Protein AF-A0A2D6MCA2-F1 (afdb_monomer_lite)

Foldseek 3Di:
DDDDPQPDDDDDDPDPVVVVVVVVVSVVVLLQPPDAWRWFKWAFADAWDFQDPVNVVVVPDDDDPCPDGAKTKTKIFTDHPSHVCVVPPDDLLVLCVDPDVVSVVVSVLRIEIEMEPRDPPVFRDGHGFIFIWTFDPDPPPDSSNRHYTYTDGGPDDDDPPPDPCVRCVVVCVVVVPPDPLPPFDQQPLPAPQAPNSAAWKWFFQCPVPPPVRPVRHRPIATQQPCVVRPQWDADPQARQIAGPVLVVLVVVVQVLLCVVPPPFTFHWYAAHHLRRLSSQQVQLAEDPDDPHDQSQAGPVRHGDGGRHHRNADLSSNSFKTFTPCVNRVFDDDDLQPTPSLLCCLPCVVVSQWAPQDPPRSRMIGRQCPVVGIGTDHDHRDHDRDQPPVNDRSPDDDDD

Sequence (399 aa):
MASDESGPLPGPFTLPLQAVDWALKIPSSYNALRTDTVMKKAKVMTQPEPLSPLDGWVAGGTATSNQPSGEYICQVMLIDVLLGHVKFYGDVCELALSSNSEQYSKFMSLYTRMTIPKVGDSLMPHINDIVEVSLDPGDNGTPLDYQNGTFVKIFSRPAPVVDIEATCVSLRSMFGNGNDAPLGGEDPGNCPWSNGGQQYTATWNSSEYPGTGDTWNGTILKNGQIEDTGLLETDSKSGAQLLIPAMVDFKKLAAAYETKFPGKTLKGSGYRTYASQIALRNKRHLNGAFVCGQGEHDASGKFVGMAATPGTSNHGWAAAFDVDRSASGWTNGNEGDSPEFQWINKFSKNFNFVFGVRNEHWHLDWMPFSRQVDGKIASTSQSSWVSSAGTEYTNITLA

Radius of gyration: 25.34 Å; chains: 1; bounding box: 78×56×65 Å

pLDDT: mean 74.53, std 19.19, range [30.83, 98.12]

Structure (mmCIF, N/CA/C/O backbone):
data_AF-A0A2D6MCA2-F1
#
_entry.id   AF-A0A2D6MCA2-F1
#
loop_
_atom_site.group_PDB
_atom_site.id
_atom_site.type_symbol
_atom_site.label_atom_id
_atom_site.label_alt_id
_atom_site.label_comp_id
_atom_site.label_asym_id
_atom_site.label_entity_id
_atom_site.label_seq_id
_atom_site.pdbx_PDB_ins_code
_atom_site.Cartn_x
_atom_site.Cartn_y
_atom_site.Cartn_z
_atom_site.occupancy
_atom_site.B_iso_or_equiv
_atom_site.auth_seq_id
_atom_site.auth_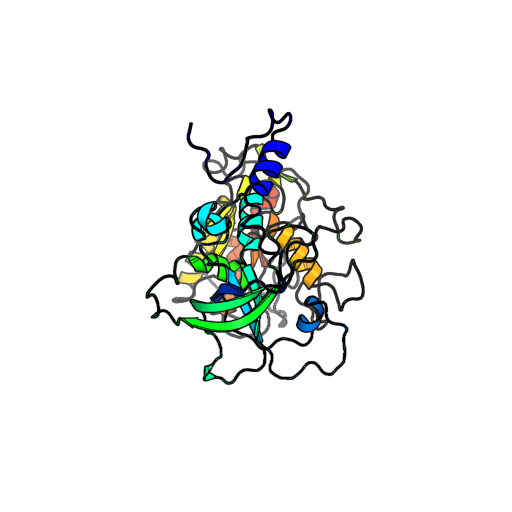comp_id
_atom_site.auth_asym_id
_atom_site.auth_atom_id
_atom_site.pdbx_PDB_model_num
ATOM 1 N N . MET A 1 1 ? 47.906 -36.614 4.335 1.00 39.56 1 MET A N 1
ATOM 2 C CA . MET A 1 1 ? 46.931 -35.511 4.234 1.00 39.56 1 MET A CA 1
ATOM 3 C C . MET A 1 1 ? 46.332 -35.609 2.849 1.00 39.56 1 MET A C 1
ATOM 5 O O . MET A 1 1 ? 47.088 -35.545 1.889 1.00 39.56 1 MET A O 1
ATOM 9 N N . ALA A 1 2 ? 45.046 -35.941 2.760 1.00 30.83 2 ALA A N 1
ATOM 10 C CA . ALA A 1 2 ? 44.359 -36.102 1.485 1.00 30.83 2 ALA A CA 1
ATOM 11 C C . ALA A 1 2 ? 44.155 -34.714 0.868 1.00 30.83 2 ALA A C 1
ATOM 13 O O . ALA A 1 2 ? 43.598 -33.837 1.521 1.00 30.83 2 ALA A O 1
ATOM 14 N N . SER A 1 3 ? 44.667 -34.509 -0.341 1.00 31.62 3 SER A N 1
ATOM 15 C CA . SER A 1 3 ? 44.332 -33.354 -1.167 1.00 31.62 3 SER A CA 1
ATOM 16 C C . SER A 1 3 ? 42.911 -33.551 -1.686 1.00 31.62 3 SER A C 1
ATOM 18 O O . SER A 1 3 ? 42.672 -34.500 -2.436 1.00 31.62 3 SER A O 1
ATOM 20 N N . ASP A 1 4 ? 41.982 -32.698 -1.265 1.00 43.00 4 ASP A N 1
ATOM 21 C CA . ASP A 1 4 ? 40.711 -32.545 -1.965 1.00 43.00 4 ASP A CA 1
ATOM 22 C C . ASP A 1 4 ? 40.915 -31.738 -3.261 1.00 43.00 4 ASP A C 1
ATOM 24 O O . ASP A 1 4 ? 41.997 -31.210 -3.539 1.00 43.00 4 ASP A O 1
ATOM 28 N N . GLU A 1 5 ? 39.881 -31.705 -4.097 1.00 34.66 5 GLU A N 1
ATOM 29 C CA . GLU A 1 5 ? 39.881 -31.155 -5.460 1.00 34.66 5 GLU A CA 1
ATOM 30 C C . GLU A 1 5 ? 40.121 -29.627 -5.530 1.00 34.66 5 GLU A C 1
ATOM 32 O O . GLU A 1 5 ? 40.071 -29.039 -6.609 1.00 34.66 5 GLU A O 1
ATOM 37 N N . SER A 1 6 ? 40.408 -28.972 -4.400 1.00 46.22 6 SER A N 1
ATOM 38 C CA . SER A 1 6 ? 40.426 -27.510 -4.248 1.00 46.22 6 SER A CA 1
ATOM 39 C C . SER A 1 6 ? 41.800 -26.856 -4.448 1.00 46.22 6 SER A C 1
ATOM 41 O O . SER A 1 6 ? 41.898 -25.629 -4.445 1.00 46.22 6 SER A O 1
ATOM 43 N N . GLY A 1 7 ? 42.875 -27.636 -4.611 1.00 45.34 7 GLY A N 1
ATOM 44 C CA . GLY A 1 7 ? 44.242 -27.099 -4.645 1.00 45.34 7 GLY A CA 1
ATOM 45 C C . GLY A 1 7 ? 44.700 -26.498 -3.299 1.00 45.34 7 GLY A C 1
ATOM 46 O O . GLY A 1 7 ? 43.968 -26.530 -2.310 1.00 45.34 7 GLY A O 1
ATOM 47 N N . PRO A 1 8 ? 45.947 -25.996 -3.199 1.00 49.69 8 PRO A N 1
ATOM 48 C CA . PRO A 1 8 ? 46.470 -25.457 -1.945 1.00 49.69 8 PRO A CA 1
ATOM 49 C C . PRO A 1 8 ? 45.760 -24.153 -1.548 1.00 49.69 8 PRO A C 1
ATOM 51 O O . PRO A 1 8 ? 45.606 -23.243 -2.363 1.00 49.69 8 PRO A O 1
ATOM 54 N N . LEU A 1 9 ? 45.379 -24.050 -0.271 1.00 46.44 9 LEU A N 1
ATOM 55 C CA . LEU A 1 9 ? 44.835 -22.828 0.328 1.00 46.44 9 LEU A CA 1
ATOM 56 C C . LEU A 1 9 ? 45.826 -21.657 0.145 1.00 46.44 9 LEU A C 1
ATOM 58 O O . LEU A 1 9 ? 47.014 -21.824 0.441 1.00 46.44 9 LEU A O 1
ATOM 62 N N . PRO A 1 10 ? 45.386 -20.469 -0.307 1.00 54.59 10 PRO A N 1
ATOM 63 C CA . PRO A 1 10 ? 46.218 -19.279 -0.285 1.00 54.59 10 PRO A CA 1
ATOM 64 C C . PRO A 1 10 ? 46.444 -18.819 1.160 1.00 54.59 10 PRO A C 1
ATOM 66 O O . PRO A 1 10 ? 45.733 -19.210 2.088 1.00 54.59 10 PRO A O 1
ATOM 69 N N . GLY A 1 11 ? 47.463 -17.979 1.339 1.00 63.28 11 GLY A N 1
ATOM 70 C CA . GLY A 1 11 ? 47.798 -17.383 2.631 1.00 63.28 11 GLY A CA 1
ATOM 71 C C . GLY A 1 11 ? 46.651 -16.564 3.256 1.00 63.28 11 GLY A C 1
ATOM 72 O O . GLY A 1 11 ? 45.641 -16.300 2.604 1.00 63.28 11 GLY A O 1
ATOM 73 N N . PRO A 1 12 ? 46.802 -16.154 4.528 1.00 65.69 12 PRO A N 1
ATOM 74 C CA . PRO A 1 12 ? 45.735 -15.535 5.318 1.00 65.69 12 PRO A CA 1
ATOM 75 C C . PRO A 1 12 ? 45.160 -14.268 4.659 1.00 65.69 12 PRO A C 1
ATOM 77 O O . PRO A 1 12 ? 45.909 -13.373 4.266 1.00 65.69 12 PRO A O 1
ATOM 80 N N . PHE A 1 13 ? 43.827 -14.180 4.578 1.00 64.06 13 PHE A N 1
ATOM 81 C CA . PHE A 1 13 ? 43.109 -12.994 4.093 1.00 64.06 13 PHE A CA 1
ATOM 82 C C . PHE A 1 13 ? 43.255 -11.834 5.079 1.00 64.06 13 PHE A C 1
ATOM 84 O O . PHE A 1 13 ? 43.078 -12.016 6.283 1.00 64.06 13 PHE A O 1
ATOM 91 N N . THR A 1 14 ? 43.543 -10.631 4.579 1.00 50.62 14 THR A N 1
ATOM 92 C CA . THR A 1 14 ? 43.692 -9.429 5.416 1.00 50.62 14 THR A CA 1
ATOM 93 C C . THR A 1 14 ? 42.391 -8.646 5.577 1.00 50.62 14 THR A C 1
ATOM 95 O O . THR A 1 14 ? 42.297 -7.809 6.472 1.00 50.62 14 THR A O 1
ATOM 98 N N . LEU A 1 15 ? 41.368 -8.930 4.762 1.00 57.00 15 LEU A N 1
ATOM 99 C CA . LEU A 1 15 ? 40.045 -8.307 4.840 1.00 57.00 15 LEU A CA 1
ATOM 100 C C . LEU A 1 15 ? 38.925 -9.358 4.701 1.00 57.00 15 LEU A C 1
ATOM 102 O O . LEU A 1 15 ? 39.022 -10.220 3.825 1.00 57.00 15 LEU A O 1
ATOM 106 N N . PRO A 1 16 ? 37.820 -9.262 5.472 1.00 54.88 16 PRO A N 1
ATOM 107 C CA . PRO A 1 16 ? 36.664 -10.158 5.344 1.00 54.88 16 PRO A CA 1
ATOM 108 C C . PRO A 1 16 ? 36.096 -10.223 3.919 1.00 54.88 16 PRO A C 1
ATOM 110 O O . PRO A 1 16 ? 35.732 -11.298 3.449 1.00 54.88 16 PRO A O 1
ATOM 113 N N . LEU A 1 17 ? 36.107 -9.097 3.193 1.00 50.09 17 LEU A N 1
ATOM 114 C CA . LEU A 1 17 ? 35.675 -9.047 1.794 1.00 50.09 17 LEU A CA 1
ATOM 115 C C . LEU A 1 17 ? 36.543 -9.920 0.876 1.00 50.09 17 LEU A C 1
ATOM 117 O O . LEU A 1 17 ? 36.014 -10.532 -0.037 1.00 50.09 17 LEU A O 1
ATOM 121 N N . GLN A 1 18 ? 37.853 -10.026 1.122 1.00 55.38 18 GLN A N 1
ATOM 122 C CA . GLN A 1 18 ? 38.749 -10.857 0.307 1.00 55.38 18 GLN A CA 1
ATOM 123 C C . GLN A 1 18 ? 38.523 -12.350 0.544 1.00 55.38 18 GLN A C 1
ATOM 125 O O . GLN A 1 18 ? 38.684 -13.136 -0.383 1.00 55.38 18 GLN A O 1
ATOM 130 N N . ALA A 1 19 ? 38.132 -12.736 1.761 1.00 55.81 19 ALA A N 1
ATOM 131 C CA . ALA A 1 19 ? 37.764 -14.112 2.072 1.00 55.81 19 ALA A CA 1
ATOM 132 C C . ALA A 1 19 ? 36.448 -14.507 1.385 1.00 55.81 19 ALA A C 1
ATOM 134 O O . ALA A 1 19 ? 36.354 -15.612 0.862 1.00 55.81 19 ALA A O 1
ATOM 135 N N . VAL A 1 20 ? 35.466 -13.598 1.327 1.00 55.19 20 VAL A N 1
ATOM 136 C CA . VAL A 1 20 ? 34.206 -13.799 0.587 1.00 55.19 20 VAL A CA 1
ATOM 137 C C . VAL A 1 20 ? 34.465 -13.843 -0.918 1.00 55.19 20 VAL A C 1
ATOM 139 O O . VAL A 1 20 ? 34.044 -14.780 -1.584 1.00 55.19 20 VAL A O 1
ATOM 142 N N . ASP A 1 21 ? 35.222 -12.886 -1.448 1.00 52.12 21 ASP A N 1
ATOM 143 C CA . ASP A 1 21 ? 35.537 -12.797 -2.875 1.00 52.12 21 ASP A CA 1
ATOM 144 C C . ASP A 1 21 ? 36.385 -13.993 -3.349 1.00 52.12 21 ASP A C 1
ATOM 146 O O . ASP A 1 21 ? 36.190 -14.520 -4.443 1.00 52.12 21 ASP A O 1
ATOM 150 N N . TRP A 1 22 ? 37.288 -14.495 -2.498 1.00 57.88 22 TRP A N 1
ATOM 151 C CA . TRP A 1 22 ? 38.019 -15.736 -2.746 1.00 57.88 22 TRP A CA 1
ATOM 152 C C . TRP A 1 22 ? 37.132 -16.980 -2.611 1.00 57.88 22 TRP A C 1
ATOM 154 O O . TRP A 1 22 ? 37.162 -17.829 -3.497 1.00 57.88 22 TRP A O 1
ATOM 164 N N . ALA A 1 23 ? 36.290 -17.079 -1.578 1.00 55.81 23 ALA A N 1
ATOM 165 C CA . ALA A 1 23 ? 35.341 -18.185 -1.418 1.00 55.81 23 ALA A CA 1
ATOM 166 C C . ALA A 1 23 ? 34.325 -18.265 -2.570 1.00 55.81 23 ALA A C 1
ATOM 168 O O . ALA A 1 23 ? 33.868 -19.355 -2.898 1.00 55.81 23 ALA A O 1
ATOM 169 N N . LEU A 1 24 ? 34.021 -17.139 -3.221 1.00 54.38 24 LEU A N 1
ATOM 170 C CA . LEU A 1 24 ? 33.223 -17.072 -4.447 1.00 54.38 24 LEU A CA 1
ATOM 171 C C . LEU A 1 24 ? 34.043 -17.374 -5.719 1.00 54.38 24 LEU A C 1
ATOM 173 O O . LEU A 1 24 ? 33.470 -17.790 -6.723 1.00 54.38 24 LEU A O 1
ATOM 177 N N . LYS A 1 25 ? 35.379 -17.237 -5.682 1.00 49.31 25 LYS A N 1
ATOM 178 C CA . LYS A 1 25 ? 36.305 -17.571 -6.787 1.00 49.31 25 LYS A CA 1
ATOM 179 C C . LYS A 1 25 ? 36.782 -19.032 -6.808 1.00 49.31 25 LYS A C 1
ATOM 181 O O . LYS A 1 25 ? 37.053 -19.543 -7.892 1.00 49.31 25 LYS A O 1
ATOM 186 N N . ILE A 1 26 ? 36.891 -19.727 -5.669 1.00 49.00 26 ILE A N 1
ATOM 187 C CA . ILE A 1 26 ? 37.247 -21.165 -5.625 1.00 49.00 26 ILE A CA 1
ATOM 188 C C . ILE A 1 26 ? 36.220 -22.074 -6.311 1.00 49.00 26 ILE A C 1
ATOM 190 O O . ILE A 1 26 ? 36.655 -23.012 -6.980 1.00 49.00 26 ILE A O 1
ATOM 194 N N . PRO A 1 27 ? 34.892 -21.837 -6.263 1.00 47.56 27 PRO A N 1
ATOM 195 C CA . PRO A 1 27 ? 33.949 -22.584 -7.083 1.00 47.56 27 PRO A CA 1
ATOM 196 C C . PRO A 1 27 ? 33.996 -22.072 -8.533 1.00 47.56 27 PRO A C 1
ATOM 198 O O . PRO A 1 27 ? 32.981 -21.754 -9.137 1.00 47.56 27 PRO A O 1
ATOM 201 N N . SER A 1 28 ? 35.184 -22.009 -9.139 1.00 39.84 28 SER A N 1
ATOM 202 C CA . SER A 1 28 ? 35.362 -21.695 -10.563 1.00 39.84 28 SER A CA 1
ATOM 203 C C . SER A 1 28 ? 34.927 -22.838 -11.493 1.00 39.84 28 SER A C 1
ATOM 205 O O . SER A 1 28 ? 34.916 -22.662 -12.709 1.00 39.84 28 SER A O 1
ATOM 207 N N . SER A 1 29 ? 34.474 -23.969 -10.939 1.00 40.47 29 SER A N 1
ATOM 208 C CA . SER A 1 29 ? 33.649 -24.975 -11.626 1.00 40.47 29 SER A CA 1
ATOM 209 C C . SER A 1 29 ? 32.149 -24.630 -11.652 1.00 40.47 29 SER A C 1
ATOM 211 O O . SER A 1 29 ? 31.412 -25.218 -12.436 1.00 40.47 29 SER A O 1
ATOM 213 N N . TYR A 1 30 ? 31.702 -23.649 -10.858 1.00 43.41 30 TYR A N 1
ATOM 214 C CA . TYR A 1 30 ? 30.351 -23.064 -10.893 1.00 43.41 30 TYR A CA 1
ATOM 215 C C . TYR A 1 30 ? 30.318 -21.713 -11.609 1.00 43.41 30 TYR A C 1
ATOM 217 O O . TYR A 1 30 ? 29.306 -21.014 -11.579 1.00 43.41 30 TYR A O 1
ATOM 225 N N . ASN A 1 31 ? 31.412 -21.340 -12.278 1.00 44.88 31 ASN A N 1
ATOM 226 C CA . ASN A 1 31 ? 31.408 -20.218 -13.196 1.00 44.88 31 ASN A CA 1
ATOM 227 C C . ASN A 1 31 ? 30.592 -20.636 -14.426 1.00 44.88 31 ASN A C 1
ATOM 229 O O . ASN A 1 31 ? 31.123 -21.179 -15.394 1.00 44.88 31 ASN A O 1
ATOM 233 N N . ALA A 1 32 ? 29.276 -20.448 -14.335 1.00 50.12 32 ALA A N 1
ATOM 234 C CA . ALA A 1 32 ? 28.312 -20.854 -15.347 1.00 50.12 32 ALA A CA 1
ATOM 235 C C . ALA A 1 32 ? 28.602 -20.213 -16.721 1.00 50.12 32 ALA A C 1
ATOM 237 O O . ALA A 1 32 ? 28.106 -20.686 -17.730 1.00 50.12 32 ALA A O 1
ATOM 238 N N . LEU A 1 33 ? 29.450 -19.183 -16.783 1.00 47.19 33 LEU A N 1
ATOM 239 C CA . LEU A 1 33 ? 29.643 -18.316 -17.944 1.00 47.19 33 LEU A CA 1
ATOM 240 C C . LEU A 1 33 ? 30.902 -18.609 -18.779 1.00 47.19 33 LEU A C 1
ATOM 242 O O . LEU A 1 33 ? 31.406 -17.714 -19.452 1.00 47.19 33 LEU A O 1
ATOM 246 N N . ARG A 1 34 ? 31.449 -19.834 -18.776 1.00 43.91 34 ARG A N 1
ATOM 247 C CA . ARG A 1 34 ? 32.556 -20.164 -19.705 1.00 43.91 34 ARG A CA 1
ATOM 248 C C . ARG A 1 34 ? 32.120 -20.577 -21.110 1.00 43.91 34 ARG A C 1
ATOM 250 O O . ARG A 1 34 ? 32.984 -20.674 -21.977 1.00 43.91 34 ARG A O 1
ATOM 257 N N . THR A 1 35 ? 30.831 -20.780 -21.354 1.00 45.00 35 THR A N 1
ATOM 258 C CA . THR A 1 35 ? 30.302 -21.098 -22.686 1.00 45.00 35 THR A CA 1
ATOM 259 C C . THR A 1 35 ? 28.920 -20.492 -22.869 1.00 45.00 35 THR A C 1
ATOM 261 O O . THR A 1 35 ? 28.139 -20.447 -21.920 1.00 45.00 35 THR A O 1
ATOM 264 N N . ASP A 1 36 ? 28.645 -20.050 -24.090 1.00 51.16 36 ASP A N 1
ATOM 265 C CA . ASP A 1 36 ? 27.401 -19.420 -24.518 1.00 51.16 36 ASP A CA 1
ATOM 266 C C . ASP A 1 36 ? 26.178 -20.243 -24.080 1.00 51.16 36 ASP A C 1
ATOM 268 O O . ASP A 1 36 ? 26.117 -21.454 -24.302 1.00 51.16 36 ASP A O 1
ATOM 272 N N . THR A 1 37 ? 25.194 -19.566 -23.477 1.00 56.56 37 THR A N 1
ATOM 273 C CA . THR A 1 37 ? 23.889 -20.091 -23.029 1.00 56.56 37 THR A CA 1
ATOM 274 C C . THR A 1 37 ? 23.932 -21.230 -22.004 1.00 56.56 37 THR A C 1
ATOM 276 O O . THR A 1 37 ? 24.166 -22.401 -22.308 1.00 56.56 37 THR A O 1
ATOM 279 N N . VAL A 1 38 ? 23.610 -20.901 -20.750 1.00 66.38 38 VAL A N 1
ATOM 280 C CA . VAL A 1 38 ? 23.474 -21.902 -19.687 1.00 66.38 38 VAL A CA 1
ATOM 281 C C . VAL A 1 38 ? 22.034 -22.382 -19.632 1.00 66.38 38 VAL A C 1
ATOM 283 O O . VAL A 1 38 ? 21.141 -21.637 -19.234 1.00 66.38 38 VAL A O 1
ATOM 286 N N . MET A 1 39 ? 21.818 -23.644 -19.997 1.00 74.06 39 MET A N 1
ATOM 287 C CA . MET A 1 39 ? 20.522 -24.300 -19.841 1.00 74.06 39 MET A CA 1
ATOM 288 C C . MET A 1 39 ? 20.280 -24.594 -18.364 1.00 74.06 39 MET A C 1
ATOM 290 O O . MET A 1 39 ? 21.028 -25.363 -17.755 1.00 74.06 39 MET A O 1
ATOM 294 N N . LYS A 1 40 ? 19.240 -23.995 -17.788 1.00 83.12 40 LYS A N 1
ATOM 295 C CA . LYS A 1 40 ? 18.846 -24.182 -16.389 1.00 83.12 40 LYS A CA 1
ATOM 296 C C . LYS A 1 40 ? 17.402 -24.634 -16.277 1.00 83.12 40 LYS A C 1
ATOM 298 O O . LYS A 1 40 ? 16.566 -24.329 -17.123 1.00 83.12 40 LYS A O 1
ATOM 303 N N . LYS A 1 41 ? 17.103 -25.360 -15.200 1.00 90.69 41 LYS A N 1
ATOM 304 C CA . LYS A 1 41 ? 15.721 -25.675 -14.829 1.00 90.69 41 LYS A CA 1
ATOM 305 C C . LYS A 1 41 ? 15.115 -24.500 -14.080 1.00 90.69 41 LYS A C 1
ATOM 307 O O . LYS A 1 41 ? 15.696 -24.033 -13.099 1.00 90.69 41 LYS A O 1
ATOM 312 N N . ALA A 1 42 ? 13.933 -24.081 -14.503 1.00 91.12 42 ALA A N 1
ATOM 313 C CA . ALA A 1 42 ? 13.166 -23.041 -13.843 1.00 91.12 42 ALA A CA 1
ATOM 314 C C . ALA A 1 42 ? 11.717 -23.482 -13.629 1.00 91.12 42 ALA A C 1
ATOM 316 O O . ALA A 1 42 ? 11.179 -24.276 -14.399 1.00 91.12 42 ALA A O 1
ATOM 317 N N . LYS A 1 43 ? 11.086 -22.975 -12.573 1.00 90.75 43 LYS A N 1
ATOM 318 C CA . LYS A 1 43 ? 9.661 -23.150 -12.294 1.00 90.75 43 LYS A CA 1
ATOM 319 C C . LYS A 1 43 ? 8.899 -21.927 -12.792 1.00 90.75 43 LYS A C 1
ATOM 321 O O . LYS A 1 43 ? 9.289 -20.806 -12.483 1.00 90.75 43 LYS A O 1
ATOM 326 N N . VAL A 1 44 ? 7.811 -22.132 -13.524 1.00 89.88 44 VAL A N 1
ATOM 327 C CA . VAL A 1 44 ? 6.954 -21.044 -14.017 1.00 89.88 44 VAL A CA 1
ATOM 328 C C . VAL A 1 44 ? 6.139 -20.464 -12.864 1.00 89.88 44 VAL A C 1
ATOM 330 O O . VAL A 1 44 ? 5.407 -21.196 -12.193 1.00 89.88 44 VAL A O 1
ATOM 333 N N . MET A 1 45 ? 6.273 -19.158 -12.632 1.00 85.75 45 MET A N 1
ATOM 334 C CA . MET A 1 45 ? 5.681 -18.465 -11.481 1.00 85.75 45 MET A CA 1
ATOM 335 C C . MET A 1 45 ? 4.457 -17.632 -11.857 1.00 85.75 45 MET A C 1
ATOM 337 O O . MET A 1 45 ? 3.542 -17.495 -11.047 1.00 85.75 45 MET A O 1
ATOM 341 N N . THR A 1 46 ? 4.415 -17.100 -13.079 1.00 84.31 46 THR A N 1
ATOM 342 C CA . THR A 1 46 ? 3.276 -16.328 -13.590 1.00 84.31 46 THR A CA 1
ATOM 343 C C . THR A 1 46 ? 2.699 -16.966 -14.845 1.00 84.31 46 THR A C 1
ATOM 345 O O . THR A 1 46 ? 3.363 -17.742 -15.532 1.00 84.31 46 THR A O 1
ATOM 348 N N . GLN A 1 47 ? 1.440 -16.647 -15.138 1.00 91.25 47 GLN A N 1
ATOM 349 C CA . GLN A 1 47 ? 0.814 -17.035 -16.396 1.00 91.25 47 GLN A CA 1
ATOM 350 C C . GLN A 1 47 ? 1.582 -16.383 -17.559 1.00 91.25 47 GLN A C 1
ATOM 352 O O . GLN A 1 47 ? 1.901 -15.199 -17.453 1.00 91.25 47 GLN A O 1
ATOM 357 N N . PRO A 1 48 ? 1.886 -17.107 -18.652 1.00 91.81 48 PRO A N 1
ATOM 358 C CA . PRO A 1 48 ? 2.390 -16.475 -19.862 1.00 91.81 48 PRO A CA 1
ATOM 359 C C . PRO A 1 48 ? 1.397 -15.474 -20.432 1.00 91.81 48 PRO A C 1
ATOM 361 O O . PRO A 1 48 ? 0.242 -15.811 -20.706 1.00 91.81 48 PRO A O 1
ATOM 364 N N . GLU A 1 49 ? 1.874 -14.256 -20.640 1.00 89.69 49 GLU A N 1
ATOM 365 C CA . GLU A 1 49 ? 1.117 -13.155 -21.219 1.00 89.69 49 GLU A CA 1
ATOM 366 C C . GLU A 1 49 ? 1.732 -12.762 -22.564 1.00 89.69 49 GLU A C 1
ATOM 368 O O . GLU A 1 49 ? 2.945 -12.898 -22.735 1.00 89.69 49 GLU A O 1
ATOM 373 N N 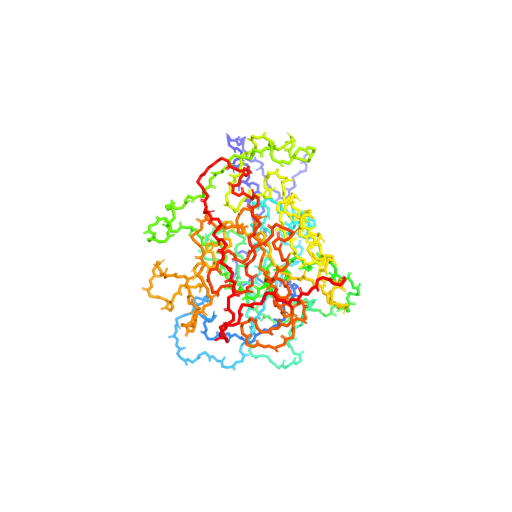. PRO A 1 50 ? 0.932 -12.319 -23.550 1.00 89.38 50 PRO A N 1
ATOM 374 C CA . PRO A 1 50 ? 1.474 -11.819 -24.807 1.00 89.38 50 PRO A CA 1
ATOM 375 C C . PRO A 1 50 ? 2.480 -10.696 -24.548 1.00 89.38 50 PRO A C 1
ATOM 377 O O . PRO A 1 50 ? 2.188 -9.767 -23.796 1.00 89.38 50 PRO A O 1
ATOM 380 N N . LEU A 1 51 ? 3.648 -10.764 -25.187 1.00 81.25 51 LEU A N 1
ATOM 381 C CA . LEU A 1 51 ? 4.672 -9.734 -25.055 1.00 81.25 51 LEU A CA 1
ATOM 382 C C . LEU A 1 51 ? 4.115 -8.401 -25.566 1.00 81.25 51 LEU A C 1
ATOM 384 O O . LEU A 1 51 ? 3.718 -8.288 -26.731 1.00 81.25 51 LEU A O 1
ATOM 388 N N . SER A 1 52 ? 4.047 -7.392 -24.693 1.00 78.88 52 SER A N 1
ATOM 389 C CA . SER A 1 52 ? 3.555 -6.084 -25.109 1.00 78.88 52 SER A CA 1
ATOM 390 C C . SER A 1 52 ? 4.567 -5.406 -26.046 1.00 78.88 52 SER A C 1
ATOM 392 O O . SER A 1 52 ? 5.775 -5.625 -25.927 1.00 78.88 52 SER A O 1
ATOM 394 N N . PRO A 1 53 ? 4.129 -4.518 -26.955 1.00 69.88 53 PRO A N 1
ATOM 395 C CA . PRO A 1 53 ? 5.053 -3.746 -27.786 1.00 69.88 53 PRO A CA 1
ATOM 396 C C . PRO A 1 53 ? 6.067 -2.909 -26.985 1.00 69.88 53 PRO A C 1
ATOM 398 O O . PRO A 1 53 ? 7.135 -2.595 -27.504 1.00 69.88 53 PRO A O 1
ATOM 401 N N . LEU A 1 54 ? 5.743 -2.542 -25.736 1.00 61.06 54 LEU A N 1
ATOM 402 C CA . LEU A 1 54 ? 6.650 -1.820 -24.836 1.00 61.06 54 LEU A CA 1
ATOM 403 C C . LEU A 1 54 ? 7.731 -2.735 -24.243 1.00 61.06 54 LEU A C 1
ATOM 405 O O . LEU A 1 54 ? 8.856 -2.303 -24.005 1.00 61.06 54 LEU A O 1
ATOM 409 N N . ASP A 1 55 ? 7.396 -4.001 -24.016 1.00 60.97 55 ASP A N 1
ATOM 410 C CA . ASP A 1 55 ? 8.256 -4.971 -23.347 1.00 60.97 55 ASP A CA 1
ATOM 411 C C . ASP A 1 55 ? 9.447 -5.423 -24.191 1.00 60.97 55 ASP A C 1
ATOM 413 O O . ASP A 1 55 ? 10.521 -5.686 -23.648 1.00 60.97 55 ASP A O 1
ATOM 417 N N . GLY A 1 56 ? 9.295 -5.430 -25.518 1.00 55.94 56 GLY A N 1
ATOM 418 C CA . GLY A 1 56 ? 10.398 -5.692 -26.448 1.00 55.94 56 GLY A CA 1
ATOM 419 C C . GLY A 1 56 ? 11.546 -4.675 -26.346 1.00 55.94 56 GLY A C 1
ATOM 420 O O . GLY A 1 56 ? 12.648 -4.954 -26.813 1.00 55.94 56 GLY A O 1
ATOM 421 N N . TRP A 1 57 ? 11.316 -3.517 -25.713 1.00 52.22 57 TRP A N 1
ATOM 422 C CA . TRP A 1 57 ? 12.315 -2.459 -25.527 1.00 52.22 57 TRP A CA 1
ATOM 423 C C . TRP A 1 57 ? 13.272 -2.733 -24.357 1.00 52.22 57 TRP A C 1
ATOM 425 O O . TRP A 1 57 ? 14.446 -2.378 -24.421 1.00 52.22 57 TRP A O 1
ATOM 435 N N . VAL A 1 58 ? 12.793 -3.401 -23.300 1.00 52.72 58 VAL A N 1
ATOM 436 C CA . VAL A 1 58 ? 13.591 -3.718 -22.097 1.00 52.72 58 VAL A CA 1
ATOM 437 C C . VAL A 1 58 ? 14.546 -4.894 -22.348 1.00 52.72 58 VAL A C 1
ATOM 439 O O . VAL A 1 58 ? 15.568 -5.011 -21.683 1.00 52.72 58 VAL A O 1
ATOM 442 N N . ALA A 1 59 ? 14.279 -5.722 -23.361 1.00 50.12 59 ALA A N 1
ATOM 443 C CA . ALA A 1 59 ? 15.105 -6.872 -23.739 1.00 50.12 59 ALA A CA 1
ATOM 444 C C . ALA A 1 59 ? 16.338 -6.522 -24.613 1.00 50.12 59 ALA A C 1
ATOM 446 O O . ALA A 1 59 ? 16.867 -7.384 -25.309 1.00 50.12 59 ALA A O 1
ATOM 447 N N . GLY A 1 60 ? 16.789 -5.260 -24.630 1.00 46.34 60 GLY A N 1
ATOM 448 C CA . GLY A 1 60 ? 18.028 -4.852 -25.314 1.00 46.34 60 GLY A CA 1
ATOM 449 C C . GLY A 1 60 ? 17.980 -4.836 -26.852 1.00 46.34 60 GLY A C 1
ATOM 450 O O . GLY A 1 60 ? 19.018 -4.690 -27.498 1.00 46.34 60 GLY A O 1
ATOM 451 N N . GLY A 1 61 ? 16.798 -4.969 -27.464 1.00 42.97 61 GLY A N 1
ATOM 452 C CA . GLY A 1 61 ? 16.624 -4.959 -28.919 1.00 42.97 61 GLY A CA 1
ATOM 453 C C . GLY A 1 61 ? 16.491 -3.550 -29.508 1.00 42.97 61 GLY A C 1
ATOM 454 O O . GLY A 1 61 ? 15.720 -2.722 -29.024 1.00 42.97 61 GLY A O 1
ATOM 455 N N . THR A 1 62 ? 17.193 -3.268 -30.610 1.00 40.62 62 THR A N 1
ATOM 456 C CA . THR A 1 62 ? 16.957 -2.058 -31.410 1.00 40.62 62 THR A CA 1
ATOM 457 C C . THR A 1 62 ? 15.582 -2.136 -32.074 1.00 40.62 62 THR A C 1
ATOM 459 O O . THR A 1 62 ? 15.261 -3.095 -32.777 1.00 40.62 62 THR A O 1
ATOM 462 N N . ALA A 1 63 ? 14.748 -1.119 -31.842 1.00 38.91 63 ALA A N 1
ATOM 463 C CA . ALA A 1 63 ? 13.382 -1.063 -32.346 1.00 38.91 63 ALA A CA 1
ATOM 464 C C . ALA A 1 63 ? 13.352 -1.120 -33.883 1.00 38.91 63 ALA A C 1
ATOM 466 O O . ALA A 1 63 ? 13.574 -0.123 -34.569 1.00 38.91 63 ALA A O 1
ATOM 467 N N . THR A 1 64 ? 13.024 -2.288 -34.428 1.00 45.97 64 THR A N 1
ATOM 468 C CA . THR A 1 64 ? 12.456 -2.394 -35.769 1.00 45.97 64 THR A CA 1
ATOM 469 C C . THR A 1 64 ? 10.972 -2.693 -35.605 1.00 45.97 64 THR A C 1
ATOM 471 O O . THR A 1 64 ? 10.577 -3.493 -34.761 1.00 45.97 64 THR A O 1
ATOM 474 N N . SER A 1 65 ? 10.129 -2.017 -36.382 1.00 46.59 65 SER A N 1
ATOM 475 C CA . SER A 1 65 ? 8.658 -2.055 -36.320 1.00 46.59 65 SER A CA 1
ATOM 476 C C . SER A 1 65 ? 8.024 -3.417 -36.658 1.00 46.59 65 SER A C 1
ATOM 478 O O . SER A 1 65 ? 6.837 -3.482 -36.960 1.00 46.59 65 SER A O 1
ATOM 480 N N . ASN A 1 66 ? 8.810 -4.493 -36.639 1.00 49.66 66 ASN A N 1
ATOM 481 C CA . ASN A 1 66 ? 8.443 -5.845 -37.036 1.00 49.66 66 ASN A CA 1
ATOM 482 C C . ASN A 1 66 ? 8.705 -6.827 -35.884 1.00 49.66 66 ASN A C 1
ATOM 484 O O . ASN A 1 66 ? 9.291 -7.888 -36.096 1.00 49.66 66 ASN A O 1
ATOM 488 N N . GLN A 1 67 ? 8.301 -6.474 -34.661 1.00 53.56 67 GLN A N 1
ATOM 489 C CA . GLN A 1 67 ? 8.219 -7.452 -33.576 1.00 53.56 67 GLN A CA 1
ATOM 490 C C . GLN A 1 67 ? 7.272 -8.584 -34.028 1.00 53.56 67 GLN A C 1
ATOM 492 O O . GLN A 1 67 ? 6.135 -8.304 -34.427 1.00 53.56 67 GLN A O 1
ATOM 497 N N . PRO A 1 68 ? 7.733 -9.846 -34.069 1.00 52.22 68 PRO A N 1
ATOM 498 C CA . PRO A 1 68 ? 6.925 -10.948 -34.563 1.00 52.22 68 PRO A CA 1
ATOM 499 C C . PRO A 1 68 ? 5.718 -11.163 -33.645 1.00 52.22 68 PRO A C 1
ATOM 501 O O . PRO A 1 68 ? 5.842 -11.447 -32.459 1.00 52.22 68 PRO A O 1
ATOM 504 N N . SER A 1 69 ? 4.515 -11.052 -34.210 1.00 57.59 69 SER A N 1
ATOM 505 C CA . SER A 1 69 ? 3.268 -11.351 -33.505 1.00 57.59 69 SER A CA 1
ATOM 506 C C . SER A 1 69 ? 3.276 -12.801 -32.987 1.00 57.59 69 SER A C 1
ATOM 508 O O . SER A 1 69 ? 3.236 -13.744 -33.796 1.00 57.59 69 SER A O 1
ATOM 510 N N . GLY A 1 70 ? 3.277 -12.983 -31.664 1.00 64.31 70 GLY A N 1
ATOM 511 C CA . GLY A 1 70 ? 3.084 -14.286 -31.015 1.00 64.31 70 GLY A CA 1
ATOM 512 C C . GLY A 1 70 ? 4.130 -14.702 -29.979 1.00 64.31 70 GLY A C 1
ATOM 513 O O . GLY A 1 70 ? 4.150 -15.879 -29.632 1.00 64.31 70 GLY A O 1
ATOM 514 N N . GLU A 1 71 ? 4.986 -13.795 -29.512 1.00 85.88 71 GLU A N 1
ATOM 515 C CA . GLU A 1 71 ? 5.851 -14.049 -28.353 1.00 85.88 71 GLU A CA 1
ATOM 516 C C . GLU A 1 71 ? 5.095 -13.814 -27.040 1.00 85.88 71 GLU A C 1
ATOM 518 O O . GLU A 1 71 ? 4.188 -12.980 -26.967 1.00 85.88 71 GLU A O 1
ATOM 523 N N . TYR A 1 72 ? 5.465 -14.570 -26.009 1.00 91.38 72 TYR A N 1
ATOM 524 C CA . TYR A 1 72 ? 4.906 -14.463 -24.665 1.00 91.38 72 TYR A CA 1
ATOM 525 C C . TYR A 1 72 ? 6.015 -14.211 -23.651 1.00 91.38 72 TYR A C 1
ATOM 527 O O . TYR A 1 72 ? 7.189 -14.474 -23.899 1.00 91.38 72 TYR A O 1
ATOM 535 N N . ILE A 1 73 ? 5.624 -13.731 -22.484 1.00 91.25 73 ILE A N 1
ATOM 536 C CA . ILE A 1 73 ? 6.491 -13.458 -21.350 1.00 91.25 73 ILE A CA 1
ATOM 537 C C . ILE A 1 73 ? 5.883 -14.073 -20.097 1.00 91.25 73 ILE A C 1
ATOM 539 O O . ILE A 1 73 ? 4.681 -13.974 -19.861 1.00 91.25 73 ILE A O 1
ATOM 543 N N . CYS A 1 74 ? 6.730 -14.656 -19.253 1.00 90.44 74 CYS A N 1
ATOM 544 C CA . CYS A 1 74 ? 6.387 -14.929 -17.862 1.00 90.44 74 CYS A CA 1
ATOM 545 C C . CYS A 1 74 ? 7.606 -14.782 -16.947 1.00 90.44 74 CYS A C 1
ATOM 547 O O . CYS A 1 74 ? 8.751 -14.772 -17.399 1.00 90.44 74 CYS A O 1
ATOM 549 N N . GLN A 1 75 ? 7.357 -14.725 -15.643 1.00 88.12 75 GLN A N 1
ATOM 550 C CA . GLN A 1 75 ? 8.389 -14.844 -14.622 1.00 88.12 75 GLN A CA 1
ATOM 551 C C . GLN A 1 75 ? 8.621 -16.317 -14.295 1.00 88.12 75 GLN A C 1
ATOM 553 O O . GLN A 1 75 ? 7.672 -17.086 -14.090 1.00 88.12 75 GLN A O 1
ATOM 558 N N . VAL A 1 76 ? 9.889 -16.708 -14.219 1.00 89.06 76 VAL A N 1
ATOM 559 C CA . VAL A 1 76 ? 10.308 -18.042 -13.787 1.00 89.06 76 VAL A CA 1
ATOM 560 C C . VAL A 1 76 ? 11.298 -17.936 -12.637 1.00 89.06 76 VAL A C 1
ATOM 562 O O . VAL A 1 76 ? 12.029 -16.960 -12.524 1.00 89.06 76 VAL A O 1
ATOM 565 N N . MET A 1 77 ? 11.331 -18.955 -11.787 1.00 87.75 77 MET A N 1
ATOM 566 C CA . MET A 1 77 ? 12.271 -19.058 -10.677 1.00 87.75 77 MET A CA 1
ATOM 567 C C . MET A 1 77 ? 13.279 -20.165 -10.963 1.00 87.75 77 MET A C 1
ATOM 569 O O . MET A 1 77 ? 12.881 -21.303 -11.218 1.00 87.75 77 MET A O 1
ATOM 573 N N . LEU A 1 78 ? 14.574 -19.867 -10.903 1.00 87.31 78 LEU A N 1
ATOM 574 C CA . LEU A 1 78 ? 15.624 -20.861 -11.127 1.00 87.31 78 LEU A CA 1
ATOM 575 C C . LEU A 1 78 ? 15.652 -21.893 -9.987 1.00 87.31 78 LEU A C 1
ATOM 577 O O . LEU A 1 78 ? 15.831 -21.544 -8.821 1.00 87.31 78 LEU A O 1
ATOM 581 N N . ILE A 1 79 ? 15.510 -23.177 -10.329 1.00 83.81 79 ILE A N 1
ATOM 582 C CA . ILE A 1 79 ? 15.460 -24.300 -9.369 1.00 83.81 79 ILE A CA 1
ATOM 583 C C . ILE A 1 79 ? 16.559 -25.344 -9.596 1.00 83.81 79 ILE A C 1
ATOM 585 O O . ILE A 1 79 ? 16.516 -26.438 -9.033 1.00 83.81 79 ILE A O 1
ATOM 589 N N . ASP A 1 80 ? 17.520 -25.058 -10.472 1.00 80.75 80 ASP A N 1
ATOM 590 C CA . ASP A 1 80 ? 18.617 -25.980 -10.741 1.00 80.75 80 ASP A CA 1
ATOM 591 C C . ASP A 1 80 ? 19.477 -26.170 -9.481 1.00 80.75 80 ASP A C 1
ATOM 593 O O . ASP A 1 80 ? 20.065 -25.221 -8.966 1.00 80.75 80 ASP A O 1
ATOM 597 N N . VAL A 1 81 ? 19.566 -27.415 -9.004 1.00 69.38 81 VAL A N 1
ATOM 598 C CA . VAL A 1 81 ? 20.328 -27.815 -7.808 1.00 69.38 81 VAL A CA 1
ATOM 599 C C . VAL A 1 81 ? 21.822 -27.511 -7.911 1.00 69.38 81 VAL A C 1
ATOM 601 O O . VAL A 1 81 ? 22.518 -27.490 -6.898 1.00 69.38 81 VAL A O 1
ATOM 604 N N . LEU A 1 82 ? 22.324 -27.298 -9.130 1.00 69.62 82 LEU A N 1
ATOM 605 C CA . LEU A 1 82 ? 23.707 -26.911 -9.379 1.00 69.62 82 LEU A CA 1
ATOM 606 C C . LEU A 1 82 ? 23.935 -25.406 -9.236 1.00 69.62 82 LEU A C 1
ATOM 608 O O . LEU A 1 82 ? 25.074 -24.961 -9.331 1.00 69.62 82 LEU A O 1
ATOM 612 N N . LEU A 1 83 ? 22.897 -24.598 -9.037 1.00 69.38 83 LEU A N 1
ATOM 613 C CA . LEU A 1 83 ? 23.092 -23.194 -8.722 1.00 69.38 83 LEU A CA 1
ATOM 614 C C . LEU A 1 83 ? 23.397 -23.051 -7.231 1.00 69.38 83 LEU A C 1
ATOM 616 O O . LEU A 1 83 ? 22.709 -23.612 -6.376 1.00 69.38 83 LEU A O 1
ATOM 620 N N . GLY A 1 84 ? 24.447 -22.286 -6.915 1.00 59.06 84 GLY A N 1
ATOM 621 C CA . GLY A 1 84 ? 24.907 -22.100 -5.537 1.00 59.06 84 GLY A CA 1
ATOM 622 C C . GLY A 1 84 ? 23.791 -21.621 -4.608 1.00 59.06 84 GLY A C 1
ATOM 623 O O . GLY A 1 84 ? 23.751 -22.001 -3.443 1.00 59.06 84 GLY A O 1
ATOM 624 N N . HIS A 1 85 ? 22.826 -20.875 -5.136 1.00 64.25 85 HIS A N 1
ATOM 625 C CA . HIS A 1 85 ? 21.691 -20.361 -4.386 1.00 64.25 85 HIS A CA 1
ATOM 626 C C . HIS A 1 85 ? 20.822 -21.455 -3.746 1.00 64.25 85 HIS A C 1
ATOM 628 O O . HIS A 1 85 ? 20.395 -21.285 -2.613 1.00 64.25 85 HIS A O 1
ATOM 634 N N . VAL A 1 86 ? 20.633 -22.608 -4.398 1.00 58.06 86 VAL A N 1
ATOM 635 C CA . VAL A 1 86 ? 19.862 -23.738 -3.834 1.00 58.06 86 VAL A CA 1
ATOM 636 C C . VAL A 1 86 ? 20.611 -24.400 -2.674 1.00 58.06 86 VAL A C 1
ATOM 638 O O . VAL A 1 86 ? 20.005 -24.968 -1.771 1.00 58.06 86 VAL A O 1
ATOM 641 N N . LYS A 1 87 ? 21.946 -24.324 -2.685 1.00 57.62 87 LYS A N 1
ATOM 642 C CA . LYS A 1 87 ? 22.807 -24.890 -1.642 1.00 57.62 87 LYS A CA 1
ATOM 643 C C . LYS A 1 87 ? 23.041 -23.927 -0.475 1.00 57.62 87 LYS A C 1
ATOM 645 O O . LYS A 1 87 ? 23.291 -24.383 0.638 1.00 57.62 87 LYS A O 1
ATOM 650 N N . PHE A 1 88 ? 23.025 -22.620 -0.735 1.00 57.22 88 PHE A N 1
ATOM 651 C CA . PHE A 1 88 ? 23.445 -21.591 0.221 1.00 57.22 88 PHE A CA 1
ATOM 652 C C . PHE A 1 88 ? 22.309 -20.729 0.766 1.00 57.22 88 PHE A C 1
ATOM 654 O O . PHE A 1 88 ? 22.525 -20.033 1.759 1.00 57.22 88 PHE A O 1
ATOM 661 N N . TYR A 1 89 ? 21.125 -20.757 0.160 1.00 61.47 89 TYR A N 1
ATOM 662 C CA . TYR A 1 89 ? 19.975 -20.029 0.674 1.00 61.47 89 TYR A CA 1
ATOM 663 C C . TYR A 1 89 ? 18.980 -20.969 1.355 1.00 61.47 89 TYR A C 1
ATOM 665 O O . TYR A 1 89 ? 18.853 -22.137 0.989 1.00 61.47 89 TYR A O 1
ATOM 673 N N . GLY A 1 90 ? 18.334 -20.449 2.402 1.00 60.88 90 GLY A N 1
ATOM 674 C CA . GLY A 1 90 ? 17.274 -21.139 3.134 1.00 60.88 90 GLY A CA 1
ATOM 675 C C . GLY A 1 90 ? 16.006 -21.299 2.297 1.00 60.88 90 GLY A C 1
ATOM 676 O O . GLY A 1 90 ? 16.017 -21.107 1.080 1.00 60.88 90 GLY A O 1
ATOM 677 N N . ASP A 1 91 ? 14.903 -21.651 2.953 1.00 60.09 91 ASP A N 1
ATOM 678 C CA . ASP A 1 91 ? 13.622 -21.790 2.268 1.00 60.09 91 ASP A CA 1
ATOM 679 C C . ASP A 1 91 ? 13.265 -20.488 1.527 1.00 60.09 91 ASP A C 1
ATOM 681 O O . ASP A 1 91 ? 13.331 -19.377 2.056 1.00 60.09 91 ASP A O 1
ATOM 685 N N . VAL A 1 92 ? 12.914 -20.630 0.254 1.00 58.34 92 VAL A N 1
ATOM 686 C CA . VAL A 1 92 ? 12.654 -19.517 -0.660 1.00 58.34 92 VAL A CA 1
ATOM 687 C C . VAL A 1 92 ? 11.429 -18.708 -0.209 1.00 58.34 92 VAL A C 1
ATOM 689 O O . VAL A 1 92 ? 11.399 -17.492 -0.385 1.00 58.34 92 VAL A O 1
ATOM 692 N N . CYS A 1 93 ? 10.454 -19.339 0.449 1.00 55.59 93 CYS A N 1
ATOM 693 C CA . CYS A 1 93 ? 9.321 -18.644 1.055 1.00 55.59 93 CYS A CA 1
ATOM 694 C C . CYS A 1 93 ? 9.744 -17.817 2.276 1.00 55.59 93 CYS A C 1
ATOM 696 O O . CYS A 1 93 ? 9.228 -16.719 2.465 1.00 55.59 93 CYS A O 1
ATOM 698 N N . GLU A 1 94 ? 10.700 -18.293 3.080 1.00 56.22 94 GLU A N 1
ATOM 699 C CA . GLU A 1 94 ? 11.241 -17.513 4.204 1.00 56.22 94 GLU A CA 1
ATOM 700 C C . GLU A 1 94 ? 12.000 -16.276 3.709 1.00 56.22 94 GLU A C 1
ATOM 702 O O . GLU A 1 94 ? 11.881 -15.197 4.287 1.00 56.22 94 GLU A O 1
ATOM 707 N N . LEU A 1 95 ? 12.727 -16.403 2.596 1.00 60.81 95 LEU A N 1
ATOM 708 C CA . LEU A 1 95 ? 13.460 -15.290 1.986 1.00 60.81 95 LEU A CA 1
ATOM 709 C C . LEU A 1 95 ? 12.534 -14.248 1.354 1.00 60.81 95 LEU A C 1
ATOM 711 O O . LEU A 1 95 ? 12.800 -13.055 1.481 1.00 60.81 95 LEU A O 1
ATOM 715 N N . ALA A 1 96 ? 11.430 -14.681 0.736 1.00 56.53 96 ALA A N 1
ATOM 716 C CA . ALA A 1 96 ? 10.400 -13.788 0.198 1.00 56.53 96 ALA A CA 1
ATOM 717 C C . ALA A 1 96 ? 9.738 -12.918 1.282 1.00 56.53 96 ALA A C 1
ATOM 719 O O . ALA A 1 96 ? 9.209 -11.849 0.986 1.00 56.53 96 ALA A O 1
ATOM 720 N N . LEU A 1 97 ? 9.749 -13.391 2.531 1.00 54.91 97 LEU A N 1
ATOM 721 C CA . LEU A 1 97 ? 9.180 -12.715 3.697 1.00 54.91 97 LEU A CA 1
ATOM 722 C C . LEU A 1 97 ? 10.237 -11.989 4.546 1.00 54.91 97 LEU A C 1
ATOM 724 O O . LEU A 1 97 ? 9.898 -11.412 5.581 1.00 54.91 97 LEU A O 1
ATOM 728 N N . SER A 1 98 ? 11.510 -12.009 4.140 1.00 58.31 98 SER A N 1
ATOM 729 C CA . SER A 1 98 ? 12.585 -11.375 4.901 1.00 58.31 98 SER A CA 1
ATOM 730 C C . SER A 1 98 ? 12.491 -9.851 4.819 1.00 58.31 98 SER A C 1
ATOM 732 O O . SER A 1 98 ? 12.413 -9.277 3.736 1.00 58.31 98 SER A O 1
ATOM 734 N N . SER A 1 99 ? 12.566 -9.178 5.970 1.00 53.72 99 SER A N 1
ATOM 735 C CA . SER A 1 99 ? 12.716 -7.719 6.053 1.00 53.72 99 SER A CA 1
ATOM 736 C C . SER A 1 99 ? 14.139 -7.243 5.720 1.00 53.72 99 SER A C 1
ATOM 738 O O . SER A 1 99 ? 14.397 -6.043 5.651 1.00 53.72 99 SER A O 1
ATOM 740 N N . ASN A 1 100 ? 15.086 -8.164 5.505 1.00 66.00 100 ASN A N 1
ATOM 741 C CA . ASN A 1 100 ? 16.460 -7.835 5.144 1.00 66.00 100 ASN A CA 1
ATOM 742 C C . ASN A 1 100 ? 16.580 -7.583 3.630 1.00 66.00 100 ASN A C 1
ATOM 744 O O . ASN A 1 100 ? 16.516 -8.516 2.827 1.00 66.00 100 ASN A O 1
ATOM 748 N N . SER A 1 101 ? 16.830 -6.329 3.246 1.00 54.47 101 SER A N 1
ATOM 749 C CA . SER A 1 101 ? 16.964 -5.907 1.844 1.00 54.47 101 SER A CA 1
ATOM 750 C C . SER A 1 101 ? 18.074 -6.635 1.071 1.00 54.47 101 SER A C 1
ATOM 752 O O . SER A 1 101 ? 17.937 -6.855 -0.129 1.00 54.47 101 SER A O 1
ATOM 754 N N . GLU A 1 102 ? 19.149 -7.073 1.732 1.00 59.91 102 GLU A N 1
ATOM 755 C CA . GLU A 1 102 ? 20.220 -7.851 1.101 1.00 59.91 102 GLU A CA 1
ATOM 756 C C . GLU A 1 102 ? 19.774 -9.290 0.795 1.00 59.91 102 GLU A C 1
ATOM 758 O O . GLU A 1 102 ? 20.110 -9.840 -0.255 1.00 59.91 102 GLU A O 1
ATOM 763 N N . GLN A 1 103 ? 18.994 -9.906 1.689 1.00 60.16 103 GLN A N 1
ATOM 764 C CA . GLN A 1 103 ? 18.394 -11.221 1.438 1.00 60.16 103 GLN A CA 1
ATOM 765 C C . GLN A 1 103 ? 17.321 -11.140 0.351 1.00 60.16 103 GLN A C 1
ATOM 767 O O . GLN A 1 103 ? 17.264 -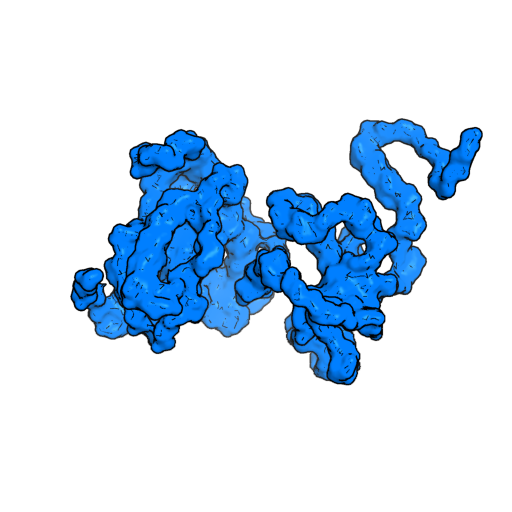12.016 -0.511 1.00 60.16 103 GLN A O 1
ATOM 772 N N . TYR A 1 104 ? 16.542 -10.058 0.341 1.00 60.75 104 TYR A N 1
ATOM 773 C CA . TYR A 1 104 ? 15.548 -9.782 -0.688 1.00 60.75 104 TYR A CA 1
ATOM 774 C C . TYR A 1 104 ? 16.180 -9.626 -2.079 1.00 60.75 104 TYR A C 1
ATOM 776 O O . TYR A 1 104 ? 15.756 -10.290 -3.019 1.00 60.75 104 TYR A O 1
ATOM 784 N N . SER A 1 105 ? 17.247 -8.834 -2.223 1.00 57.69 105 SER A N 1
ATOM 785 C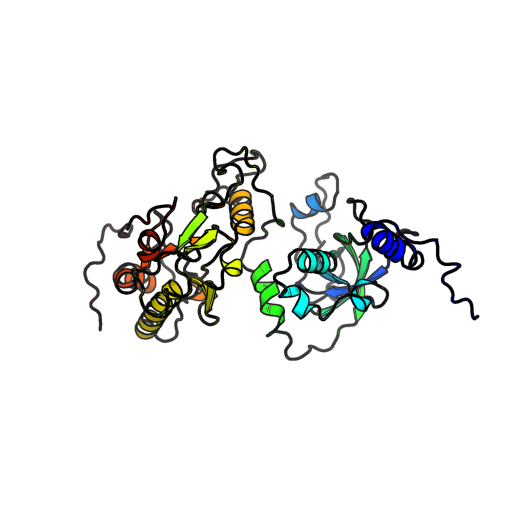 CA . SER A 1 105 ? 17.952 -8.686 -3.508 1.00 57.69 105 SER A CA 1
ATOM 786 C C . SER A 1 105 ? 18.535 -10.010 -4.018 1.00 57.69 105 SER A C 1
ATOM 788 O O . SER A 1 105 ? 18.453 -10.302 -5.209 1.00 57.69 105 SER A O 1
ATOM 790 N N . LYS A 1 106 ? 19.065 -10.851 -3.116 1.00 61.69 106 LYS A N 1
ATOM 791 C CA . LYS A 1 106 ? 19.565 -12.203 -3.444 1.00 61.69 106 LYS A CA 1
ATOM 792 C C . LYS A 1 106 ? 18.449 -13.182 -3.820 1.00 61.69 106 LYS A C 1
ATOM 794 O O . LYS A 1 106 ? 18.669 -14.097 -4.606 1.00 61.69 106 LYS A O 1
ATOM 799 N N . PHE A 1 107 ? 17.256 -13.010 -3.260 1.00 68.06 107 PHE A N 1
ATOM 800 C CA . PHE A 1 107 ? 16.068 -13.763 -3.649 1.00 68.06 107 PHE A CA 1
ATOM 801 C C . PHE A 1 107 ? 15.549 -13.312 -5.019 1.00 68.06 107 PHE A C 1
ATOM 803 O O . PHE A 1 107 ? 15.253 -14.149 -5.869 1.00 68.06 107 PHE A O 1
ATOM 810 N N . MET A 1 108 ? 15.507 -12.002 -5.271 1.00 65.75 108 MET A N 1
ATOM 811 C CA . MET A 1 108 ? 15.069 -11.440 -6.548 1.00 65.75 108 MET A CA 1
ATOM 812 C C . MET A 1 108 ? 15.976 -11.846 -7.712 1.00 65.75 108 MET A C 1
ATOM 814 O O . MET A 1 108 ? 15.465 -12.076 -8.801 1.00 65.75 108 MET A O 1
ATOM 818 N N . SER A 1 109 ? 17.282 -12.044 -7.491 1.00 66.75 109 SER A N 1
ATOM 819 C CA . SER A 1 109 ? 18.188 -12.562 -8.533 1.00 66.75 109 SER A CA 1
ATOM 820 C C . SER A 1 109 ? 17.878 -13.999 -8.980 1.00 66.75 109 SER A C 1
ATOM 822 O O . SER A 1 109 ? 18.469 -14.483 -9.940 1.00 66.75 109 SER A O 1
ATOM 824 N N . LEU A 1 110 ? 16.976 -14.707 -8.290 1.00 70.81 110 LEU A N 1
ATOM 825 C CA . LEU A 1 110 ? 16.509 -16.041 -8.691 1.00 70.81 110 LEU A CA 1
ATOM 826 C C . LEU A 1 110 ? 15.323 -15.993 -9.650 1.00 70.81 110 LEU A C 1
ATOM 828 O O . LEU A 1 110 ? 14.953 -17.033 -10.203 1.00 70.81 110 LEU A O 1
ATOM 832 N N . TYR A 1 111 ? 14.723 -14.813 -9.807 1.00 80.50 111 TYR A N 1
ATOM 833 C CA . TYR A 1 111 ? 13.634 -14.573 -10.732 1.00 80.50 111 TYR A CA 1
ATOM 834 C C . TYR A 1 111 ? 14.204 -14.091 -12.054 1.00 80.50 111 TYR A C 1
ATOM 836 O O . TYR A 1 111 ? 14.941 -13.111 -12.127 1.00 80.50 111 TYR A O 1
ATOM 844 N N . THR A 1 112 ? 13.829 -14.806 -13.101 1.00 84.19 112 THR A N 1
ATOM 845 C CA . THR A 1 112 ? 14.230 -14.530 -14.468 1.00 84.19 112 THR A CA 1
ATOM 846 C C . THR A 1 112 ? 12.980 -14.211 -15.267 1.00 84.19 112 THR A C 1
ATOM 848 O O . THR A 1 112 ? 11.992 -14.954 -15.249 1.00 84.19 112 THR A O 1
ATOM 851 N N . ARG A 1 113 ? 13.034 -13.120 -16.022 1.00 85.31 113 ARG A N 1
ATOM 852 C CA . ARG A 1 113 ? 12.076 -12.831 -17.078 1.00 85.31 113 ARG A CA 1
ATOM 853 C C . ARG A 1 113 ? 12.344 -13.789 -18.233 1.00 85.31 113 ARG A C 1
ATOM 855 O O . ARG A 1 113 ? 13.400 -13.735 -18.856 1.00 85.31 113 ARG A O 1
ATOM 862 N N . MET A 1 114 ? 11.394 -14.673 -18.517 1.00 91.81 114 MET A N 1
ATOM 863 C CA . MET A 1 114 ? 11.514 -15.635 -19.606 1.00 91.81 114 MET A CA 1
ATOM 864 C C . MET A 1 114 ? 10.684 -15.197 -20.810 1.00 91.81 114 MET A C 1
ATOM 866 O O . MET A 1 114 ? 9.462 -15.068 -20.705 1.00 91.81 114 MET A O 1
ATOM 870 N N . THR A 1 115 ? 11.338 -15.044 -21.959 1.00 90.06 115 THR A N 1
ATOM 871 C CA . THR A 1 115 ? 10.677 -14.865 -23.255 1.00 90.06 115 THR A CA 1
ATOM 872 C C . THR A 1 115 ? 10.371 -16.227 -23.862 1.00 90.06 115 THR A C 1
ATOM 874 O O . THR A 1 115 ? 11.227 -17.111 -23.933 1.00 90.06 115 THR A O 1
ATOM 877 N N . ILE A 1 116 ? 9.134 -16.408 -24.303 1.00 91.94 116 ILE A N 1
ATOM 878 C CA . ILE A 1 116 ? 8.642 -17.625 -24.933 1.00 91.94 116 ILE A CA 1
ATOM 879 C C . ILE A 1 116 ? 8.425 -17.307 -26.415 1.00 91.94 116 ILE A C 1
ATOM 881 O O . ILE A 1 116 ? 7.542 -16.503 -26.735 1.00 91.94 116 ILE A O 1
ATOM 885 N N . PRO A 1 117 ? 9.206 -17.911 -27.331 1.00 89.38 117 PRO A N 1
ATOM 886 C CA . PRO A 1 117 ? 8.987 -17.720 -28.755 1.00 89.38 117 PRO A CA 1
ATOM 887 C C . PRO A 1 117 ? 7.615 -18.272 -29.141 1.00 89.38 117 PRO A C 1
ATOM 889 O O . PRO A 1 117 ? 7.015 -19.063 -28.412 1.00 89.38 117 PRO A O 1
ATOM 892 N N . LYS A 1 118 ? 7.124 -17.899 -30.323 1.00 85.62 118 LYS A N 1
ATOM 893 C CA . LYS A 1 118 ? 5.860 -18.427 -30.836 1.00 85.62 118 LYS A CA 1
ATOM 894 C C . LYS A 1 118 ? 5.915 -19.953 -30.955 1.00 85.62 118 LYS A C 1
ATOM 896 O O . LYS A 1 118 ? 6.455 -20.501 -31.915 1.00 85.62 118 LYS A O 1
ATOM 901 N N . VAL A 1 119 ? 5.322 -20.630 -29.982 1.00 81.50 119 VAL A N 1
ATOM 902 C CA . VAL A 1 119 ? 5.151 -22.081 -29.931 1.00 81.50 119 VAL A CA 1
ATOM 903 C C . VAL A 1 119 ? 3.669 -22.420 -30.081 1.00 81.50 119 VAL A C 1
ATOM 905 O O . VAL A 1 119 ? 2.806 -21.586 -29.818 1.00 81.50 119 VAL A O 1
ATOM 908 N N . GLY A 1 120 ? 3.350 -23.631 -30.540 1.00 82.88 120 GLY A N 1
ATOM 909 C CA . GLY A 1 120 ? 1.957 -24.091 -30.552 1.00 82.88 120 GLY A CA 1
ATOM 910 C C . GLY A 1 120 ? 1.403 -24.249 -29.131 1.00 82.88 120 GLY A C 1
ATOM 911 O O . GLY A 1 120 ? 2.167 -24.545 -28.212 1.00 82.88 120 GLY A O 1
ATOM 912 N N . ASP A 1 121 ? 0.083 -24.124 -28.963 1.00 80.06 121 ASP A N 1
ATOM 913 C CA . ASP A 1 121 ? -0.605 -24.128 -27.656 1.00 80.06 121 ASP A CA 1
ATOM 914 C C . ASP A 1 121 ? -0.207 -25.302 -26.743 1.00 80.06 121 ASP A C 1
ATOM 916 O O . ASP A 1 121 ? -0.086 -25.149 -25.530 1.00 80.06 121 ASP A O 1
ATOM 920 N N . SER A 1 122 ? 0.070 -26.482 -27.309 1.00 81.75 122 SER A N 1
ATOM 921 C CA . SER A 1 122 ? 0.476 -27.670 -26.542 1.00 81.75 122 SER A CA 1
ATOM 922 C C . SER A 1 122 ? 1.812 -27.516 -25.803 1.00 81.75 122 SER A C 1
ATOM 924 O O . SER A 1 122 ? 2.065 -28.243 -24.838 1.00 81.75 122 SER A O 1
ATOM 926 N N . LEU A 1 123 ? 2.666 -26.600 -26.266 1.00 89.31 123 LEU A N 1
ATOM 927 C CA . LEU A 1 123 ? 3.991 -26.303 -25.720 1.00 89.31 123 LEU A CA 1
ATOM 928 C C . LEU A 1 123 ? 4.005 -25.044 -24.847 1.00 89.31 123 LEU A C 1
ATOM 930 O O . LEU A 1 123 ? 5.056 -24.728 -24.293 1.00 89.31 123 LEU A O 1
ATOM 934 N N . MET A 1 124 ? 2.869 -24.354 -24.702 1.00 94.44 124 MET A N 1
ATOM 935 C CA . MET A 1 124 ? 2.765 -23.210 -23.804 1.00 94.44 124 MET A CA 1
ATOM 936 C C . MET A 1 124 ? 2.955 -23.685 -22.352 1.00 94.44 124 MET A C 1
ATOM 938 O O . MET A 1 124 ? 2.263 -24.621 -21.923 1.00 94.44 124 MET A O 1
ATOM 942 N N . PRO A 1 125 ? 3.911 -23.113 -21.599 1.00 93.94 125 PRO A N 1
ATOM 943 C CA . PRO A 1 125 ? 4.060 -23.425 -20.185 1.00 93.94 125 PRO A CA 1
ATOM 944 C C . PRO A 1 125 ? 2.871 -22.909 -19.364 1.00 93.94 125 PRO A C 1
ATOM 946 O O . PRO A 1 125 ? 2.301 -21.862 -19.657 1.00 93.94 125 PRO A O 1
ATOM 949 N N . HIS A 1 126 ? 2.521 -23.621 -18.298 1.00 92.12 126 HIS A N 1
ATOM 950 C CA . HIS A 1 126 ? 1.567 -23.153 -17.288 1.00 92.12 126 HIS A CA 1
ATOM 951 C C . HIS A 1 126 ? 2.271 -22.857 -15.968 1.00 92.12 126 HIS A C 1
ATOM 953 O O . HIS A 1 126 ? 3.384 -23.323 -15.728 1.00 92.12 126 HIS A O 1
ATOM 959 N N . ILE A 1 127 ? 1.602 -22.117 -15.080 1.00 88.19 127 ILE A N 1
ATOM 960 C CA . ILE A 1 127 ? 2.069 -21.924 -13.703 1.00 88.19 127 ILE A CA 1
ATOM 961 C C . ILE A 1 127 ? 2.384 -23.291 -13.077 1.00 88.19 127 ILE A C 1
ATOM 963 O O . ILE A 1 127 ? 1.585 -24.221 -13.163 1.00 88.19 127 ILE A O 1
ATOM 967 N N . ASN A 1 128 ? 3.540 -23.380 -12.416 1.00 87.12 128 ASN A N 1
ATOM 968 C CA . ASN A 1 128 ? 4.149 -24.582 -11.836 1.00 87.12 128 ASN A CA 1
ATOM 969 C C . ASN A 1 128 ? 4.798 -25.580 -12.805 1.00 87.12 128 ASN A C 1
ATOM 971 O O . ASN A 1 128 ? 5.441 -26.513 -12.314 1.00 87.12 128 ASN A O 1
ATOM 975 N N . ASP A 1 129 ? 4.713 -25.398 -14.125 1.00 92.38 129 ASP A N 1
ATOM 976 C CA . ASP A 1 129 ? 5.521 -26.206 -15.041 1.00 92.38 129 ASP A CA 1
ATOM 977 C C . ASP A 1 129 ? 7.011 -25.992 -14.735 1.00 92.38 129 ASP A C 1
ATOM 979 O O . ASP A 1 129 ? 7.455 -24.890 -14.396 1.00 92.38 129 ASP A O 1
ATOM 983 N N . ILE A 1 130 ? 7.793 -27.065 -14.850 1.00 93.06 130 ILE A N 1
ATOM 984 C CA . ILE A 1 130 ? 9.249 -26.979 -14.835 1.00 93.06 130 ILE A CA 1
ATOM 985 C C . ILE A 1 130 ? 9.708 -26.904 -16.277 1.00 93.06 130 ILE A C 1
ATOM 987 O O . ILE A 1 130 ? 9.449 -27.813 -17.070 1.00 93.06 130 ILE A O 1
ATOM 991 N N . VAL A 1 131 ? 10.402 -25.829 -16.606 1.00 94.50 131 VAL A N 1
ATOM 992 C CA . VAL A 1 131 ? 10.897 -25.523 -17.942 1.00 94.50 131 VAL A CA 1
ATOM 993 C C . VAL A 1 131 ? 12.417 -25.523 -17.956 1.00 94.50 131 VAL A C 1
ATOM 995 O O . VAL A 1 131 ? 13.078 -25.341 -16.934 1.00 94.50 131 VAL A O 1
ATOM 998 N N . GLU A 1 132 ? 12.970 -25.763 -19.133 1.00 93.94 132 GLU A N 1
ATOM 999 C CA . GLU A 1 132 ? 14.366 -25.502 -19.436 1.00 93.94 132 GLU A CA 1
ATOM 1000 C C . GLU A 1 132 ? 14.462 -24.102 -20.046 1.00 93.94 132 GLU A C 1
ATOM 1002 O O . GLU A 1 132 ? 13.731 -23.776 -20.987 1.00 93.94 132 GLU A O 1
ATOM 1007 N N . VAL A 1 133 ? 15.333 -23.280 -19.469 1.00 91.12 133 VAL A N 1
ATOM 1008 C CA . VAL A 1 133 ? 15.541 -21.878 -19.834 1.00 91.12 133 VAL A CA 1
ATOM 1009 C C . VAL A 1 133 ? 16.992 -21.697 -20.225 1.00 91.12 133 VAL A C 1
ATOM 1011 O O . VAL A 1 133 ? 17.888 -22.170 -19.527 1.00 91.12 133 VAL A O 1
ATOM 1014 N N . SER A 1 134 ? 17.207 -21.011 -21.337 1.00 89.62 134 SER A N 1
ATOM 1015 C CA . SER A 1 134 ? 18.518 -20.571 -21.785 1.00 89.62 134 SER A CA 1
ATOM 1016 C C . SER A 1 134 ? 18.755 -19.167 -21.242 1.00 89.62 134 SER A C 1
ATOM 1018 O O . SER A 1 134 ? 17.994 -18.263 -21.578 1.00 89.62 134 SER A O 1
ATOM 1020 N N . LEU A 1 135 ? 19.723 -18.999 -20.343 1.00 85.38 135 LEU A N 1
ATOM 1021 C CA . LEU A 1 135 ? 19.961 -17.718 -19.672 1.00 85.38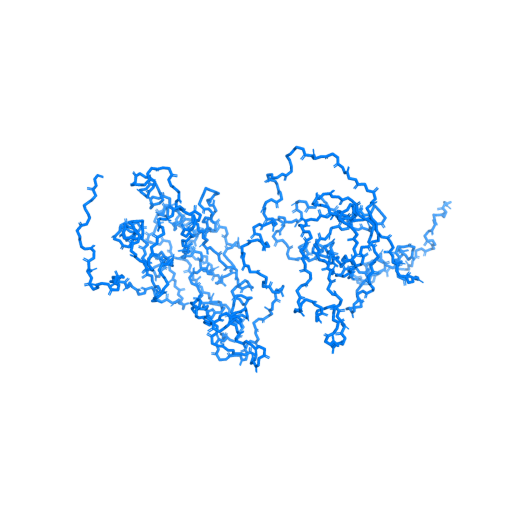 135 LEU A CA 1
ATOM 1022 C C . LEU A 1 135 ? 20.892 -16.827 -20.488 1.00 85.38 135 LEU A C 1
ATOM 1024 O O . LEU A 1 135 ? 21.929 -17.295 -20.972 1.00 85.38 135 LEU A O 1
ATOM 1028 N N . ASP A 1 136 ? 20.533 -15.549 -20.574 1.00 79.81 136 ASP A N 1
ATOM 1029 C CA . ASP A 1 136 ? 21.389 -14.529 -21.163 1.00 79.81 136 ASP A CA 1
ATOM 1030 C C . ASP A 1 136 ? 22.464 -14.108 -20.145 1.00 79.81 136 ASP A C 1
ATOM 1032 O O . ASP A 1 136 ? 22.204 -14.099 -18.936 1.00 79.81 136 ASP A O 1
ATOM 1036 N N . PRO A 1 137 ? 23.687 -13.765 -20.587 1.00 68.88 137 PRO A N 1
ATOM 1037 C CA . PRO A 1 137 ? 24.663 -13.146 -19.703 1.00 68.88 137 PRO A CA 1
ATOM 1038 C C . PRO A 1 137 ? 24.118 -11.783 -19.256 1.00 68.88 137 PRO A C 1
ATOM 1040 O O . PRO A 1 137 ? 23.859 -10.929 -20.103 1.00 68.88 137 PRO A O 1
ATOM 1043 N N . GLY A 1 138 ? 23.950 -11.576 -17.948 1.00 64.06 138 GLY A N 1
ATOM 1044 C CA . GLY A 1 138 ? 23.599 -10.264 -17.404 1.00 64.06 138 GLY A CA 1
ATOM 1045 C C . GLY A 1 138 ? 24.613 -9.188 -17.806 1.00 64.06 138 GLY A C 1
ATOM 1046 O O . GLY A 1 138 ? 25.805 -9.461 -17.982 1.00 64.06 138 GLY A O 1
ATOM 1047 N N . ASP A 1 139 ? 24.144 -7.954 -17.966 1.00 58.41 139 ASP A N 1
ATOM 1048 C CA . ASP A 1 139 ? 24.937 -6.818 -18.447 1.00 58.41 139 ASP A CA 1
ATOM 1049 C C . ASP A 1 139 ? 25.630 -6.039 -17.313 1.00 58.41 139 ASP A C 1
ATOM 1051 O O . ASP A 1 139 ? 26.493 -5.196 -17.566 1.00 58.41 139 ASP A O 1
ATOM 1055 N N . ASN A 1 140 ? 25.322 -6.360 -16.053 1.00 56.47 140 ASN A N 1
ATOM 1056 C CA . ASN A 1 140 ? 25.807 -5.624 -14.885 1.00 56.47 140 ASN A CA 1
ATOM 1057 C C . ASN A 1 140 ? 27.156 -6.112 -14.314 1.00 56.47 140 ASN A C 1
ATOM 1059 O O . ASN A 1 140 ? 27.621 -5.606 -13.291 1.00 56.47 140 ASN A O 1
ATOM 1063 N N . GLY A 1 141 ? 27.796 -7.099 -14.950 1.00 52.34 141 GLY A N 1
ATOM 1064 C CA . GLY A 1 141 ? 29.106 -7.615 -14.536 1.00 52.34 141 GLY A CA 1
ATOM 1065 C C . GLY A 1 141 ? 29.101 -8.426 -13.234 1.00 52.34 141 GLY A C 1
ATOM 1066 O O . GLY A 1 141 ? 30.175 -8.699 -12.691 1.00 52.34 141 GLY A O 1
ATOM 1067 N N . THR A 1 142 ? 27.931 -8.828 -12.727 1.00 55.53 142 THR A N 1
ATOM 1068 C CA . THR A 1 142 ? 27.824 -9.689 -11.544 1.00 55.53 142 THR A CA 1
ATOM 1069 C C . THR A 1 142 ? 27.562 -11.152 -11.936 1.00 55.53 142 THR A C 1
ATOM 1071 O O . THR A 1 142 ? 26.809 -11.431 -12.867 1.00 55.53 142 THR A O 1
ATOM 1074 N N . PRO A 1 143 ? 28.171 -12.131 -11.242 1.00 55.03 143 PRO A N 1
ATOM 1075 C CA . PRO A 1 143 ? 28.112 -13.545 -11.632 1.00 55.03 143 PRO A CA 1
ATOM 1076 C C . PRO A 1 143 ? 26.744 -14.227 -11.429 1.00 55.03 143 PRO A C 1
ATOM 1078 O O . PRO A 1 143 ? 26.616 -15.406 -11.750 1.00 55.03 143 PRO A O 1
ATOM 1081 N N . LEU A 1 144 ? 25.743 -13.523 -10.888 1.00 60.00 144 LEU A N 1
ATOM 1082 C CA . LEU A 1 144 ? 24.409 -14.053 -10.566 1.00 60.00 144 LEU A CA 1
ATOM 1083 C C . LEU A 1 144 ? 23.273 -13.252 -11.219 1.00 60.00 144 LEU A C 1
ATOM 1085 O O . LEU A 1 144 ? 22.119 -13.380 -10.815 1.00 60.00 144 LEU A O 1
ATOM 1089 N N . ASP A 1 145 ? 23.587 -12.416 -12.205 1.00 65.19 145 ASP A N 1
ATOM 1090 C CA . ASP A 1 145 ? 22.585 -11.599 -12.878 1.00 65.19 145 ASP A CA 1
ATOM 1091 C C . ASP A 1 145 ? 21.884 -12.371 -13.997 1.00 65.19 145 ASP A C 1
ATOM 1093 O O . ASP A 1 145 ? 22.292 -12.339 -15.156 1.00 65.19 145 ASP A O 1
ATOM 1097 N N . TYR A 1 146 ? 20.835 -13.104 -13.628 1.00 74.81 146 TYR A N 1
ATOM 1098 C CA . TYR A 1 146 ? 20.007 -13.884 -14.550 1.00 74.81 146 TYR A CA 1
ATOM 1099 C C . TYR A 1 146 ? 18.653 -13.212 -14.781 1.00 74.81 146 TYR A C 1
ATOM 1101 O O . TYR A 1 146 ? 17.605 -13.841 -14.640 1.00 74.81 146 TYR A O 1
ATOM 1109 N N . GLN A 1 147 ? 18.655 -11.918 -15.108 1.00 77.12 147 GLN A N 1
ATOM 1110 C CA . GLN A 1 147 ? 17.419 -11.157 -15.312 1.00 77.12 147 GLN A CA 1
ATOM 1111 C C . GLN A 1 147 ? 16.592 -11.662 -16.494 1.00 77.12 147 GLN A C 1
ATOM 1113 O O . GLN A 1 147 ? 15.366 -11.615 -16.425 1.00 77.12 147 GLN A O 1
ATOM 1118 N N . ASN A 1 148 ? 17.241 -12.164 -17.549 1.00 83.50 148 ASN A N 1
ATOM 1119 C CA . ASN A 1 148 ? 16.583 -12.563 -18.790 1.00 83.50 148 ASN A CA 1
ATOM 1120 C C . ASN A 1 148 ? 16.942 -13.995 -19.198 1.00 83.50 148 ASN A C 1
ATOM 1122 O O . ASN A 1 148 ? 18.048 -14.489 -18.957 1.00 83.50 148 ASN A O 1
ATOM 1126 N N . GLY A 1 149 ? 15.986 -14.667 -19.830 1.00 88.56 149 GLY A N 1
ATOM 1127 C CA . GLY A 1 149 ? 16.206 -15.961 -20.449 1.00 88.56 149 GLY A CA 1
ATOM 1128 C C . GLY A 1 149 ? 15.181 -16.278 -21.526 1.00 88.56 149 GLY A C 1
ATOM 1129 O O . GLY A 1 149 ? 14.115 -15.672 -21.618 1.00 88.56 149 GLY A O 1
ATOM 1130 N N . THR A 1 150 ? 15.499 -17.275 -22.340 1.00 90.88 150 THR A N 1
ATOM 1131 C CA . THR A 1 150 ? 14.643 -17.756 -23.423 1.00 90.88 150 THR A CA 1
ATOM 1132 C C . THR A 1 150 ? 14.138 -19.157 -23.104 1.00 90.88 150 THR A C 1
ATOM 1134 O O . THR A 1 150 ? 14.909 -20.044 -22.730 1.00 90.88 150 THR A O 1
ATOM 1137 N N . PHE A 1 151 ? 12.833 -19.372 -23.259 1.00 93.69 151 PHE A N 1
ATOM 1138 C CA . PHE A 1 151 ? 12.218 -20.687 -23.128 1.00 93.69 151 PHE A CA 1
ATOM 1139 C C . PHE A 1 151 ? 12.792 -21.665 -24.157 1.00 93.69 151 PHE A C 1
ATOM 1141 O O . PHE A 1 151 ? 12.840 -21.373 -25.352 1.00 93.69 151 PHE A O 1
ATOM 1148 N N . VAL A 1 152 ? 13.159 -22.860 -23.696 1.00 92.94 152 VAL A N 1
ATOM 1149 C CA . VAL A 1 152 ? 13.657 -23.939 -24.555 1.00 92.94 152 VAL A CA 1
ATOM 1150 C C . VAL A 1 152 ? 12.601 -25.023 -24.709 1.00 92.94 152 VAL A C 1
ATOM 1152 O O . VAL A 1 152 ? 12.197 -25.360 -25.821 1.00 92.94 152 VAL A O 1
ATOM 1155 N N . LYS A 1 153 ? 12.182 -25.616 -23.586 1.00 94.00 153 LYS A N 1
ATOM 1156 C CA . LYS A 1 153 ? 11.214 -26.716 -23.556 1.00 94.00 153 LYS A CA 1
ATOM 1157 C C . LYS A 1 153 ? 10.593 -26.884 -22.176 1.00 94.00 153 LYS A C 1
ATOM 1159 O O . LYS A 1 153 ? 11.169 -26.488 -21.166 1.00 94.00 153 LYS A O 1
ATOM 1164 N N . ILE A 1 154 ? 9.453 -27.565 -22.123 1.00 95.12 154 ILE A N 1
ATOM 1165 C CA . ILE A 1 154 ? 8.889 -28.062 -20.865 1.00 95.12 154 ILE A CA 1
ATOM 1166 C C . ILE A 1 154 ? 9.676 -29.311 -20.455 1.00 95.12 154 ILE A C 1
ATOM 1168 O O . ILE A 1 154 ? 9.753 -30.279 -21.210 1.00 95.12 154 ILE A O 1
ATOM 1172 N N . PHE A 1 155 ? 10.274 -29.282 -19.265 1.00 92.00 155 PHE A N 1
ATOM 1173 C CA . PHE A 1 155 ? 10.988 -30.413 -18.675 1.00 92.00 155 PHE A CA 1
ATOM 1174 C C . PHE A 1 155 ? 10.016 -31.378 -17.985 1.00 92.00 155 PHE A C 1
ATOM 1176 O O . PHE A 1 155 ? 10.095 -32.588 -18.183 1.00 92.00 155 PHE A O 1
ATOM 1183 N N . SER A 1 156 ? 9.080 -30.850 -17.191 1.00 93.00 156 SER A N 1
ATOM 1184 C CA . SER A 1 156 ? 8.032 -31.644 -16.539 1.00 93.00 156 SER A CA 1
ATOM 1185 C C . SER A 1 156 ? 6.821 -30.792 -16.180 1.00 93.00 156 SER A C 1
ATOM 1187 O O . SER A 1 156 ? 6.982 -29.626 -15.828 1.00 93.00 156 SER A O 1
ATOM 1189 N N . ARG A 1 157 ? 5.633 -31.404 -16.172 1.00 92.38 157 ARG A N 1
ATOM 1190 C CA . ARG A 1 157 ? 4.404 -30.825 -15.616 1.00 92.38 157 ARG A CA 1
ATOM 1191 C C . ARG A 1 157 ? 4.059 -31.558 -14.319 1.00 92.38 157 ARG A C 1
ATOM 1193 O O . ARG A 1 157 ? 3.501 -32.656 -14.395 1.00 92.38 157 ARG A O 1
ATOM 1200 N N . PRO A 1 158 ? 4.470 -31.049 -13.144 1.00 84.50 158 PRO A N 1
ATOM 1201 C CA . PRO A 1 158 ? 4.092 -31.659 -11.878 1.00 84.50 158 PRO A CA 1
ATOM 1202 C C . PRO A 1 158 ? 2.568 -31.755 -11.788 1.00 84.50 158 PRO A C 1
ATOM 1204 O O . PRO A 1 158 ? 1.861 -30.871 -12.275 1.00 84.50 158 PRO A O 1
ATOM 1207 N N . ALA A 1 159 ? 2.052 -32.814 -11.161 1.00 77.62 159 ALA A N 1
ATOM 1208 C CA . ALA A 1 159 ? 0.638 -32.840 -10.806 1.00 77.62 159 ALA A CA 1
ATOM 1209 C C . ALA A 1 159 ? 0.312 -31.577 -9.983 1.00 77.62 159 ALA A C 1
ATOM 1211 O O . ALA A 1 159 ? 1.178 -31.143 -9.215 1.00 77.62 159 ALA A O 1
ATOM 1212 N N . PRO A 1 160 ? -0.891 -30.988 -10.128 1.00 65.12 160 PRO A N 1
ATOM 1213 C CA . PRO A 1 160 ? -1.288 -29.838 -9.330 1.00 65.12 160 PRO A CA 1
ATOM 1214 C C . PRO A 1 160 ? -1.051 -30.168 -7.860 1.00 65.12 160 PRO A C 1
ATOM 1216 O O . PRO A 1 160 ? -1.672 -31.083 -7.315 1.00 65.12 160 PRO A O 1
ATOM 1219 N N . VAL A 1 161 ? -0.098 -29.477 -7.236 1.00 57.19 161 VAL A N 1
ATOM 1220 C CA . VAL A 1 161 ? 0.081 -29.596 -5.796 1.00 57.19 161 VAL A CA 1
ATOM 1221 C C . VAL A 1 161 ? -1.129 -28.901 -5.204 1.00 57.19 161 VAL A C 1
ATOM 1223 O O . VAL A 1 161 ? -1.291 -27.690 -5.351 1.00 57.19 161 VAL A O 1
ATOM 1226 N N . VAL A 1 162 ? -2.019 -29.699 -4.621 1.00 46.03 162 VAL A N 1
ATOM 1227 C CA . VAL A 1 162 ? -3.134 -29.194 -3.835 1.00 46.03 162 VAL A CA 1
ATOM 1228 C C . VAL A 1 162 ? -2.499 -28.407 -2.691 1.00 46.03 162 VAL A C 1
ATOM 1230 O O . VAL A 1 162 ? -1.843 -28.992 -1.836 1.00 46.03 162 VAL A O 1
ATOM 1233 N N . ASP A 1 163 ? -2.670 -27.089 -2.732 1.00 48.28 163 ASP A N 1
ATOM 1234 C CA . ASP A 1 163 ? -2.421 -26.166 -1.623 1.00 48.28 163 ASP A CA 1
ATOM 1235 C C . ASP A 1 163 ? -0.973 -25.658 -1.399 1.00 48.28 163 ASP A C 1
ATOM 1237 O O . ASP A 1 163 ? -0.362 -25.845 -0.351 1.00 48.28 163 ASP A O 1
ATOM 1241 N N . ILE A 1 164 ? -0.423 -24.936 -2.385 1.00 46.97 164 ILE A N 1
ATOM 1242 C CA . ILE A 1 164 ? 0.618 -23.895 -2.154 1.00 46.97 164 ILE A CA 1
ATOM 1243 C C . ILE A 1 164 ? 0.010 -22.480 -2.278 1.00 46.97 164 ILE A C 1
ATOM 1245 O O . ILE A 1 164 ? 0.650 -21.459 -2.018 1.00 46.97 164 ILE A O 1
ATOM 1249 N N . GLU A 1 165 ? -1.273 -22.409 -2.631 1.00 45.38 165 GLU A N 1
ATOM 1250 C CA . GLU A 1 165 ? -1.999 -21.168 -2.884 1.00 45.38 165 GLU A CA 1
ATOM 1251 C C . GLU A 1 165 ? -2.215 -20.335 -1.610 1.00 45.38 165 GLU A C 1
ATOM 1253 O O . GLU A 1 165 ? -2.596 -19.184 -1.715 1.00 45.38 165 GLU A O 1
ATOM 1258 N N . ALA A 1 166 ? -1.909 -20.847 -0.413 1.00 46.94 166 ALA A N 1
ATOM 1259 C CA . ALA A 1 166 ? -1.969 -20.066 0.824 1.00 46.94 166 ALA A CA 1
ATOM 1260 C C . ALA A 1 166 ? -0.661 -19.322 1.166 1.00 46.94 166 ALA A C 1
ATOM 1262 O O . ALA A 1 166 ? -0.706 -18.288 1.831 1.00 46.94 166 ALA A O 1
ATOM 1263 N N . THR A 1 167 ? 0.505 -19.795 0.709 1.00 44.97 167 THR A N 1
ATOM 1264 C CA . THR A 1 167 ? 1.799 -19.340 1.267 1.00 44.97 167 THR A CA 1
ATOM 1265 C C . THR A 1 167 ? 2.565 -18.385 0.346 1.00 44.97 167 THR A C 1
ATOM 1267 O O . THR A 1 167 ? 3.313 -17.541 0.829 1.00 44.97 167 THR A O 1
ATOM 1270 N N . CYS A 1 168 ? 2.334 -18.431 -0.973 1.00 43.50 168 CYS A N 1
ATOM 1271 C CA . CYS A 1 168 ? 2.957 -17.506 -1.939 1.00 43.50 168 CYS A CA 1
ATOM 1272 C C . CYS A 1 168 ? 2.045 -16.345 -2.381 1.00 43.50 168 CYS A C 1
ATOM 1274 O O . CYS A 1 168 ? 2.431 -15.548 -3.237 1.00 43.50 168 CYS A O 1
ATOM 1276 N N . VAL A 1 169 ? 0.842 -16.209 -1.810 1.00 44.28 169 VAL A N 1
ATOM 1277 C CA . VAL A 1 169 ? -0.083 -15.099 -2.123 1.00 44.28 169 VAL A CA 1
ATOM 1278 C C . VAL A 1 169 ? 0.512 -13.733 -1.777 1.00 44.28 169 VAL A C 1
ATOM 1280 O O . VAL A 1 169 ? 0.155 -12.750 -2.425 1.00 44.28 169 VAL A O 1
ATOM 1283 N N . SER A 1 170 ? 1.494 -13.661 -0.869 1.00 49.03 170 SER A N 1
ATOM 1284 C CA . SER A 1 170 ? 2.231 -12.416 -0.618 1.00 49.03 170 SER A CA 1
ATOM 1285 C C . SER A 1 170 ? 2.967 -11.920 -1.872 1.00 49.03 170 SER A C 1
ATOM 1287 O O . SER A 1 170 ? 2.845 -10.745 -2.208 1.00 49.03 170 SER A O 1
ATOM 1289 N N . LEU A 1 171 ? 3.599 -12.803 -2.654 1.00 42.31 171 LEU A N 1
ATOM 1290 C CA . LEU A 1 171 ? 4.276 -12.443 -3.909 1.00 42.31 171 LEU A CA 1
ATOM 1291 C C . LEU A 1 171 ? 3.282 -11.967 -4.971 1.00 42.31 171 LEU A C 1
ATOM 1293 O O . LEU A 1 171 ? 3.504 -10.947 -5.616 1.00 42.31 171 LEU A O 1
ATOM 1297 N N . ARG A 1 172 ? 2.132 -12.639 -5.120 1.00 39.16 172 ARG A N 1
ATOM 1298 C CA . ARG A 1 172 ? 1.092 -12.173 -6.051 1.00 39.16 172 ARG A CA 1
ATOM 1299 C C . ARG A 1 172 ? 0.462 -10.858 -5.598 1.00 39.16 172 ARG A C 1
ATOM 1301 O O . ARG A 1 172 ? 0.065 -10.091 -6.454 1.00 39.16 172 ARG A O 1
ATOM 1308 N N . SER A 1 173 ? 0.391 -10.550 -4.305 1.00 43.75 173 SER A N 1
ATOM 1309 C CA . SER A 1 173 ? -0.032 -9.218 -3.841 1.00 43.75 173 SER A CA 1
ATOM 1310 C C . SER A 1 173 ? 1.044 -8.142 -4.052 1.00 43.75 173 SER A C 1
ATOM 1312 O O . SER A 1 173 ? 0.706 -6.992 -4.323 1.00 43.75 173 SER A O 1
ATOM 1314 N N . MET A 1 174 ? 2.327 -8.526 -4.021 1.00 45.88 174 MET A N 1
ATOM 1315 C CA . MET A 1 174 ? 3.458 -7.650 -4.345 1.00 45.88 174 MET A CA 1
ATOM 1316 C C . MET A 1 174 ? 3.525 -7.307 -5.841 1.00 45.88 174 MET A C 1
ATOM 1318 O O . MET A 1 174 ? 3.873 -6.180 -6.178 1.00 45.88 174 MET A O 1
ATOM 1322 N N . PHE A 1 175 ? 3.148 -8.234 -6.729 1.00 46.88 175 PHE A N 1
ATOM 1323 C CA . PHE A 1 175 ? 3.158 -8.019 -8.187 1.00 46.88 175 PHE A CA 1
ATOM 1324 C C . PHE A 1 175 ? 1.776 -7.725 -8.801 1.00 46.88 175 PHE A C 1
ATOM 1326 O O . PHE A 1 175 ? 1.680 -7.159 -9.882 1.00 46.88 175 PHE A O 1
ATOM 1333 N N . GLY A 1 176 ? 0.689 -8.120 -8.140 1.00 36.19 176 GLY A N 1
ATOM 1334 C CA . GLY A 1 176 ? -0.661 -8.210 -8.715 1.00 36.19 176 GLY A CA 1
ATOM 1335 C C . GLY A 1 176 ? -1.629 -7.104 -8.307 1.00 36.19 176 GLY A C 1
ATOM 1336 O O . GLY A 1 176 ? -2.749 -7.078 -8.813 1.00 36.19 176 GLY A O 1
ATOM 1337 N N . ASN A 1 177 ? -1.219 -6.148 -7.468 1.00 42.59 177 ASN A N 1
ATOM 1338 C CA . ASN A 1 177 ? -1.973 -4.906 -7.271 1.00 42.59 177 ASN A CA 1
ATOM 1339 C C . ASN A 1 177 ? -1.712 -3.923 -8.428 1.00 42.59 177 ASN A C 1
ATOM 1341 O O . ASN A 1 177 ? -1.172 -2.840 -8.222 1.00 42.59 177 ASN A O 1
ATOM 1345 N N . GLY A 1 178 ? -2.070 -4.315 -9.658 1.00 36.56 178 GLY A N 1
ATOM 1346 C CA . GLY A 1 178 ? -2.330 -3.425 -10.805 1.00 36.56 178 GLY A CA 1
ATOM 1347 C C . GLY A 1 178 ? -1.251 -2.401 -11.188 1.00 36.56 178 GLY A C 1
ATOM 1348 O O . GLY A 1 178 ? -1.538 -1.432 -11.896 1.00 36.56 178 GLY A O 1
ATOM 1349 N N . ASN A 1 179 ? -0.017 -2.573 -10.728 1.00 38.84 179 ASN A N 1
ATOM 1350 C CA . ASN A 1 179 ? 1.075 -1.653 -10.970 1.00 38.84 179 ASN A CA 1
ATOM 1351 C C . ASN A 1 179 ? 2.331 -2.440 -11.322 1.00 38.84 179 ASN A C 1
ATOM 1353 O O . ASN A 1 179 ? 3.122 -2.755 -10.440 1.00 38.84 179 ASN A O 1
ATOM 1357 N N . ASP A 1 180 ? 2.539 -2.639 -12.624 1.00 39.25 180 ASP A N 1
ATOM 1358 C CA . ASP A 1 180 ? 3.851 -2.820 -13.260 1.00 39.25 180 ASP A CA 1
ATOM 1359 C C . ASP A 1 180 ? 4.742 -1.593 -12.999 1.00 39.25 180 ASP A C 1
ATOM 1361 O O . ASP A 1 180 ? 5.119 -0.847 -13.902 1.00 39.25 180 ASP A O 1
ATOM 1365 N N . ALA A 1 181 ? 4.991 -1.278 -11.731 1.00 40.53 181 ALA A N 1
ATOM 1366 C CA . ALA A 1 181 ? 5.933 -0.251 -11.367 1.00 40.53 181 ALA A CA 1
ATOM 1367 C C . ALA A 1 181 ? 7.317 -0.910 -11.432 1.00 40.53 181 ALA A C 1
ATOM 1369 O O . ALA A 1 181 ? 7.553 -1.884 -10.710 1.00 40.53 181 ALA A O 1
ATOM 1370 N N . PRO A 1 182 ? 8.216 -0.440 -12.311 1.00 41.56 182 PRO A N 1
ATOM 1371 C CA . PRO A 1 182 ? 9.563 -0.972 -12.374 1.00 41.56 182 PRO A CA 1
ATOM 1372 C C . PRO A 1 182 ? 10.215 -0.844 -10.996 1.00 41.56 182 PRO A C 1
ATOM 1374 O O . PRO A 1 182 ? 9.994 0.128 -10.267 1.00 41.56 182 PRO A O 1
ATOM 1377 N N . LEU A 1 183 ? 10.976 -1.880 -10.656 1.00 42.25 183 LEU A N 1
ATOM 1378 C CA . LEU A 1 183 ? 11.764 -2.024 -9.440 1.00 42.25 183 LEU A CA 1
ATOM 1379 C C . LEU A 1 183 ? 12.407 -0.688 -9.030 1.00 42.25 183 LEU A C 1
ATOM 1381 O O . LEU A 1 183 ? 13.143 -0.093 -9.810 1.00 42.25 183 LEU A O 1
ATOM 1385 N N . GLY A 1 184 ? 12.098 -0.238 -7.809 1.00 47.19 184 GLY A N 1
ATOM 1386 C CA . GLY A 1 184 ? 12.860 0.726 -7.007 1.00 47.19 184 GLY A CA 1
ATOM 1387 C C . GLY A 1 184 ? 13.656 1.790 -7.764 1.00 47.19 184 GLY A C 1
ATOM 1388 O O . GLY A 1 184 ? 14.881 1.773 -7.725 1.00 47.19 184 GLY A O 1
ATOM 1389 N N . GLY A 1 185 ? 12.979 2.748 -8.398 1.00 57.44 185 GLY A N 1
ATOM 1390 C CA . GLY A 1 185 ? 13.645 3.997 -8.760 1.00 57.44 185 GLY A CA 1
ATOM 1391 C C . GLY A 1 185 ? 14.060 4.747 -7.493 1.00 57.44 185 GLY A C 1
ATOM 1392 O O . GLY A 1 185 ? 13.264 4.859 -6.559 1.00 57.44 185 GLY A O 1
ATOM 1393 N N . GLU A 1 186 ? 15.290 5.254 -7.447 1.00 72.62 186 GLU A N 1
ATOM 1394 C CA . GLU A 1 186 ? 15.685 6.228 -6.428 1.00 72.62 186 GLU A CA 1
ATOM 1395 C C . GLU A 1 186 ? 14.879 7.521 -6.622 1.00 72.62 186 GLU A C 1
ATOM 1397 O O . GLU A 1 186 ? 14.510 7.878 -7.746 1.00 72.62 186 GLU A O 1
ATOM 1402 N N . ASP A 1 187 ? 14.576 8.225 -5.529 1.00 79.44 187 ASP A N 1
ATOM 1403 C CA . ASP A 1 187 ? 14.017 9.570 -5.638 1.00 79.44 187 ASP A CA 1
ATOM 1404 C C . ASP A 1 187 ? 15.080 10.448 -6.316 1.00 79.44 187 ASP A C 1
ATOM 1406 O O . ASP A 1 187 ? 16.173 10.603 -5.766 1.00 79.44 187 ASP A O 1
ATOM 1410 N N . PRO A 1 188 ? 14.794 11.029 -7.494 1.00 75.88 188 PRO A N 1
ATOM 1411 C CA . PRO A 1 188 ? 15.795 11.751 -8.268 1.00 75.88 188 PRO A CA 1
ATOM 1412 C C . PRO A 1 188 ? 16.334 12.989 -7.538 1.00 75.88 188 PRO A C 1
ATOM 1414 O O . PRO A 1 188 ? 17.352 13.543 -7.951 1.00 75.88 188 PRO A O 1
ATOM 1417 N N . GLY A 1 189 ? 15.659 13.461 -6.480 1.00 82.81 189 GLY A N 1
ATOM 1418 C CA . GLY A 1 189 ? 16.111 14.552 -5.608 1.00 82.81 189 GLY A CA 1
ATOM 1419 C C . GLY A 1 189 ? 16.093 15.944 -6.251 1.00 82.81 189 GLY A C 1
ATOM 1420 O O . GLY A 1 189 ? 15.940 16.951 -5.567 1.00 82.81 189 GLY A O 1
ATOM 1421 N N . ASN A 1 190 ? 16.214 16.016 -7.573 1.00 84.31 190 ASN A N 1
ATOM 1422 C CA . ASN A 1 190 ? 16.277 17.233 -8.373 1.00 84.31 190 ASN A CA 1
ATOM 1423 C C . ASN A 1 190 ? 14.936 17.598 -9.029 1.00 84.31 190 ASN A C 1
ATOM 1425 O O . ASN A 1 190 ? 14.833 18.634 -9.688 1.00 84.31 190 ASN A O 1
ATOM 1429 N N . CYS A 1 191 ? 13.908 16.768 -8.856 1.00 82.62 191 CYS A N 1
ATOM 1430 C CA . CYS A 1 191 ? 12.594 17.050 -9.406 1.00 82.62 191 CYS A CA 1
ATOM 1431 C C . CYS A 1 191 ? 11.842 18.101 -8.586 1.00 82.62 191 CYS A C 1
ATOM 1433 O O . CYS A 1 191 ? 11.884 18.040 -7.361 1.00 82.62 191 CYS A O 1
ATOM 1435 N N . PRO A 1 192 ? 11.062 19.008 -9.214 1.00 81.88 192 PRO A N 1
ATOM 1436 C CA . PRO A 1 192 ? 10.271 20.001 -8.481 1.00 81.88 192 PRO A CA 1
ATOM 1437 C C . PRO A 1 192 ? 9.258 19.398 -7.500 1.00 81.88 192 PRO A C 1
ATOM 1439 O O . PRO A 1 192 ? 8.843 20.063 -6.559 1.00 81.88 192 PRO A O 1
ATOM 1442 N N . TRP A 1 193 ? 8.840 18.150 -7.731 1.00 80.06 193 TRP A N 1
ATOM 1443 C CA . TRP A 1 193 ? 7.966 17.406 -6.826 1.00 80.06 193 TRP A CA 1
ATOM 1444 C C . TRP A 1 193 ? 8.724 16.584 -5.784 1.00 80.06 193 TRP A C 1
ATOM 1446 O O . TRP A 1 193 ? 8.075 16.053 -4.890 1.00 80.06 193 TRP A O 1
ATOM 1456 N N . SER A 1 194 ? 10.042 16.418 -5.906 1.00 84.00 194 SER A N 1
ATOM 1457 C CA . SER A 1 194 ? 10.856 15.695 -4.930 1.00 84.00 194 SER A CA 1
ATOM 1458 C C . SER A 1 194 ? 11.067 16.561 -3.694 1.00 84.00 194 SER A C 1
ATOM 1460 O O . SER A 1 194 ? 11.198 17.780 -3.783 1.00 84.00 194 SER A O 1
ATOM 1462 N N . ASN A 1 195 ? 11.163 15.922 -2.532 1.00 82.50 195 ASN A N 1
ATOM 1463 C CA . ASN A 1 195 ? 11.603 16.574 -1.305 1.00 82.50 195 ASN A CA 1
ATOM 1464 C C . ASN A 1 195 ? 13.132 16.443 -1.132 1.00 82.50 195 ASN A C 1
ATOM 1466 O O . ASN A 1 195 ? 13.627 16.146 -0.048 1.00 82.50 195 ASN A O 1
ATOM 1470 N N . GLY A 1 196 ? 13.893 16.579 -2.222 1.00 81.38 196 GLY A N 1
ATOM 1471 C CA . GLY A 1 196 ? 15.347 16.402 -2.207 1.00 81.38 196 GLY A CA 1
ATOM 1472 C C . GLY A 1 196 ? 15.791 14.980 -1.860 1.00 81.38 196 GLY A C 1
ATOM 1473 O O . GLY A 1 196 ? 16.845 14.815 -1.250 1.00 81.38 196 GLY A O 1
ATOM 1474 N N . GLY A 1 197 ? 14.970 13.966 -2.159 1.00 80.88 197 GLY A N 1
ATOM 1475 C CA . GLY A 1 197 ? 15.234 12.582 -1.749 1.00 80.88 197 GLY A CA 1
ATOM 1476 C C . GLY A 1 197 ? 15.083 12.331 -0.245 1.00 80.88 197 GLY A C 1
ATOM 1477 O O . GLY A 1 197 ? 15.593 11.340 0.273 1.00 80.88 197 GLY A O 1
ATOM 1478 N N . GLN A 1 198 ? 14.432 13.240 0.488 1.00 86.44 198 GLN A N 1
ATOM 1479 C CA . GLN A 1 198 ? 14.278 13.133 1.936 1.00 86.44 198 GLN A CA 1
ATOM 1480 C C . GLN A 1 198 ? 12.879 12.662 2.321 1.00 86.44 198 GLN A C 1
ATOM 1482 O O . GLN A 1 198 ? 11.866 13.201 1.874 1.00 86.44 198 GLN A O 1
ATOM 1487 N N . GLN A 1 199 ? 12.827 11.715 3.251 1.00 90.69 199 GLN A N 1
ATOM 1488 C CA . GLN A 1 199 ? 11.601 11.331 3.944 1.00 90.69 199 GLN A CA 1
ATOM 1489 C C . GLN A 1 199 ? 11.353 12.272 5.118 1.00 90.69 199 GLN A C 1
ATOM 1491 O O . GLN A 1 199 ? 12.284 12.595 5.860 1.00 90.69 199 GLN A O 1
ATOM 1496 N N . TYR A 1 200 ? 10.101 12.678 5.330 1.00 92.56 200 TYR A N 1
ATOM 1497 C CA . TYR A 1 200 ? 9.758 13.366 6.567 1.00 92.56 200 TYR A CA 1
ATOM 1498 C C . TYR A 1 200 ? 9.877 12.420 7.755 1.00 92.56 200 TYR A C 1
ATOM 1500 O O . TYR A 1 200 ? 9.636 11.214 7.657 1.00 92.56 200 TYR A O 1
ATOM 1508 N N . THR A 1 201 ? 10.252 13.007 8.885 1.00 94.25 201 THR A N 1
ATOM 1509 C CA . THR A 1 201 ? 10.308 12.347 10.183 1.00 94.25 201 THR A CA 1
ATOM 1510 C C . THR A 1 201 ? 9.357 13.038 11.141 1.00 94.25 201 THR A C 1
ATOM 1512 O O . THR A 1 201 ? 9.206 14.263 11.089 1.00 94.25 201 THR A O 1
ATOM 1515 N N . ALA A 1 202 ? 8.756 12.269 12.035 1.00 93.06 202 ALA A N 1
ATOM 1516 C CA . ALA A 1 202 ? 7.920 12.801 13.098 1.00 93.06 202 ALA A CA 1
ATOM 1517 C C . ALA A 1 202 ? 8.117 11.971 14.367 1.00 93.06 202 ALA A C 1
ATOM 1519 O O . ALA A 1 202 ? 8.388 10.775 14.285 1.00 93.06 202 ALA A O 1
ATOM 1520 N N . THR A 1 203 ? 8.004 12.595 15.532 1.00 92.75 203 THR A N 1
ATOM 1521 C CA . THR A 1 203 ? 8.122 11.892 16.814 1.00 92.75 203 THR A CA 1
ATOM 1522 C C . THR A 1 203 ? 6.737 11.535 17.316 1.00 92.75 203 THR A C 1
ATOM 1524 O O . THR A 1 203 ? 5.891 12.417 17.437 1.00 92.75 203 THR A O 1
ATOM 1527 N N . TRP A 1 204 ? 6.503 10.261 17.618 1.00 91.25 204 TRP A N 1
ATOM 1528 C CA . TRP A 1 204 ? 5.240 9.799 18.181 1.00 91.25 204 TRP A CA 1
ATOM 1529 C C . TRP A 1 204 ? 5.034 10.316 19.608 1.00 91.25 204 TRP A C 1
ATOM 1531 O O . TRP A 1 204 ? 5.921 10.199 20.455 1.00 91.25 204 TRP A O 1
ATOM 1541 N N . ASN A 1 205 ? 3.842 10.837 19.882 1.00 87.31 205 ASN A N 1
ATOM 1542 C CA . ASN A 1 205 ? 3.427 11.374 21.167 1.00 87.31 205 ASN A CA 1
ATOM 1543 C C . ASN A 1 205 ? 2.215 10.587 21.690 1.00 87.31 205 ASN A C 1
ATOM 1545 O O . ASN A 1 205 ? 1.116 10.652 21.136 1.00 87.31 205 ASN A O 1
ATOM 1549 N N . SER A 1 206 ? 2.412 9.832 22.774 1.00 73.38 206 SER A N 1
ATOM 1550 C CA . SER A 1 206 ? 1.388 8.930 23.317 1.00 73.38 206 SER A CA 1
ATOM 1551 C C . SER A 1 206 ? 0.299 9.621 24.135 1.00 73.38 206 SER A C 1
ATOM 1553 O O . SER A 1 206 ? -0.683 8.970 24.492 1.00 73.38 206 SER A O 1
ATOM 1555 N N . SER A 1 207 ? 0.443 10.918 24.428 1.00 70.56 207 SER A N 1
ATOM 1556 C CA . SER A 1 207 ? -0.418 11.625 25.388 1.00 70.56 207 SER A CA 1
ATOM 1557 C C . SER A 1 207 ? -1.910 11.627 25.027 1.00 70.56 207 SER A C 1
ATOM 1559 O O . SER A 1 207 ? -2.745 11.739 25.924 1.00 70.56 207 SER A O 1
ATOM 1561 N N . GLU A 1 208 ? -2.268 11.434 23.753 1.00 65.38 208 GLU A N 1
ATOM 1562 C CA . GLU A 1 208 ? -3.667 11.334 23.313 1.00 65.38 208 GLU A CA 1
ATOM 1563 C C . GLU A 1 208 ? -4.242 9.900 23.311 1.00 65.38 208 GLU A C 1
ATOM 1565 O O . GLU A 1 208 ? -5.460 9.744 23.226 1.00 65.38 208 GLU A O 1
ATOM 1570 N N . TYR A 1 209 ? -3.414 8.849 23.416 1.00 67.75 209 TYR A N 1
ATOM 1571 C CA . TYR A 1 209 ? -3.840 7.434 23.435 1.00 67.75 209 TYR A CA 1
ATOM 1572 C C . TYR A 1 209 ? -3.205 6.671 24.620 1.00 67.75 209 TYR A C 1
ATOM 1574 O O . TYR A 1 209 ? -2.366 5.781 24.419 1.00 67.75 209 TYR A O 1
ATOM 1582 N N . PRO A 1 210 ? -3.606 6.996 25.866 1.00 59.97 210 PRO A N 1
ATOM 1583 C CA . PRO A 1 210 ? -3.085 6.339 27.062 1.00 59.97 210 PRO A CA 1
ATOM 1584 C C . PRO A 1 210 ? -3.418 4.839 27.069 1.00 59.97 210 PRO A C 1
ATOM 1586 O O . PRO A 1 210 ? -4.536 4.434 26.742 1.00 59.97 210 PRO A O 1
ATOM 1589 N N . GLY A 1 211 ? -2.446 4.006 27.450 1.00 63.88 211 GLY A N 1
ATOM 1590 C CA . GLY A 1 211 ? -2.597 2.551 27.568 1.00 63.88 211 GLY A CA 1
ATOM 1591 C C . GLY A 1 211 ? -1.927 1.750 26.449 1.00 63.88 211 GLY A C 1
ATOM 1592 O O . GLY A 1 211 ? -1.107 0.886 26.743 1.00 63.88 211 GLY A O 1
ATOM 1593 N N . THR A 1 212 ? -2.234 2.023 25.176 1.00 59.97 212 THR A N 1
ATOM 1594 C CA . THR A 1 212 ? -1.553 1.364 24.038 1.00 59.97 212 THR A CA 1
ATOM 1595 C C . THR A 1 212 ? -0.379 2.180 23.506 1.00 59.97 212 THR A C 1
ATOM 1597 O O . THR A 1 212 ? 0.564 1.602 22.986 1.00 59.97 212 THR A O 1
ATOM 1600 N N . GLY A 1 213 ? -0.423 3.512 23.630 1.00 60.62 213 GLY A N 1
ATOM 1601 C CA . GLY A 1 213 ? 0.577 4.410 23.049 1.00 60.62 213 GLY A CA 1
ATOM 1602 C C . GLY A 1 213 ? 1.863 4.570 23.860 1.00 60.62 213 GLY A C 1
ATOM 1603 O O . GLY A 1 213 ? 2.876 4.984 23.301 1.00 60.62 213 GLY A O 1
ATOM 1604 N N . ASP A 1 214 ? 1.836 4.271 25.161 1.00 69.06 214 ASP A N 1
ATOM 1605 C CA . ASP A 1 214 ? 2.898 4.669 26.100 1.00 69.06 214 ASP A CA 1
ATOM 1606 C C . ASP A 1 214 ? 4.241 3.983 25.828 1.00 69.06 214 ASP A C 1
ATOM 1608 O O . ASP A 1 214 ? 5.296 4.556 26.091 1.00 69.06 214 ASP A O 1
ATOM 1612 N N . THR A 1 215 ? 4.223 2.793 25.224 1.00 80.06 215 THR A N 1
ATOM 1613 C CA . THR A 1 215 ? 5.436 2.075 24.806 1.00 80.06 215 THR A CA 1
ATOM 1614 C C . THR A 1 215 ? 6.114 2.681 23.582 1.00 80.06 215 THR A C 1
ATOM 1616 O O . THR A 1 215 ? 7.256 2.338 23.292 1.00 80.06 215 THR A O 1
ATOM 1619 N N . TRP A 1 216 ? 5.424 3.556 22.849 1.00 86.00 216 TRP A N 1
ATOM 1620 C CA . TRP A 1 216 ? 5.913 4.155 21.606 1.00 86.00 216 TRP A CA 1
ATOM 1621 C C . TRP A 1 216 ? 6.180 5.651 21.738 1.00 86.00 216 TRP A C 1
ATOM 1623 O O . TRP A 1 216 ? 6.565 6.300 20.768 1.00 86.00 216 TRP A O 1
ATOM 1633 N N . ASN A 1 217 ? 5.948 6.226 22.919 1.00 89.44 217 ASN A N 1
ATOM 1634 C CA . ASN A 1 217 ? 6.195 7.638 23.153 1.00 89.44 217 ASN A CA 1
ATOM 1635 C C . ASN A 1 217 ? 7.669 7.977 22.900 1.00 89.44 217 ASN A C 1
ATOM 1637 O O . ASN A 1 217 ? 8.564 7.356 23.473 1.00 89.44 217 ASN A O 1
ATOM 1641 N N . GLY A 1 218 ? 7.922 8.972 22.054 1.00 90.31 218 GLY A N 1
ATOM 1642 C CA . GLY A 1 218 ? 9.270 9.349 21.638 1.00 90.31 218 GLY A CA 1
ATOM 1643 C C . GLY A 1 218 ? 9.840 8.530 20.474 1.00 90.31 218 GLY A C 1
ATOM 1644 O O . GLY A 1 218 ? 10.944 8.836 20.025 1.00 90.31 218 GLY A O 1
ATOM 1645 N N . THR A 1 219 ? 9.123 7.527 19.951 1.00 92.69 219 THR A N 1
ATOM 1646 C CA . THR A 1 219 ? 9.555 6.788 18.756 1.00 92.69 219 THR A CA 1
ATOM 1647 C C . THR A 1 219 ? 9.629 7.728 17.556 1.00 92.69 219 THR A C 1
ATOM 1649 O O . THR A 1 219 ? 8.676 8.447 17.254 1.00 92.69 219 THR A O 1
ATOM 1652 N N . ILE A 1 220 ? 10.757 7.704 16.846 1.00 94.31 220 ILE A N 1
ATOM 1653 C CA . ILE A 1 220 ? 10.933 8.457 15.603 1.00 94.31 220 ILE A CA 1
ATOM 1654 C C . ILE A 1 220 ? 10.335 7.644 14.459 1.00 94.31 220 ILE A C 1
ATOM 1656 O O . ILE A 1 220 ? 10.807 6.556 14.136 1.00 94.31 220 ILE A O 1
ATOM 1660 N N . LEU A 1 221 ? 9.310 8.200 13.830 1.00 94.88 221 LEU A N 1
ATOM 1661 C CA . LEU A 1 221 ? 8.699 7.675 12.623 1.00 94.88 221 LEU A CA 1
ATOM 1662 C C . LEU A 1 221 ? 9.375 8.292 11.406 1.00 94.88 221 LEU A C 1
ATOM 1664 O O . LEU A 1 221 ? 9.683 9.487 11.396 1.00 94.88 221 LEU A O 1
ATOM 1668 N N . LYS A 1 222 ? 9.529 7.500 10.346 1.00 95.25 222 LYS A N 1
ATOM 1669 C CA . LYS A 1 222 ? 10.008 7.962 9.045 1.00 95.25 222 LYS A CA 1
ATOM 1670 C C . LYS A 1 222 ? 8.997 7.573 7.972 1.00 95.25 222 LYS A C 1
ATOM 1672 O O . LYS A 1 222 ? 8.596 6.415 7.881 1.00 95.25 222 LYS A O 1
ATOM 1677 N N . ASN A 1 223 ? 8.545 8.549 7.187 1.00 94.94 223 ASN A N 1
ATOM 1678 C CA . ASN A 1 223 ? 7.468 8.342 6.223 1.00 94.94 223 ASN A CA 1
ATOM 1679 C C . ASN A 1 223 ? 7.862 7.293 5.175 1.00 94.94 223 ASN A C 1
ATOM 1681 O O . ASN A 1 223 ? 8.845 7.471 4.457 1.00 94.94 223 ASN A O 1
ATOM 1685 N N . GLY A 1 224 ? 7.089 6.216 5.082 1.00 93.62 224 GLY A N 1
ATOM 1686 C CA . GLY A 1 224 ? 7.349 5.093 4.193 1.00 93.62 224 GLY A CA 1
ATOM 1687 C C . GLY A 1 224 ? 8.375 4.094 4.733 1.00 93.62 224 GLY A C 1
ATOM 1688 O O . GLY A 1 224 ? 8.936 3.363 3.917 1.00 93.62 224 GLY A O 1
ATOM 1689 N N . GLN A 1 225 ? 8.624 4.095 6.053 1.00 95.00 225 GLN A N 1
ATOM 1690 C CA . GLN A 1 225 ? 9.407 3.098 6.807 1.00 95.00 225 GLN A CA 1
ATOM 1691 C C . GLN A 1 225 ? 8.805 2.851 8.208 1.00 95.00 225 GLN A C 1
ATOM 1693 O O . GLN A 1 225 ? 9.462 3.019 9.235 1.00 95.00 225 GLN A O 1
ATOM 1698 N N . ILE A 1 226 ? 7.511 2.529 8.274 1.00 95.00 226 ILE A N 1
ATOM 1699 C CA . ILE A 1 226 ? 6.811 2.301 9.553 1.00 95.00 226 ILE A CA 1
ATOM 1700 C C . ILE A 1 226 ? 7.042 0.880 10.083 1.00 95.00 226 ILE A C 1
ATOM 1702 O O . ILE A 1 226 ? 7.027 0.667 11.293 1.00 95.00 226 ILE A O 1
ATOM 1706 N N . GLU A 1 227 ? 7.310 -0.084 9.207 1.00 92.25 227 GLU A N 1
ATOM 1707 C CA . GLU A 1 227 ? 7.632 -1.475 9.538 1.00 92.25 227 GLU A CA 1
ATOM 1708 C C . GLU A 1 227 ? 8.788 -1.595 10.542 1.00 92.25 227 GLU A C 1
ATOM 1710 O O . GLU A 1 227 ? 8.729 -2.430 11.443 1.00 92.25 227 GLU A O 1
ATOM 1715 N N . ASP A 1 228 ? 9.766 -0.689 10.470 1.00 90.31 228 ASP A N 1
ATOM 1716 C CA . ASP A 1 228 ? 10.950 -0.673 11.338 1.00 90.31 228 ASP A CA 1
ATOM 1717 C C . ASP A 1 228 ? 10.627 -0.295 12.796 1.00 90.31 228 ASP A C 1
ATOM 1719 O O . ASP A 1 228 ? 11.455 -0.455 13.692 1.00 90.31 228 ASP A O 1
ATOM 1723 N N . THR A 1 229 ? 9.425 0.225 13.052 1.00 91.06 229 THR A N 1
ATOM 1724 C CA . THR A 1 229 ? 9.036 0.781 14.358 1.00 91.06 229 THR A CA 1
ATOM 1725 C C . THR A 1 229 ? 8.225 -0.189 15.219 1.00 91.06 229 THR A C 1
ATOM 1727 O O . THR A 1 229 ? 8.000 0.078 16.399 1.00 91.06 229 THR A O 1
ATOM 1730 N N . GLY A 1 230 ? 7.738 -1.295 14.642 1.00 89.94 230 GLY A N 1
ATOM 1731 C CA . GLY A 1 230 ? 6.797 -2.205 15.307 1.00 89.94 230 GLY A CA 1
ATOM 1732 C C . GLY A 1 230 ? 5.383 -1.635 15.509 1.00 89.94 230 GLY A C 1
ATOM 1733 O O . GLY A 1 230 ? 4.562 -2.276 16.159 1.00 89.94 230 GLY A O 1
ATOM 1734 N N . LEU A 1 231 ? 5.082 -0.450 14.961 1.00 91.56 231 LEU A N 1
ATOM 1735 C CA . LEU A 1 231 ? 3.764 0.196 15.039 1.00 91.56 231 LEU A CA 1
ATOM 1736 C C . LEU A 1 231 ? 2.793 -0.229 13.932 1.00 91.56 231 LEU A C 1
ATOM 1738 O O . LEU A 1 231 ? 1.640 0.201 13.952 1.00 91.56 231 LEU A O 1
ATOM 1742 N N . LEU A 1 232 ? 3.243 -1.013 12.953 1.00 94.94 232 LEU A N 1
ATOM 1743 C CA . LEU A 1 232 ? 2.434 -1.416 11.806 1.00 94.94 232 LEU A CA 1
ATOM 1744 C C . LEU A 1 232 ? 1.633 -2.688 12.116 1.00 94.94 232 LEU A C 1
ATOM 1746 O O . LEU A 1 232 ? 2.199 -3.719 12.469 1.00 94.94 232 LEU A O 1
ATOM 1750 N N . GLU A 1 233 ? 0.321 -2.637 11.911 1.00 95.44 233 GLU A N 1
ATOM 1751 C CA . GLU A 1 233 ? -0.584 -3.780 12.023 1.00 95.44 233 GLU A CA 1
ATOM 1752 C C . GLU A 1 233 ? -1.226 -4.085 10.668 1.00 95.44 233 GLU A C 1
ATOM 1754 O O . GLU A 1 233 ? -1.577 -3.175 9.917 1.00 95.44 233 GLU A O 1
ATOM 1759 N N . THR A 1 234 ? -1.405 -5.373 10.361 1.00 96.12 234 THR A N 1
ATOM 1760 C CA . THR A 1 234 ? -2.096 -5.843 9.151 1.00 96.12 234 THR A CA 1
ATOM 1761 C C . THR A 1 234 ? -3.386 -6.569 9.523 1.00 96.12 234 THR A C 1
ATOM 1763 O O . THR A 1 234 ? -3.378 -7.460 10.371 1.00 96.12 234 THR A O 1
ATOM 1766 N N . ASP A 1 235 ? -4.486 -6.228 8.855 1.00 96.38 235 ASP A N 1
ATOM 1767 C CA . ASP A 1 235 ? -5.750 -6.960 8.926 1.00 96.38 235 ASP A CA 1
ATOM 1768 C C . ASP A 1 235 ? -5.954 -7.780 7.647 1.00 96.38 235 ASP A C 1
ATOM 1770 O O . ASP A 1 235 ? -6.242 -7.241 6.579 1.00 96.38 235 ASP A O 1
ATOM 1774 N N . SER A 1 236 ? -5.821 -9.104 7.746 1.00 93.00 236 SER A N 1
ATOM 1775 C CA . SER A 1 236 ? -5.893 -10.010 6.588 1.00 93.00 236 SER A CA 1
ATOM 1776 C C . SER A 1 236 ? -7.269 -10.046 5.919 1.00 93.00 236 SER A C 1
ATOM 1778 O O . SER A 1 236 ? -7.375 -10.388 4.742 1.00 93.00 236 SER A O 1
ATOM 1780 N N . LYS A 1 237 ? -8.331 -9.686 6.648 1.00 93.19 237 LYS A N 1
ATOM 1781 C CA . LYS A 1 237 ? -9.701 -9.685 6.131 1.00 93.19 237 LYS A CA 1
ATOM 1782 C C . LYS A 1 237 ? -9.949 -8.527 5.159 1.00 93.19 237 LYS A C 1
ATOM 1784 O O . LYS A 1 237 ? -10.559 -8.731 4.106 1.00 93.19 237 LYS A O 1
ATOM 1789 N N . SER A 1 238 ? -9.491 -7.327 5.511 1.00 95.44 238 SER A N 1
ATOM 1790 C CA . SER A 1 238 ? -9.631 -6.114 4.693 1.00 95.44 238 SER A CA 1
ATOM 1791 C C . SER A 1 238 ? -8.458 -5.864 3.742 1.00 95.44 238 SER A C 1
ATOM 1793 O O . SER A 1 238 ? -8.641 -5.196 2.726 1.00 95.44 238 SER A O 1
ATOM 1795 N N . GLY A 1 239 ? -7.265 -6.373 4.065 1.00 93.56 239 GLY A N 1
ATOM 1796 C CA . GLY A 1 239 ? -6.009 -5.970 3.425 1.00 93.56 239 GLY A CA 1
ATOM 1797 C C . GLY A 1 239 ? -5.423 -4.665 3.983 1.00 93.56 239 GLY A C 1
ATOM 1798 O O . GLY A 1 239 ? -4.399 -4.194 3.489 1.00 93.56 239 GLY A O 1
ATOM 1799 N N . ALA A 1 240 ? -6.036 -4.070 5.014 1.00 96.19 240 ALA A N 1
ATOM 1800 C CA . ALA A 1 240 ? -5.540 -2.843 5.622 1.00 96.19 240 ALA A CA 1
ATOM 1801 C C . ALA A 1 240 ? -4.193 -3.071 6.321 1.00 96.19 240 ALA A C 1
ATOM 1803 O O . ALA A 1 240 ? -4.011 -4.039 7.059 1.00 96.19 240 ALA A O 1
ATOM 1804 N N . GLN A 1 241 ? -3.277 -2.123 6.135 1.00 97.69 241 GLN A N 1
ATOM 1805 C CA . GLN A 1 241 ? -2.017 -2.035 6.868 1.00 97.69 241 GLN A CA 1
ATOM 1806 C C . GLN A 1 241 ? -1.937 -0.640 7.482 1.00 97.69 241 GLN A C 1
ATOM 1808 O O . GLN A 1 241 ? -1.855 0.336 6.745 1.00 97.69 241 GLN A O 1
ATOM 1813 N N . LEU A 1 242 ? -2.049 -0.510 8.799 1.00 97.62 242 LEU A N 1
ATOM 1814 C CA . LEU A 1 242 ? -2.202 0.787 9.468 1.00 97.62 242 LEU A CA 1
ATOM 1815 C C . LEU A 1 242 ? -1.368 0.834 10.748 1.00 97.62 242 LEU A C 1
ATOM 1817 O O . LEU A 1 242 ? -0.982 -0.208 11.275 1.00 97.62 242 LEU A O 1
ATOM 1821 N N . LEU A 1 243 ? -1.123 2.033 11.278 1.00 95.38 243 LEU A N 1
ATOM 1822 C CA . LEU A 1 243 ? -0.648 2.179 12.655 1.00 95.38 243 LEU A CA 1
ATOM 1823 C C . LEU A 1 243 ? -1.603 1.450 13.608 1.00 95.38 243 LEU A C 1
ATOM 1825 O O . LEU A 1 243 ? -2.815 1.537 13.425 1.00 95.38 243 LEU A O 1
ATOM 1829 N N . ILE A 1 244 ? -1.094 0.793 14.652 1.00 94.06 244 ILE A N 1
ATOM 1830 C CA . ILE A 1 244 ? -1.924 0.018 15.595 1.00 94.06 244 ILE A CA 1
ATOM 1831 C C . ILE A 1 244 ? -3.146 0.816 16.111 1.00 94.06 244 ILE A C 1
ATOM 1833 O O . ILE A 1 244 ? -4.268 0.312 16.021 1.00 94.06 244 ILE A O 1
ATOM 1837 N N . PRO A 1 245 ? -3.031 2.080 16.573 1.00 92.88 245 PRO A N 1
ATOM 1838 C CA . PRO A 1 245 ? -4.214 2.829 17.009 1.00 92.88 245 PRO A CA 1
ATOM 1839 C C . PRO A 1 245 ? -5.182 3.170 15.864 1.00 92.88 245 PRO A C 1
ATOM 1841 O O . PRO A 1 245 ? -6.398 3.143 16.059 1.00 92.88 245 PRO A O 1
ATOM 1844 N N . ALA A 1 246 ? -4.665 3.431 14.661 1.00 94.81 246 ALA A N 1
ATOM 1845 C CA . ALA A 1 246 ? -5.487 3.625 13.468 1.00 94.81 246 ALA A CA 1
ATOM 1846 C C . ALA A 1 246 ? -6.228 2.337 13.089 1.00 94.81 246 ALA A C 1
ATOM 1848 O O . ALA A 1 246 ? -7.402 2.382 12.728 1.00 94.81 246 ALA A O 1
ATOM 1849 N N . MET A 1 247 ? -5.579 1.180 13.244 1.00 96.88 247 MET A N 1
ATOM 1850 C CA . MET A 1 247 ? -6.173 -0.133 13.017 1.00 96.88 247 MET A CA 1
ATOM 1851 C C . MET A 1 247 ? -7.313 -0.421 14.000 1.00 96.88 247 MET A C 1
ATOM 1853 O O . MET A 1 247 ? -8.348 -0.957 13.602 1.00 96.88 247 MET A O 1
ATOM 1857 N N . VAL A 1 248 ? -7.178 -0.024 15.270 1.00 94.88 248 VAL A N 1
ATOM 1858 C CA . VAL A 1 248 ? -8.259 -0.141 16.265 1.00 94.88 248 VAL A CA 1
ATOM 1859 C C . VAL A 1 248 ? -9.510 0.611 15.811 1.00 94.88 248 VAL A C 1
ATOM 1861 O O . VAL A 1 248 ? -10.618 0.076 15.889 1.00 94.88 248 VAL A O 1
ATOM 1864 N N . ASP A 1 249 ? -9.353 1.837 15.322 1.00 95.75 249 ASP A N 1
ATOM 1865 C CA . ASP A 1 249 ? -10.477 2.632 14.829 1.00 95.75 249 ASP A CA 1
ATOM 1866 C C . ASP A 1 249 ? -11.010 2.109 13.486 1.00 95.75 249 ASP A C 1
ATOM 1868 O O . ASP A 1 249 ? -12.227 2.039 13.286 1.00 95.75 249 ASP A O 1
ATOM 1872 N N . PHE A 1 250 ? -10.125 1.630 12.608 1.00 97.81 250 PHE A N 1
ATOM 1873 C CA . PHE A 1 250 ? -10.498 1.022 11.335 1.00 97.81 250 PHE A CA 1
ATOM 1874 C C . PHE A 1 250 ? -11.331 -0.244 11.538 1.00 97.81 250 PHE A C 1
ATOM 1876 O O . PHE A 1 250 ? -12.361 -0.406 10.892 1.00 97.81 250 PHE A O 1
ATOM 1883 N N . LYS A 1 251 ? -10.965 -1.118 12.483 1.00 97.94 251 LYS A N 1
ATOM 1884 C CA . LYS A 1 251 ? -11.739 -2.329 12.801 1.00 97.94 251 LYS A CA 1
ATOM 1885 C C . LYS A 1 251 ? -13.157 -2.001 13.273 1.00 97.94 251 LYS A C 1
ATOM 1887 O O . LYS A 1 251 ? -14.092 -2.721 12.924 1.00 97.94 251 LYS A O 1
ATOM 1892 N N . LYS A 1 252 ? -13.349 -0.898 14.008 1.00 98.00 252 LYS A N 1
ATOM 1893 C CA . LYS A 1 252 ? -14.690 -0.416 14.391 1.00 98.00 252 LYS A CA 1
ATOM 1894 C C . LYS A 1 252 ? -15.475 0.073 13.171 1.00 98.00 252 LYS A C 1
ATOM 1896 O O . LYS A 1 252 ? -16.639 -0.296 13.023 1.00 98.00 252 LYS A O 1
ATOM 1901 N N . LEU A 1 253 ? -14.839 0.854 12.290 1.00 98.12 253 LEU A N 1
ATOM 1902 C CA . LEU A 1 253 ? -15.439 1.301 11.028 1.00 98.12 253 LEU A CA 1
ATOM 1903 C C . LEU A 1 253 ? -15.840 0.109 10.151 1.00 98.12 253 LEU A C 1
ATOM 1905 O O . LEU A 1 253 ? -16.977 0.044 9.688 1.00 98.12 253 LEU A O 1
ATOM 1909 N N . ALA A 1 254 ? -14.930 -0.845 9.959 1.00 98.06 254 ALA A N 1
ATOM 1910 C CA . ALA A 1 254 ? -15.155 -2.046 9.172 1.00 98.06 254 ALA A CA 1
ATOM 1911 C C . ALA A 1 254 ? -16.317 -2.866 9.748 1.00 98.06 254 ALA A C 1
ATOM 1913 O O . ALA A 1 254 ? -17.250 -3.177 9.020 1.00 98.06 254 ALA A O 1
ATOM 1914 N N . ALA A 1 255 ? -16.347 -3.131 11.058 1.00 97.75 255 ALA A N 1
ATOM 1915 C CA . ALA A 1 255 ? -17.452 -3.860 11.687 1.00 97.75 255 ALA A CA 1
ATOM 1916 C C . ALA A 1 255 ? -18.814 -3.155 11.514 1.00 97.75 255 ALA A C 1
ATOM 1918 O O . ALA A 1 255 ? -19.826 -3.800 11.218 1.00 97.75 255 ALA A O 1
ATOM 1919 N N . ALA A 1 256 ? -18.851 -1.826 11.654 1.00 98.00 256 ALA A N 1
ATOM 1920 C CA . ALA A 1 256 ? -20.062 -1.044 11.417 1.00 98.00 256 ALA A CA 1
ATOM 1921 C C . ALA A 1 256 ? -20.494 -1.081 9.939 1.00 98.00 256 ALA A C 1
ATOM 1923 O O . ALA A 1 256 ? -21.687 -1.187 9.648 1.00 98.00 256 ALA A O 1
ATOM 1924 N N . TYR A 1 257 ? -19.534 -1.057 9.012 1.00 97.62 257 TYR A N 1
ATOM 1925 C CA . TYR A 1 257 ? -19.782 -1.206 7.581 1.00 97.62 257 TYR A CA 1
ATOM 1926 C C . TYR A 1 257 ? -20.402 -2.571 7.252 1.00 97.62 257 TYR A C 1
ATOM 1928 O O . TYR A 1 257 ? -21.422 -2.626 6.570 1.00 97.62 257 TYR A O 1
ATOM 1936 N N . GLU A 1 258 ? -19.854 -3.669 7.778 1.00 97.25 258 GLU A N 1
ATOM 1937 C CA . GLU A 1 258 ? -20.388 -5.021 7.540 1.00 97.25 258 GLU A CA 1
ATOM 1938 C C . GLU A 1 258 ? -21.783 -5.212 8.144 1.00 97.25 258 GLU A C 1
ATOM 1940 O O . GLU A 1 258 ? -22.639 -5.872 7.556 1.00 97.25 258 GLU A O 1
ATOM 1945 N N . THR A 1 259 ? -22.039 -4.583 9.294 1.00 97.81 259 THR A N 1
ATOM 1946 C CA . THR A 1 259 ? -23.375 -4.556 9.905 1.00 97.81 259 THR A CA 1
ATOM 1947 C C . THR A 1 259 ? -24.372 -3.833 8.999 1.00 97.81 259 THR A C 1
ATOM 1949 O O . THR A 1 259 ? -25.506 -4.281 8.831 1.00 97.81 259 THR A O 1
ATOM 1952 N N . LYS A 1 260 ? -23.954 -2.720 8.381 1.00 97.44 260 LYS A N 1
ATOM 1953 C CA . LYS A 1 260 ? -24.799 -1.955 7.461 1.00 97.44 260 LYS A CA 1
ATOM 1954 C C . LYS A 1 260 ? -25.026 -2.671 6.129 1.00 97.44 260 LYS A C 1
ATOM 1956 O O . LYS A 1 260 ? -26.118 -2.562 5.566 1.00 97.44 260 LYS A O 1
ATOM 1961 N N . PHE A 1 261 ? -24.008 -3.359 5.624 1.00 96.44 261 PHE A N 1
ATOM 1962 C CA . PHE A 1 261 ? -24.007 -4.025 4.326 1.00 96.44 261 PHE A CA 1
ATOM 1963 C C . PHE A 1 261 ? -23.692 -5.521 4.490 1.00 96.44 261 PHE A C 1
ATOM 1965 O O . PHE A 1 261 ? -22.566 -5.944 4.216 1.00 96.44 261 PHE A O 1
ATOM 1972 N N . PRO A 1 262 ? -24.677 -6.339 4.916 1.00 96.56 262 PRO A N 1
ATOM 1973 C CA . PRO A 1 262 ? -24.466 -7.763 5.151 1.00 96.56 262 PRO A CA 1
ATOM 1974 C C . PRO A 1 262 ? -23.859 -8.473 3.936 1.00 96.56 262 PRO A C 1
ATOM 1976 O O . PRO A 1 262 ? -24.332 -8.316 2.810 1.00 96.56 262 PRO A O 1
ATOM 1979 N N . GLY A 1 263 ? -22.811 -9.264 4.174 1.00 96.25 263 GLY A N 1
ATOM 1980 C CA . GLY A 1 263 ? -22.091 -10.003 3.131 1.00 96.25 263 GLY A CA 1
ATOM 1981 C C . GLY A 1 263 ? -21.038 -9.192 2.369 1.00 96.25 263 GLY A C 1
ATOM 1982 O O . GLY A 1 263 ? -20.389 -9.746 1.484 1.00 96.25 263 GLY A O 1
ATOM 1983 N N . LYS A 1 264 ? -20.835 -7.911 2.705 1.00 97.12 264 LYS A N 1
ATOM 1984 C CA . LYS A 1 264 ? -19.731 -7.091 2.187 1.00 97.12 264 LYS A CA 1
ATOM 1985 C C . LYS A 1 264 ? -18.662 -6.915 3.256 1.00 97.12 264 LYS A C 1
ATOM 1987 O O . LYS A 1 264 ? -18.973 -6.907 4.441 1.00 97.12 264 LYS A O 1
ATOM 1992 N N . THR A 1 265 ? -17.421 -6.725 2.824 1.00 97.06 265 THR A N 1
ATOM 1993 C CA . THR A 1 265 ? -16.275 -6.416 3.688 1.00 97.06 265 THR A CA 1
ATOM 1994 C C . THR A 1 265 ? -15.617 -5.158 3.159 1.00 97.06 265 THR A C 1
ATOM 1996 O O . THR A 1 265 ? -15.422 -5.040 1.954 1.00 97.06 265 THR A O 1
ATOM 1999 N N . LEU A 1 266 ? -15.264 -4.224 4.041 1.00 96.81 266 LEU A N 1
ATOM 2000 C CA . LEU A 1 266 ? -14.518 -3.035 3.645 1.00 96.81 266 LEU A CA 1
ATOM 2001 C C . LEU A 1 266 ? -13.066 -3.432 3.348 1.00 96.81 266 LEU A C 1
ATOM 2003 O O . LEU A 1 266 ? -12.310 -3.726 4.270 1.00 96.81 266 LEU A O 1
ATOM 2007 N N . LYS A 1 267 ? -12.704 -3.482 2.065 1.00 96.50 267 LYS A N 1
ATOM 2008 C CA . LYS A 1 267 ? -11.381 -3.881 1.574 1.00 96.50 267 LYS A CA 1
ATOM 2009 C C . LYS A 1 267 ? -10.635 -2.711 0.956 1.00 96.50 267 LYS A C 1
ATOM 2011 O O . LYS A 1 267 ? -11.250 -1.760 0.478 1.00 96.50 267 LYS A O 1
ATOM 2016 N N . GLY A 1 268 ? -9.312 -2.784 0.958 1.00 94.06 268 GLY A N 1
ATOM 2017 C CA . GLY A 1 268 ? -8.480 -1.709 0.438 1.00 94.06 268 GLY A CA 1
ATOM 2018 C C . GLY A 1 268 ? -7.015 -1.846 0.812 1.00 94.06 268 GLY A C 1
ATOM 2019 O O . GLY A 1 268 ? -6.569 -2.914 1.229 1.00 94.06 268 GLY A O 1
ATOM 2020 N N . SER A 1 269 ? -6.276 -0.749 0.674 1.00 93.00 269 SER A N 1
ATOM 2021 C CA . SER A 1 269 ? -4.846 -0.683 0.978 1.00 93.00 269 SER A CA 1
ATOM 2022 C C . SER A 1 269 ? -4.527 0.477 1.910 1.00 93.00 269 SER A C 1
ATOM 2024 O O . SER A 1 269 ? -5.009 1.587 1.702 1.00 93.00 269 SER A O 1
ATOM 2026 N N . GLY A 1 270 ? -3.688 0.230 2.914 1.00 95.88 270 GLY A N 1
ATOM 2027 C CA . GLY A 1 270 ? -3.223 1.260 3.841 1.00 95.88 270 GLY A CA 1
ATOM 2028 C C . GLY A 1 270 ? -1.789 1.689 3.549 1.00 95.88 270 GLY A C 1
ATOM 2029 O O . GLY A 1 270 ? -1.527 2.446 2.621 1.00 95.88 270 GLY A O 1
ATOM 2030 N N . TYR A 1 271 ? -0.858 1.203 4.357 1.00 97.12 271 TYR A N 1
ATOM 2031 C CA . TYR A 1 271 ? 0.548 1.566 4.351 1.00 97.12 271 TYR A CA 1
ATOM 2032 C C . TYR A 1 271 ? 1.222 1.443 2.976 1.00 97.12 271 TYR A C 1
ATOM 2034 O O . TYR A 1 271 ? 0.996 0.491 2.231 1.00 97.12 271 TYR A O 1
ATOM 2042 N N . ARG A 1 272 ? 2.085 2.414 2.657 1.00 94.69 272 ARG A N 1
ATOM 2043 C CA . ARG A 1 272 ? 2.885 2.444 1.429 1.00 94.69 272 ARG A CA 1
ATOM 2044 C C . ARG A 1 272 ? 4.322 2.834 1.752 1.00 94.69 272 ARG A C 1
ATOM 2046 O O . ARG A 1 272 ? 4.561 3.881 2.347 1.00 94.69 272 ARG A O 1
ATOM 2053 N N . THR A 1 273 ? 5.278 2.016 1.329 1.00 93.88 273 THR A N 1
ATOM 2054 C CA . THR A 1 273 ? 6.709 2.286 1.529 1.00 93.88 273 THR A CA 1
ATOM 2055 C C . THR A 1 273 ? 7.179 3.502 0.727 1.00 93.88 273 THR A C 1
ATOM 2057 O O . THR A 1 273 ? 6.569 3.894 -0.271 1.00 93.88 273 THR A O 1
ATOM 2060 N N . TYR A 1 274 ? 8.317 4.080 1.110 1.00 90.75 274 TYR A N 1
ATOM 2061 C CA . TYR A 1 274 ? 8.909 5.200 0.373 1.00 90.75 274 TYR A CA 1
ATOM 2062 C C . TYR A 1 274 ? 9.225 4.826 -1.085 1.00 90.75 274 TYR A C 1
ATOM 2064 O O . TYR A 1 274 ? 8.840 5.545 -2.008 1.00 90.75 274 TYR A O 1
ATOM 2072 N N . ALA A 1 275 ? 9.829 3.652 -1.297 1.00 87.44 275 ALA A N 1
ATOM 2073 C CA . ALA A 1 275 ? 10.151 3.135 -2.627 1.00 87.44 275 ALA A CA 1
ATOM 2074 C C . ALA A 1 275 ? 8.903 2.954 -3.504 1.00 87.44 275 ALA A C 1
ATOM 2076 O O . ALA A 1 275 ? 8.893 3.361 -4.665 1.00 87.44 275 ALA A O 1
ATOM 2077 N N . SER A 1 276 ? 7.816 2.407 -2.949 1.00 87.81 276 SER A N 1
ATOM 2078 C CA . SER A 1 276 ? 6.569 2.250 -3.708 1.00 87.81 276 SER A CA 1
ATOM 2079 C C . SER A 1 276 ? 5.885 3.590 -4.003 1.00 87.81 276 SER A C 1
ATOM 2081 O O . SER A 1 276 ? 5.279 3.736 -5.063 1.00 87.81 276 SER A O 1
ATOM 2083 N N . GLN A 1 277 ? 6.032 4.603 -3.140 1.00 90.06 277 GLN 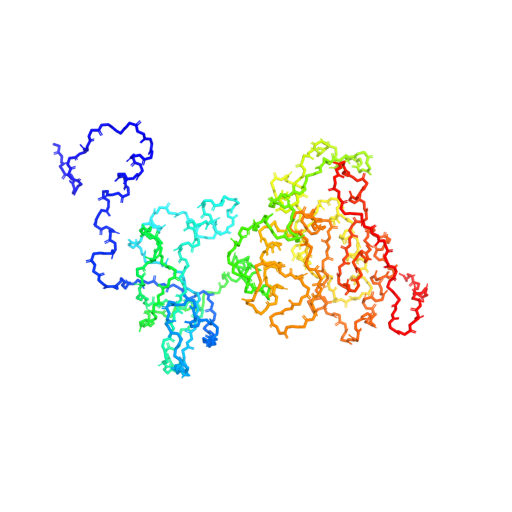A N 1
ATOM 2084 C CA . GLN A 1 277 ? 5.565 5.961 -3.434 1.00 90.06 277 GLN A CA 1
ATOM 2085 C C . GLN A 1 277 ? 6.362 6.607 -4.583 1.00 90.06 277 GLN A C 1
ATOM 2087 O O . GLN A 1 277 ? 5.753 7.247 -5.442 1.00 90.06 277 GLN A O 1
ATOM 2092 N N . ILE A 1 278 ? 7.686 6.408 -4.650 1.00 86.81 278 ILE A N 1
ATOM 2093 C CA . ILE A 1 278 ? 8.506 6.842 -5.798 1.00 86.81 278 ILE A CA 1
ATOM 2094 C C . ILE A 1 278 ? 8.040 6.137 -7.071 1.00 86.81 278 ILE A C 1
ATOM 2096 O O . ILE A 1 278 ? 7.769 6.786 -8.080 1.00 86.81 278 ILE A O 1
ATOM 2100 N N . ALA A 1 279 ? 7.886 4.816 -7.012 1.00 83.31 279 ALA A N 1
ATOM 2101 C CA . ALA A 1 279 ? 7.485 4.013 -8.157 1.00 83.31 279 ALA A CA 1
ATOM 2102 C C . ALA A 1 279 ? 6.094 4.424 -8.680 1.00 83.31 279 ALA A C 1
ATOM 2104 O O . ALA A 1 279 ? 5.904 4.583 -9.886 1.00 83.31 279 ALA A O 1
ATOM 2105 N N . LEU A 1 280 ? 5.143 4.704 -7.780 1.00 84.62 280 LEU A N 1
ATOM 2106 C CA . LEU A 1 280 ? 3.827 5.241 -8.132 1.00 84.62 280 LEU A CA 1
ATOM 2107 C C . LEU A 1 280 ? 3.929 6.616 -8.805 1.00 84.62 280 LEU A C 1
ATOM 2109 O O . LEU A 1 280 ? 3.254 6.867 -9.804 1.00 84.62 280 LEU A O 1
ATOM 2113 N N . ARG A 1 281 ? 4.772 7.507 -8.273 1.00 84.00 281 ARG A N 1
ATOM 2114 C CA . ARG A 1 281 ? 4.983 8.846 -8.834 1.00 84.00 281 ARG A CA 1
ATOM 2115 C C . ARG A 1 281 ? 5.588 8.769 -10.236 1.00 84.00 281 ARG A C 1
ATOM 2117 O O . ARG A 1 281 ? 5.089 9.436 -11.139 1.00 84.00 281 ARG A O 1
ATOM 2124 N N . ASN A 1 282 ? 6.582 7.903 -10.421 1.00 78.12 282 ASN A N 1
ATOM 2125 C CA . ASN A 1 282 ? 7.216 7.637 -11.709 1.00 78.12 282 ASN A CA 1
ATOM 2126 C C . ASN A 1 282 ? 6.241 6.987 -12.700 1.00 78.12 282 ASN A C 1
ATOM 2128 O O . ASN A 1 282 ? 6.239 7.348 -13.871 1.00 78.12 282 ASN A O 1
ATOM 2132 N N . LYS A 1 283 ? 5.352 6.090 -12.251 1.00 76.75 283 LYS A N 1
ATOM 2133 C CA . LYS A 1 283 ? 4.309 5.504 -13.111 1.00 76.75 283 LYS A CA 1
ATOM 2134 C C . LYS A 1 283 ? 3.307 6.551 -13.604 1.00 76.75 283 LYS A C 1
ATOM 2136 O O . LYS A 1 283 ? 2.838 6.466 -14.735 1.00 76.75 283 LYS A O 1
ATOM 2141 N N . ARG A 1 284 ? 2.975 7.539 -12.767 1.00 79.44 284 ARG A N 1
ATOM 2142 C CA . ARG A 1 284 ? 2.068 8.646 -13.125 1.00 79.44 284 ARG A CA 1
ATOM 2143 C C . ARG A 1 284 ? 2.777 9.797 -13.856 1.00 79.44 284 ARG A C 1
ATOM 2145 O O . ARG A 1 284 ? 2.252 10.910 -13.978 1.00 79.44 284 ARG A O 1
ATOM 2152 N N . HIS A 1 285 ? 4.007 9.558 -14.303 1.00 70.44 285 HIS A N 1
ATOM 2153 C CA . HIS A 1 285 ? 4.757 10.488 -15.122 1.00 70.44 285 HIS A CA 1
ATOM 2154 C C . HIS A 1 285 ? 4.366 10.322 -16.600 1.00 70.44 285 HIS A C 1
ATOM 2156 O O . HIS A 1 285 ? 4.484 9.243 -17.176 1.00 70.44 285 HIS A O 1
ATOM 2162 N N . LEU A 1 286 ? 3.902 11.406 -17.225 1.00 55.78 286 LEU A N 1
ATOM 2163 C CA . LEU A 1 286 ? 3.438 11.436 -18.615 1.00 55.78 286 LEU A CA 1
ATOM 2164 C C . LEU A 1 286 ? 4.518 10.973 -19.613 1.00 55.78 286 LEU A C 1
ATOM 2166 O O . LEU A 1 286 ? 5.585 11.584 -19.707 1.00 55.78 286 LEU A O 1
ATOM 2170 N N . ASN A 1 287 ? 4.170 9.968 -20.426 1.00 51.91 287 ASN A N 1
ATOM 2171 C CA . ASN A 1 287 ? 4.648 9.743 -21.799 1.00 51.91 287 ASN A CA 1
ATOM 2172 C C . ASN A 1 287 ? 6.134 10.065 -22.070 1.00 51.91 287 ASN A C 1
ATOM 2174 O O . ASN A 1 287 ? 6.463 10.844 -22.963 1.00 51.91 287 ASN A O 1
ATOM 2178 N N . GLY A 1 288 ? 7.046 9.474 -21.290 1.00 50.28 288 GLY A N 1
ATOM 2179 C CA . GLY A 1 288 ? 8.468 9.335 -21.641 1.00 50.28 288 GLY A CA 1
ATOM 2180 C C . GLY A 1 288 ? 9.308 10.614 -21.801 1.00 50.28 288 GLY A C 1
ATOM 2181 O O . GLY A 1 288 ? 10.477 10.503 -22.151 1.00 50.28 288 GLY A O 1
ATOM 2182 N N . ALA A 1 289 ? 8.766 11.815 -21.561 1.00 50.84 289 ALA A N 1
ATOM 2183 C CA . ALA A 1 289 ? 9.420 13.061 -21.992 1.00 50.84 289 ALA A CA 1
ATOM 2184 C C . ALA A 1 289 ? 10.011 13.938 -20.874 1.00 50.84 289 ALA A C 1
ATOM 2186 O O . ALA A 1 289 ? 10.713 14.900 -21.171 1.00 50.84 289 ALA A O 1
ATOM 2187 N N . PHE A 1 290 ? 9.756 13.653 -19.596 1.00 54.50 290 PHE A N 1
ATOM 2188 C CA . PHE A 1 290 ? 10.252 14.487 -18.497 1.00 54.50 290 PHE A CA 1
ATOM 2189 C C . PHE A 1 290 ? 10.720 13.622 -17.332 1.00 54.50 290 PHE A C 1
ATOM 2191 O O . PHE A 1 290 ? 10.033 12.721 -16.893 1.00 54.50 290 PHE A O 1
ATOM 2198 N N . VAL A 1 291 ? 11.875 13.922 -16.754 1.00 62.84 291 VAL A N 1
ATOM 2199 C CA . VAL A 1 291 ? 12.337 13.215 -15.547 1.00 62.84 291 VAL A CA 1
ATOM 2200 C C . VAL A 1 291 ? 11.438 13.553 -14.334 1.00 62.84 291 VAL A C 1
ATOM 2202 O O . VAL A 1 291 ? 11.472 12.865 -13.323 1.00 62.84 291 VAL A O 1
ATOM 2205 N N . CYS A 1 292 ? 10.587 14.592 -14.440 1.00 71.50 292 CYS A N 1
ATOM 2206 C CA . CYS A 1 292 ? 9.930 15.228 -13.297 1.00 71.50 292 CYS A CA 1
ATOM 2207 C C . CYS A 1 292 ? 8.489 15.741 -13.535 1.00 71.50 292 CYS A C 1
ATOM 2209 O O . CYS A 1 292 ? 8.186 16.897 -13.240 1.00 71.50 292 CYS A O 1
ATOM 2211 N N . GLY A 1 293 ? 7.579 14.941 -14.082 1.00 70.56 293 GLY A N 1
ATOM 2212 C CA . GLY A 1 293 ? 6.198 15.380 -14.347 1.00 70.56 293 GLY A CA 1
ATOM 2213 C C . GLY A 1 293 ? 5.292 15.434 -13.122 1.00 70.56 293 GLY A C 1
ATOM 2214 O O . GLY A 1 293 ? 5.700 15.215 -11.984 1.00 70.56 293 GLY A O 1
ATOM 2215 N N . GLN A 1 294 ? 4.025 15.775 -13.366 1.00 75.38 294 GLN A N 1
ATOM 2216 C CA . GLN A 1 294 ? 3.090 16.168 -12.308 1.00 75.38 294 GLN A CA 1
ATOM 2217 C C . GLN A 1 294 ? 2.479 15.003 -11.517 1.00 75.38 294 GLN A C 1
ATOM 2219 O O . GLN A 1 294 ? 1.820 15.258 -10.509 1.00 75.38 294 GLN A O 1
ATOM 2224 N N . GLY A 1 295 ? 2.730 13.749 -11.918 1.00 78.31 295 GLY A N 1
ATOM 2225 C CA . GLY A 1 295 ? 2.366 12.535 -11.176 1.00 78.31 295 GLY A CA 1
ATOM 2226 C C . GLY A 1 295 ? 0.868 12.375 -10.895 1.00 78.31 295 GLY A C 1
ATOM 2227 O O . GLY A 1 295 ? 0.485 11.843 -9.854 1.00 78.31 295 GLY A O 1
ATOM 2228 N N . GLU A 1 296 ? 0.032 12.873 -11.801 1.00 83.00 296 GLU A N 1
ATOM 2229 C CA . GLU A 1 296 ? -1.434 12.884 -11.692 1.00 83.00 296 GLU A CA 1
ATOM 2230 C C . GLU A 1 296 ? -2.145 12.136 -12.829 1.00 83.00 296 GLU A C 1
ATOM 2232 O O . GLU A 1 296 ? -3.330 11.823 -12.721 1.00 83.00 296 GLU A O 1
ATOM 2237 N N . HIS A 1 297 ? -1.421 11.814 -13.902 1.00 82.00 297 HIS A N 1
ATOM 2238 C CA . HIS A 1 297 ? -1.958 11.164 -15.090 1.00 82.00 297 HIS A CA 1
ATOM 2239 C C . HIS A 1 297 ? -1.272 9.815 -15.310 1.00 82.00 297 HIS A C 1
ATOM 2241 O O . HIS A 1 297 ? -0.084 9.682 -15.045 1.00 82.00 297 HIS A O 1
ATOM 2247 N N . ASP A 1 298 ? -1.994 8.809 -15.791 1.00 79.25 298 ASP A N 1
ATOM 2248 C CA . ASP A 1 298 ? -1.377 7.553 -16.222 1.00 79.25 298 ASP A CA 1
ATOM 2249 C C . ASP A 1 298 ? -0.676 7.696 -17.589 1.00 79.25 298 ASP A C 1
ATOM 2251 O O . ASP A 1 298 ? -0.664 8.766 -18.207 1.00 79.25 298 ASP A O 1
ATOM 2255 N N . ALA A 1 299 ? -0.097 6.600 -18.089 1.00 75.00 299 ALA A N 1
ATOM 2256 C CA . ALA A 1 299 ? 0.568 6.568 -19.393 1.00 75.00 299 ALA A CA 1
ATOM 2257 C C . ALA A 1 299 ? -0.366 6.926 -20.570 1.00 75.00 299 ALA A C 1
ATOM 2259 O O . ALA A 1 299 ? 0.104 7.386 -21.607 1.00 75.00 299 ALA A O 1
ATOM 2260 N N . SER A 1 300 ? -1.686 6.765 -20.413 1.00 76.81 300 SER A N 1
ATOM 2261 C CA . SER A 1 300 ? -2.679 7.165 -21.419 1.00 76.81 300 SER A CA 1
ATOM 2262 C C . SER A 1 300 ? -3.034 8.656 -21.362 1.00 76.81 300 SER A C 1
ATOM 2264 O O . SER A 1 300 ? -3.793 9.144 -22.198 1.00 76.81 300 SER A O 1
ATOM 2266 N N . GLY A 1 301 ? -2.486 9.393 -20.391 1.00 77.25 301 GLY A N 1
ATOM 2267 C CA . GLY A 1 301 ? -2.840 10.783 -20.134 1.00 77.25 301 GLY A CA 1
ATOM 2268 C C . GLY A 1 301 ? -4.187 10.938 -19.430 1.00 77.25 301 GLY A C 1
ATOM 2269 O O . GLY A 1 301 ? -4.739 12.035 -19.427 1.00 77.25 301 GLY A O 1
ATOM 2270 N N . LYS A 1 302 ? -4.738 9.869 -18.837 1.00 81.19 302 LYS A N 1
ATOM 2271 C CA . LYS A 1 302 ? -5.964 9.930 -18.034 1.00 81.19 302 LYS A CA 1
ATOM 2272 C C . LYS A 1 302 ? -5.614 10.327 -16.605 1.00 81.19 302 LYS A C 1
ATOM 2274 O O . LYS A 1 302 ? -4.692 9.768 -16.019 1.00 81.19 302 LYS A O 1
ATOM 2279 N N . PHE A 1 303 ? -6.357 11.271 -16.031 1.00 80.81 303 PHE A N 1
ATOM 2280 C CA . PHE A 1 303 ? -6.191 11.650 -14.629 1.00 80.81 303 PHE A CA 1
ATOM 2281 C C . PHE A 1 303 ? -6.554 10.467 -13.720 1.00 80.81 303 PHE A C 1
ATOM 2283 O O . PHE A 1 303 ? -7.642 9.899 -13.836 1.00 80.81 303 PHE A O 1
ATOM 2290 N N . VAL A 1 304 ? -5.641 10.094 -12.823 1.00 78.94 304 VAL A N 1
ATOM 2291 C CA . VAL A 1 304 ? -5.767 8.935 -11.915 1.00 78.94 304 VAL A CA 1
ATOM 2292 C C . VAL A 1 304 ? -5.516 9.306 -10.448 1.00 78.94 304 VAL A C 1
ATOM 2294 O O . VAL A 1 304 ? -5.241 8.439 -9.618 1.00 78.94 304 VAL A O 1
ATOM 2297 N N . GLY A 1 305 ? -5.599 10.597 -10.124 1.00 77.44 305 GLY A N 1
ATOM 2298 C CA . GLY A 1 305 ? -5.284 11.131 -8.800 1.00 77.44 305 GLY A CA 1
ATOM 2299 C C . GLY A 1 305 ? -3.816 11.523 -8.664 1.00 77.44 305 GLY A C 1
ATOM 2300 O O . GLY A 1 305 ? -2.932 11.005 -9.356 1.00 77.44 305 GLY A O 1
ATOM 2301 N N . MET A 1 306 ? -3.533 12.445 -7.750 1.00 82.94 306 MET A N 1
ATOM 2302 C CA . MET A 1 306 ? -2.197 13.012 -7.591 1.00 82.94 306 MET A CA 1
ATOM 2303 C C . MET A 1 306 ? -1.385 12.154 -6.623 1.00 82.94 306 MET A C 1
ATOM 2305 O O . MET A 1 306 ? -1.663 12.103 -5.431 1.00 82.94 306 MET A O 1
ATOM 2309 N N . ALA A 1 307 ? -0.336 11.490 -7.112 1.00 87.44 307 ALA A N 1
ATOM 2310 C CA . ALA A 1 307 ? 0.570 10.782 -6.214 1.00 87.44 307 ALA A CA 1
ATOM 2311 C C . ALA A 1 307 ? 1.315 11.798 -5.339 1.00 87.44 307 ALA A C 1
ATOM 2313 O O . ALA A 1 307 ? 1.990 12.674 -5.866 1.00 87.44 307 ALA A O 1
ATOM 2314 N N . ALA A 1 308 ? 1.231 11.686 -4.016 1.00 88.81 308 ALA A N 1
ATOM 2315 C CA . ALA A 1 308 ? 1.988 12.560 -3.123 1.00 88.81 308 ALA A CA 1
ATOM 2316 C C . ALA A 1 308 ? 3.504 12.519 -3.411 1.00 88.81 308 ALA A C 1
ATOM 2318 O O . ALA A 1 308 ? 4.037 11.515 -3.900 1.00 88.81 308 ALA A O 1
ATOM 2319 N N . THR A 1 309 ? 4.203 13.603 -3.072 1.00 89.75 309 THR A N 1
ATOM 2320 C CA . THR A 1 309 ? 5.668 13.613 -3.009 1.00 89.75 309 THR A CA 1
ATOM 2321 C C . THR A 1 309 ? 6.152 12.454 -2.128 1.00 89.75 309 THR A C 1
ATOM 2323 O O . THR A 1 309 ? 5.620 12.258 -1.029 1.00 89.75 309 THR A O 1
ATOM 2326 N N . PRO A 1 310 ? 7.136 11.655 -2.576 1.00 89.50 310 PRO A N 1
ATOM 2327 C CA . PRO A 1 310 ? 7.726 10.629 -1.730 1.00 89.50 310 PRO A CA 1
ATOM 2328 C C . PRO A 1 310 ? 8.163 11.202 -0.382 1.00 89.50 310 PRO A C 1
ATOM 2330 O O . PRO A 1 310 ? 8.787 12.258 -0.314 1.00 89.50 310 PRO A O 1
ATOM 2333 N N . GLY A 1 311 ? 7.817 10.508 0.702 1.00 90.00 311 GLY A N 1
ATOM 2334 C CA . GLY A 1 311 ? 8.160 10.946 2.052 1.00 90.00 311 GLY A CA 1
ATOM 2335 C C . GLY A 1 311 ? 7.154 11.902 2.695 1.00 90.00 311 GLY A C 1
ATOM 2336 O O . GLY A 1 311 ? 7.389 12.309 3.831 1.00 90.00 311 GLY A O 1
ATOM 2337 N N . THR A 1 312 ? 6.049 12.249 2.021 1.00 91.00 312 THR A N 1
ATOM 2338 C CA . THR A 1 312 ? 5.013 13.150 2.568 1.00 91.00 312 THR A CA 1
ATOM 2339 C C . THR A 1 312 ? 3.600 12.554 2.593 1.00 91.00 312 THR A C 1
ATOM 2341 O O . THR A 1 312 ? 2.689 13.174 3.136 1.00 91.00 312 THR A O 1
ATOM 2344 N N . SER A 1 313 ? 3.397 11.353 2.037 1.00 92.50 313 SER A N 1
ATOM 2345 C CA . SER A 1 313 ? 2.074 10.717 1.929 1.00 92.50 313 SER A CA 1
ATOM 2346 C C . SER A 1 313 ? 1.549 10.214 3.275 1.00 92.50 313 SER A C 1
ATOM 2348 O O . SER A 1 313 ? 2.284 9.550 4.003 1.00 92.50 313 SER A O 1
ATOM 2350 N N . ASN A 1 314 ? 0.255 10.379 3.562 1.00 94.50 314 ASN A N 1
ATOM 2351 C CA . ASN A 1 314 ? -0.372 9.752 4.735 1.00 94.50 314 ASN A CA 1
ATOM 2352 C C . ASN A 1 314 ? -0.365 8.212 4.678 1.00 94.50 314 ASN A C 1
ATOM 2354 O O . ASN A 1 314 ? -0.306 7.566 5.725 1.00 94.50 314 ASN A O 1
ATOM 2358 N N . HIS A 1 315 ? -0.291 7.608 3.484 1.00 95.56 315 HIS A N 1
ATOM 2359 C CA . HIS A 1 315 ? -0.024 6.170 3.361 1.00 95.56 315 HIS A CA 1
ATOM 2360 C C . HIS A 1 315 ? 1.366 5.802 3.874 1.00 95.56 315 HIS A C 1
ATOM 2362 O O . HIS A 1 315 ? 1.526 4.766 4.507 1.00 95.56 315 HIS A O 1
ATOM 2368 N N . GLY A 1 316 ? 2.365 6.664 3.666 1.00 95.56 316 GLY A N 1
ATOM 2369 C CA . GLY A 1 316 ? 3.708 6.475 4.215 1.00 95.56 316 GLY A CA 1
ATOM 2370 C C . GLY A 1 316 ? 3.755 6.563 5.738 1.00 95.56 316 GLY A C 1
ATOM 2371 O O . GLY A 1 316 ? 4.658 6.016 6.358 1.00 95.56 316 GLY A O 1
ATOM 2372 N N . TRP A 1 317 ? 2.765 7.191 6.363 1.00 96.12 317 TRP A N 1
ATOM 2373 C CA . TRP A 1 317 ? 2.610 7.192 7.814 1.00 96.12 317 TRP A CA 1
ATOM 2374 C C . TRP A 1 317 ? 1.774 6.022 8.341 1.00 96.12 317 TRP A C 1
ATOM 2376 O O . TRP A 1 317 ? 1.551 5.946 9.543 1.00 96.12 317 TRP A O 1
ATOM 2386 N N . ALA A 1 318 ? 1.286 5.132 7.465 1.00 96.69 318 ALA A N 1
ATOM 2387 C CA . ALA A 1 318 ? 0.282 4.118 7.797 1.00 96.69 318 ALA A CA 1
ATOM 2388 C C . ALA A 1 318 ? -0.974 4.728 8.469 1.00 96.69 318 ALA A C 1
ATOM 2390 O O . ALA A 1 318 ? -1.625 4.102 9.307 1.00 96.69 318 ALA A O 1
ATOM 2391 N N . ALA A 1 319 ? -1.302 5.968 8.090 1.00 96.19 319 ALA A N 1
ATOM 2392 C CA . ALA A 1 319 ? -2.394 6.775 8.633 1.00 96.19 319 ALA A CA 1
ATOM 2393 C C . ALA A 1 319 ? -3.465 7.105 7.576 1.00 96.19 319 ALA A C 1
ATOM 2395 O O . ALA A 1 319 ? -4.307 7.973 7.796 1.00 96.19 319 ALA A O 1
ATOM 2396 N N . ALA A 1 320 ? -3.437 6.420 6.432 1.00 96.25 320 ALA A N 1
ATOM 2397 C CA . ALA A 1 320 ? -4.448 6.513 5.387 1.00 96.25 320 ALA A CA 1
ATOM 2398 C C . ALA A 1 320 ? -4.855 5.126 4.887 1.00 96.25 320 ALA A C 1
ATOM 2400 O O . ALA A 1 320 ? -4.073 4.177 4.971 1.00 96.25 320 ALA A O 1
ATOM 2401 N N . PHE A 1 321 ? -6.069 5.034 4.355 1.00 96.69 321 PHE A N 1
ATOM 2402 C CA . PHE A 1 321 ? -6.652 3.834 3.779 1.00 96.69 321 PHE A CA 1
ATOM 2403 C C . PHE A 1 321 ? -7.390 4.176 2.483 1.00 96.69 321 PHE A C 1
ATOM 2405 O O . PHE A 1 321 ? -8.359 4.932 2.498 1.00 96.69 321 PHE A O 1
ATOM 2412 N N . ASP A 1 322 ? -6.958 3.574 1.382 1.00 95.06 322 ASP A N 1
ATOM 2413 C CA . ASP A 1 322 ? -7.638 3.638 0.093 1.00 95.06 322 ASP A CA 1
ATOM 2414 C C . ASP A 1 322 ? -8.621 2.480 -0.013 1.00 95.06 322 ASP A C 1
ATOM 2416 O O . ASP A 1 322 ? -8.217 1.316 -0.003 1.00 95.06 322 ASP A O 1
ATOM 2420 N N . VAL A 1 323 ? -9.911 2.785 -0.139 1.00 94.56 323 VAL A N 1
ATOM 2421 C CA . VAL A 1 323 ? -10.946 1.768 -0.316 1.00 94.56 323 VAL A CA 1
ATOM 2422 C C . VAL A 1 323 ? -10.887 1.178 -1.725 1.00 94.56 323 VAL A C 1
ATOM 2424 O O . VAL A 1 323 ? -11.089 1.879 -2.719 1.00 94.56 323 VAL A O 1
ATOM 2427 N N . ASP A 1 324 ? -10.741 -0.142 -1.816 1.00 93.06 324 ASP A N 1
ATOM 2428 C CA . ASP A 1 324 ? -10.986 -0.874 -3.054 1.00 93.06 324 ASP A CA 1
ATOM 2429 C C . ASP A 1 324 ? -12.491 -1.108 -3.200 1.00 93.06 324 ASP A C 1
ATOM 2431 O O . ASP A 1 324 ? -13.085 -1.993 -2.576 1.00 93.06 324 ASP A O 1
ATOM 2435 N N . ARG A 1 325 ? -13.122 -0.289 -4.043 1.00 91.06 325 ARG A N 1
ATOM 2436 C CA . ARG A 1 325 ? -14.566 -0.332 -4.304 1.00 91.06 325 ARG A CA 1
ATOM 2437 C C . ARG A 1 325 ? -15.011 -1.690 -4.848 1.00 91.06 325 ARG A C 1
ATOM 2439 O O . ARG A 1 325 ? -16.059 -2.192 -4.445 1.00 91.06 325 ARG A O 1
ATOM 2446 N N . SER A 1 326 ? -14.226 -2.274 -5.752 1.00 90.00 326 SER A N 1
ATOM 2447 C CA . SER A 1 326 ? -14.558 -3.537 -6.413 1.00 90.00 326 SER A CA 1
ATOM 2448 C C . SER A 1 326 ? -14.458 -4.692 -5.424 1.00 90.00 326 SER A C 1
ATOM 2450 O O . SER A 1 326 ? -15.424 -5.429 -5.221 1.00 90.00 326 SER A O 1
ATOM 2452 N N . ALA A 1 327 ? -13.328 -4.792 -4.719 1.00 90.12 327 ALA A N 1
ATOM 2453 C CA . ALA A 1 327 ? -13.114 -5.836 -3.723 1.00 90.12 327 ALA A CA 1
ATOM 2454 C C . ALA A 1 327 ? -14.062 -5.702 -2.520 1.00 90.12 327 ALA A C 1
ATOM 2456 O O . ALA A 1 327 ? -14.431 -6.710 -1.914 1.00 90.12 327 ALA A O 1
ATOM 2457 N N . SER A 1 328 ? -14.499 -4.479 -2.207 1.00 92.12 328 SER A N 1
ATOM 2458 C CA . SER A 1 328 ? -15.518 -4.218 -1.184 1.00 92.12 328 SER A CA 1
ATOM 2459 C C . SER A 1 328 ? -16.948 -4.527 -1.641 1.00 92.12 328 SER A C 1
ATOM 2461 O O . SER A 1 328 ? -17.894 -4.372 -0.867 1.00 92.12 328 SER A O 1
ATOM 2463 N N . GLY A 1 329 ? -17.143 -4.929 -2.901 1.00 91.12 329 GLY A N 1
ATOM 2464 C CA . GLY A 1 329 ? -18.456 -5.221 -3.467 1.00 91.12 329 GLY A CA 1
ATOM 2465 C C . GLY A 1 329 ? -19.363 -3.995 -3.544 1.00 91.12 329 GLY A C 1
ATOM 2466 O O . GLY A 1 329 ? -20.581 -4.125 -3.389 1.00 91.12 329 GLY A O 1
ATOM 2467 N N . TRP A 1 330 ? -18.802 -2.794 -3.715 1.00 91.50 330 TRP A N 1
ATOM 2468 C CA . TRP A 1 330 ? -19.607 -1.585 -3.855 1.00 91.50 330 TRP A CA 1
ATOM 2469 C C . TRP A 1 330 ? -20.461 -1.663 -5.106 1.00 91.50 330 TRP A C 1
ATOM 2471 O O . TRP A 1 330 ? -20.043 -2.161 -6.151 1.00 91.50 330 TRP A O 1
ATOM 2481 N N . THR A 1 331 ? -21.676 -1.143 -4.996 1.00 89.44 331 THR A N 1
ATOM 2482 C CA . THR A 1 331 ? -22.579 -1.106 -6.137 1.00 89.44 331 THR A CA 1
ATOM 2483 C C . THR A 1 331 ? -22.010 -0.153 -7.195 1.00 89.44 331 THR A C 1
ATOM 2485 O O . THR A 1 331 ? -21.537 0.939 -6.866 1.00 89.44 331 THR A O 1
ATOM 2488 N N . ASN A 1 332 ? -22.034 -0.566 -8.467 1.00 76.62 332 ASN A N 1
ATOM 2489 C CA . ASN A 1 332 ? -21.588 0.279 -9.574 1.00 76.62 332 ASN A CA 1
ATOM 2490 C C . ASN A 1 332 ? -22.403 1.577 -9.602 1.00 76.62 332 ASN A C 1
ATOM 2492 O O . ASN A 1 332 ? -23.631 1.555 -9.543 1.00 76.62 332 ASN A O 1
ATOM 2496 N N . GLY A 1 333 ? -21.710 2.704 -9.711 1.00 63.47 333 GLY A N 1
ATOM 2497 C CA . GLY A 1 333 ? -22.313 4.028 -9.743 1.00 63.47 333 GLY A CA 1
ATOM 2498 C C . GLY A 1 333 ? -21.274 5.085 -10.083 1.00 63.47 333 GLY A C 1
ATOM 2499 O O . GLY A 1 333 ? -20.067 4.852 -9.910 1.00 63.47 333 GLY A O 1
ATOM 2500 N N . ASN A 1 334 ? -21.755 6.236 -10.554 1.00 59.38 334 ASN A N 1
ATOM 2501 C CA . ASN A 1 334 ? -20.920 7.414 -10.753 1.00 59.38 334 ASN A CA 1
ATOM 2502 C C . ASN A 1 334 ? -20.194 7.738 -9.441 1.00 59.38 334 ASN A C 1
ATOM 2504 O O . ASN A 1 334 ? -20.706 7.481 -8.353 1.00 59.38 334 ASN A O 1
ATOM 2508 N N . GLU A 1 335 ? -18.962 8.214 -9.571 1.00 64.44 335 GLU A N 1
ATOM 2509 C CA . GLU A 1 335 ? -18.026 8.580 -8.506 1.00 64.44 335 GLU A CA 1
ATOM 2510 C C . GLU A 1 335 ? -18.713 9.254 -7.302 1.00 64.44 335 GLU A C 1
ATOM 2512 O O . GLU A 1 335 ? -18.915 10.462 -7.297 1.00 64.44 335 GLU A O 1
ATOM 2517 N N . GLY A 1 336 ? -19.094 8.469 -6.285 1.00 68.81 336 GLY A N 1
ATOM 2518 C CA . GLY A 1 336 ? -19.712 8.968 -5.051 1.00 68.81 336 GLY A CA 1
ATOM 2519 C C . GLY A 1 336 ? -21.219 8.716 -4.859 1.00 68.81 336 GLY A C 1
ATOM 2520 O O . GLY A 1 336 ? -21.776 9.128 -3.842 1.00 68.81 336 GLY A O 1
ATOM 2521 N N . ASP A 1 337 ? -21.895 8.019 -5.773 1.00 79.38 337 ASP A N 1
ATOM 2522 C CA . ASP A 1 337 ? -23.350 7.785 -5.671 1.00 79.38 337 ASP A CA 1
ATOM 2523 C C . ASP A 1 337 ? -23.729 6.403 -5.128 1.00 79.38 337 ASP A C 1
ATOM 2525 O O . ASP A 1 337 ? -24.908 6.112 -4.920 1.00 79.38 337 ASP A O 1
ATOM 2529 N N . SER A 1 338 ? -22.751 5.529 -4.881 1.00 88.81 338 SER A N 1
ATOM 2530 C CA . SER A 1 338 ? -23.055 4.215 -4.322 1.00 88.81 338 SER A CA 1
ATOM 2531 C C . SER A 1 338 ? -23.532 4.350 -2.862 1.00 88.81 338 SER A C 1
ATOM 2533 O O . SER A 1 338 ? -22.988 5.174 -2.115 1.00 88.81 338 SER A O 1
ATOM 2535 N N . PRO A 1 339 ? -24.517 3.548 -2.409 1.00 92.19 339 PRO A N 1
ATOM 2536 C CA . PRO A 1 339 ? -24.967 3.575 -1.015 1.00 92.19 339 PRO A CA 1
ATOM 2537 C C . PRO A 1 339 ? -23.827 3.341 -0.017 1.00 92.19 339 PRO A C 1
ATOM 2539 O O . PRO A 1 339 ? -23.834 3.894 1.082 1.00 92.19 339 PRO A O 1
ATOM 2542 N N . GLU A 1 340 ? -22.835 2.539 -0.407 1.00 94.00 340 GLU A N 1
ATOM 2543 C CA . GLU A 1 340 ? -21.636 2.255 0.380 1.00 94.00 340 GLU A CA 1
ATOM 2544 C C . GLU A 1 340 ? -20.773 3.503 0.552 1.00 94.00 340 GLU A C 1
ATOM 2546 O O . GLU A 1 340 ? -20.416 3.840 1.682 1.00 94.00 340 GLU A O 1
ATOM 2551 N N . PHE A 1 341 ? -20.498 4.224 -0.541 1.00 91.75 341 PHE A N 1
ATOM 2552 C CA . PHE A 1 341 ? -19.769 5.485 -0.477 1.00 91.75 341 PHE A CA 1
ATOM 2553 C C . PHE A 1 341 ? -20.506 6.504 0.388 1.00 91.75 341 PHE A C 1
ATOM 2555 O O . PHE A 1 341 ? -19.910 7.085 1.290 1.00 91.75 341 PHE A O 1
ATOM 2562 N N . GLN A 1 342 ? -21.806 6.709 0.148 1.00 90.19 342 GLN A N 1
ATOM 2563 C CA . GLN A 1 342 ? -22.608 7.683 0.893 1.00 90.19 342 GLN A CA 1
ATOM 2564 C C . GLN A 1 342 ? -22.599 7.387 2.394 1.00 90.19 342 GLN A C 1
ATOM 2566 O O . GLN A 1 342 ? -22.485 8.300 3.215 1.00 90.19 342 GLN A O 1
ATOM 2571 N N . TRP A 1 343 ? -22.686 6.105 2.759 1.00 93.88 343 TRP A N 1
ATOM 2572 C CA . TRP A 1 343 ? -22.610 5.685 4.149 1.00 93.88 343 TRP A CA 1
ATOM 2573 C C . TRP A 1 343 ? -21.227 5.965 4.746 1.00 93.88 343 TRP A C 1
ATOM 2575 O O . TRP A 1 343 ? -21.150 6.594 5.799 1.00 93.88 343 TRP A O 1
ATOM 2585 N N . ILE A 1 344 ? -20.136 5.589 4.072 1.00 93.81 344 ILE A N 1
ATOM 2586 C CA . ILE A 1 344 ? -18.780 5.866 4.572 1.00 93.81 344 ILE A CA 1
ATOM 2587 C C . ILE A 1 344 ? -18.542 7.372 4.678 1.00 93.81 344 ILE A C 1
ATOM 2589 O O . ILE A 1 344 ? -18.156 7.836 5.743 1.00 93.81 344 ILE A O 1
ATOM 2593 N N . ASN A 1 345 ? -18.854 8.151 3.641 1.00 90.38 345 ASN A N 1
ATOM 2594 C CA . ASN A 1 345 ? -18.702 9.610 3.629 1.00 90.38 345 ASN A CA 1
ATOM 2595 C C . ASN A 1 345 ? -19.445 10.276 4.792 1.00 90.38 345 ASN A C 1
ATOM 2597 O O . ASN A 1 345 ? -18.961 11.240 5.385 1.00 90.38 345 ASN A O 1
ATOM 2601 N N . LYS A 1 346 ? -20.606 9.733 5.172 1.00 90.50 346 LYS A N 1
ATOM 2602 C CA . LYS A 1 346 ? -21.365 10.237 6.313 1.00 90.50 346 LYS A CA 1
ATOM 2603 C C . LYS A 1 346 ? -20.789 9.802 7.666 1.00 90.50 346 LYS A C 1
ATOM 2605 O O . LYS A 1 346 ? -20.758 10.611 8.599 1.00 90.50 346 LYS A O 1
ATOM 2610 N N . PHE A 1 347 ? -20.412 8.532 7.805 1.00 94.50 347 PHE A N 1
ATOM 2611 C CA . PHE A 1 347 ? -20.199 7.902 9.111 1.00 94.50 347 PHE A CA 1
ATOM 2612 C C . PHE A 1 347 ? -18.742 7.619 9.468 1.00 94.50 347 PHE A C 1
ATOM 2614 O O . PHE A 1 347 ? -18.468 7.441 10.652 1.00 94.50 347 PHE A O 1
ATOM 2621 N N . SER A 1 348 ? -17.799 7.637 8.522 1.00 94.50 348 SER A N 1
ATOM 2622 C CA . SER A 1 348 ? -16.382 7.337 8.784 1.00 94.50 348 SER A CA 1
ATOM 2623 C C . SER A 1 348 ? -15.785 8.226 9.877 1.00 94.50 348 SER A C 1
ATOM 2625 O O . SER A 1 348 ? -14.993 7.759 10.693 1.00 94.50 348 SER A O 1
ATOM 2627 N N . LYS A 1 349 ? -16.233 9.486 9.963 1.00 93.50 349 LYS A N 1
ATOM 2628 C CA . LYS A 1 349 ? -15.774 10.451 10.975 1.00 93.50 349 LYS A CA 1
ATOM 2629 C C . LYS A 1 349 ? -16.092 10.019 12.406 1.00 93.50 349 LYS A C 1
ATOM 2631 O O . LYS A 1 349 ? -15.358 10.363 13.323 1.00 93.50 349 LYS A O 1
ATOM 2636 N N . ASN A 1 350 ? -17.162 9.241 12.600 1.00 95.12 350 ASN A N 1
ATOM 2637 C CA . ASN A 1 350 ? -17.522 8.691 13.910 1.00 95.12 350 ASN A CA 1
ATOM 2638 C C . ASN A 1 350 ? -16.512 7.629 14.371 1.00 95.12 350 ASN A C 1
ATOM 2640 O O . ASN A 1 350 ? -16.507 7.241 15.534 1.00 95.12 350 ASN A O 1
ATOM 2644 N N . PHE A 1 351 ? -15.669 7.174 13.447 1.00 95.81 351 PHE A N 1
ATOM 2645 C CA . PHE A 1 351 ? -14.586 6.228 13.650 1.00 95.81 351 PHE A CA 1
ATOM 2646 C C . PHE A 1 351 ? -13.230 6.871 13.345 1.00 95.81 351 PHE A C 1
ATOM 2648 O O . PHE A 1 351 ? -12.293 6.163 13.010 1.00 95.81 351 PHE A O 1
ATOM 2655 N N . ASN A 1 352 ? -13.113 8.201 13.438 1.00 94.69 352 ASN A N 1
ATOM 2656 C CA . ASN A 1 352 ? -11.862 8.938 13.237 1.00 94.69 352 ASN A CA 1
ATOM 2657 C C . ASN A 1 352 ? -11.276 8.894 11.810 1.00 94.69 352 ASN A C 1
ATOM 2659 O O . ASN A 1 352 ? -10.105 9.224 11.638 1.00 94.69 352 ASN A O 1
ATOM 2663 N N . PHE A 1 353 ? -12.064 8.550 10.785 1.00 94.75 353 PHE A N 1
ATOM 2664 C CA . PHE A 1 353 ? -11.637 8.589 9.378 1.00 94.75 353 PHE A CA 1
ATOM 2665 C C . PHE A 1 353 ? -12.391 9.646 8.570 1.00 94.75 353 PHE A C 1
ATOM 2667 O O . PHE A 1 353 ? -13.605 9.793 8.707 1.00 94.75 353 PHE A O 1
ATOM 2674 N N . VAL A 1 354 ? -11.713 10.350 7.668 1.00 91.88 354 VAL A N 1
ATOM 2675 C CA . VAL A 1 354 ? -12.336 11.339 6.768 1.00 91.88 354 VAL A CA 1
ATOM 2676 C C . VAL A 1 354 ? -11.791 11.230 5.356 1.00 91.88 354 VAL A C 1
ATOM 2678 O O . VAL A 1 354 ? -10.637 10.870 5.170 1.00 91.88 354 VAL A O 1
ATOM 2681 N N . PHE A 1 355 ? -12.586 11.623 4.361 1.00 89.88 355 PHE A N 1
ATOM 2682 C CA . PHE A 1 355 ? -12.067 11.875 3.018 1.00 89.88 355 PHE A CA 1
ATOM 2683 C C . PHE A 1 355 ? -11.204 13.144 3.031 1.00 89.88 355 PHE A C 1
ATOM 2685 O O . PHE A 1 355 ? -11.716 14.271 3.047 1.00 89.88 355 PHE A O 1
ATOM 2692 N N . GLY A 1 356 ? -9.888 12.945 3.119 1.00 82.25 356 GLY A N 1
ATOM 2693 C CA . GLY A 1 356 ? -8.911 14.020 3.315 1.00 82.25 356 GLY A CA 1
ATOM 2694 C C . GLY A 1 356 ? -8.256 14.534 2.034 1.00 82.25 356 GLY A C 1
ATOM 2695 O O . GLY A 1 356 ? -7.641 15.600 2.052 1.00 82.25 356 GLY A O 1
ATOM 2696 N N . VAL A 1 357 ? -8.441 13.838 0.906 1.00 82.88 357 VAL A N 1
ATOM 2697 C CA . VAL A 1 357 ? -7.889 14.235 -0.394 1.00 82.88 357 VAL A CA 1
ATOM 2698 C C . VAL A 1 357 ? -9.011 14.610 -1.359 1.00 82.88 357 VAL A C 1
ATOM 2700 O O . VAL A 1 357 ? -9.949 13.852 -1.619 1.00 82.88 357 VAL A O 1
ATOM 2703 N N . ARG A 1 358 ? -8.920 15.823 -1.911 1.00 80.38 358 ARG A N 1
ATOM 2704 C CA . ARG A 1 358 ? -9.889 16.329 -2.885 1.00 80.38 358 ARG A CA 1
ATOM 2705 C C . ARG A 1 358 ? -9.867 15.460 -4.145 1.00 80.38 358 ARG A C 1
ATOM 2707 O O . ARG A 1 358 ? -8.807 15.219 -4.705 1.00 80.38 358 ARG A O 1
ATOM 2714 N N . ASN A 1 359 ? -11.053 15.094 -4.632 1.00 78.25 359 ASN A N 1
ATOM 2715 C CA . ASN A 1 359 ? -11.265 14.263 -5.827 1.00 78.25 359 ASN A CA 1
ATOM 2716 C C . ASN A 1 359 ? -10.744 12.815 -5.727 1.00 78.25 359 ASN A C 1
ATOM 2718 O O . ASN A 1 359 ? -10.738 12.116 -6.735 1.00 78.25 359 ASN A O 1
ATOM 2722 N N . GLU A 1 360 ? -10.387 12.332 -4.535 1.00 83.81 360 GLU A N 1
ATOM 2723 C CA . GLU A 1 360 ? -10.036 10.926 -4.305 1.00 83.81 360 GLU A CA 1
ATOM 2724 C C . GLU A 1 360 ? -11.097 10.287 -3.407 1.00 83.81 360 GLU A C 1
ATOM 2726 O O . GLU A 1 360 ? -10.962 10.177 -2.191 1.00 83.81 360 GLU A O 1
ATOM 2731 N N . HIS A 1 361 ? -12.208 9.873 -4.021 1.00 86.50 361 HIS A N 1
ATOM 2732 C CA . HIS A 1 361 ? -13.388 9.329 -3.330 1.00 86.50 361 HIS A CA 1
ATOM 2733 C C . HIS A 1 361 ? -13.165 7.939 -2.698 1.00 86.50 361 HIS A C 1
ATOM 2735 O O . HIS A 1 361 ? -14.108 7.288 -2.249 1.00 86.50 361 HIS A O 1
ATOM 2741 N N . TRP A 1 362 ? -11.930 7.452 -2.706 1.00 89.69 362 TRP A N 1
ATOM 2742 C CA . TRP A 1 362 ? -11.496 6.211 -2.075 1.00 89.69 362 TRP A CA 1
ATOM 2743 C C . TRP A 1 362 ? -10.574 6.466 -0.872 1.00 89.69 362 TRP A C 1
ATOM 2745 O O . TRP A 1 362 ? -10.443 5.570 -0.047 1.00 89.69 362 TRP A O 1
ATOM 2755 N N . HIS A 1 363 ? -9.977 7.657 -0.742 1.00 92.88 363 HIS A N 1
ATOM 2756 C CA . HIS A 1 363 ? -8.908 7.941 0.220 1.00 92.88 363 HIS A CA 1
ATOM 2757 C C . HIS A 1 363 ? -9.460 8.401 1.572 1.00 92.88 363 HIS A C 1
ATOM 2759 O O . HIS A 1 363 ? -10.021 9.493 1.688 1.00 92.88 363 HIS A O 1
ATOM 2765 N N . LEU A 1 364 ? -9.260 7.599 2.616 1.00 94.31 364 LEU A N 1
ATOM 2766 C CA . LEU A 1 364 ? -9.607 7.927 3.998 1.00 94.31 364 LEU A CA 1
ATOM 2767 C C . LEU A 1 364 ? -8.351 8.224 4.819 1.00 94.31 364 LEU A C 1
ATOM 2769 O O . LEU A 1 364 ? -7.505 7.356 4.990 1.00 94.31 364 LEU A O 1
ATOM 2773 N N . ASP A 1 365 ? -8.272 9.410 5.412 1.00 94.62 365 ASP A N 1
ATOM 2774 C CA . ASP A 1 365 ? -7.243 9.771 6.385 1.00 94.62 365 ASP A CA 1
ATOM 2775 C C . ASP A 1 365 ? -7.721 9.512 7.812 1.00 94.62 365 ASP A C 1
ATOM 2777 O O . ASP A 1 365 ? -8.843 9.872 8.183 1.00 94.62 365 ASP A O 1
ATOM 2781 N N . TRP A 1 366 ? -6.841 8.950 8.637 1.00 94.62 366 TRP A N 1
ATOM 2782 C CA . TRP A 1 366 ? -7.058 8.810 10.070 1.00 94.62 366 TRP A CA 1
ATOM 2783 C C . TRP A 1 366 ? -6.746 10.133 10.783 1.00 94.62 366 TRP A C 1
ATOM 2785 O O . TRP A 1 366 ? -5.596 10.554 10.911 1.00 94.62 366 TRP A O 1
ATOM 2795 N N . MET A 1 367 ? -7.795 10.805 11.257 1.00 90.75 367 MET A N 1
ATOM 2796 C CA . MET A 1 367 ? -7.746 12.166 11.810 1.00 90.75 367 MET A CA 1
ATOM 2797 C C . MET A 1 367 ? -6.783 12.361 12.998 1.00 90.75 367 MET A C 1
ATOM 2799 O O . MET A 1 367 ? -6.190 13.434 13.103 1.00 90.75 367 MET A O 1
ATOM 2803 N N . PRO A 1 368 ? -6.632 11.408 13.940 1.00 91.00 368 PRO A N 1
ATOM 2804 C CA . PRO A 1 368 ? -5.779 11.589 15.108 1.00 91.00 368 PRO A CA 1
ATOM 2805 C C . PRO A 1 368 ? -4.294 11.714 14.782 1.00 91.00 368 PRO A C 1
ATOM 2807 O O . PRO A 1 368 ? -3.584 12.321 15.577 1.00 91.00 368 PRO A O 1
ATOM 2810 N N . PHE A 1 369 ? -3.829 11.222 13.626 1.00 89.81 369 PHE A N 1
ATOM 2811 C CA . PHE A 1 369 ? -2.403 11.213 13.300 1.00 89.81 369 PHE A CA 1
ATOM 2812 C C . PHE A 1 369 ? -1.756 12.590 13.463 1.00 89.81 369 PHE A C 1
ATOM 2814 O O . PHE A 1 369 ? -0.712 12.711 14.097 1.00 89.81 369 PHE A O 1
ATOM 2821 N N . SER A 1 370 ? -2.413 13.653 12.983 1.00 83.62 370 SER A N 1
ATOM 2822 C CA . SER A 1 370 ? -1.825 14.991 13.025 1.00 83.62 370 SER A CA 1
ATOM 2823 C C . SER A 1 370 ? -1.702 15.604 14.417 1.00 83.62 370 SER A C 1
ATOM 2825 O O . SER A 1 370 ? -1.035 16.620 14.578 1.00 83.62 370 SER A O 1
ATOM 2827 N N . ARG A 1 371 ? -2.375 15.022 15.410 1.00 81.88 371 ARG A N 1
ATOM 2828 C CA . ARG A 1 371 ? -2.284 15.425 16.818 1.00 81.88 371 ARG A CA 1
ATOM 2829 C C . ARG A 1 371 ? -1.340 14.534 17.626 1.00 81.88 371 ARG A C 1
ATOM 2831 O O . ARG A 1 371 ? -0.971 14.882 18.739 1.00 81.88 371 ARG A O 1
ATOM 2838 N N . GLN A 1 372 ? -0.940 13.399 17.060 1.00 78.44 372 GLN A N 1
ATOM 2839 C CA . GLN A 1 372 ? -0.125 12.384 17.725 1.00 78.44 372 GLN A CA 1
ATOM 2840 C C . GLN A 1 372 ? 1.345 12.440 17.362 1.00 78.44 372 GLN A C 1
ATOM 2842 O O . GLN A 1 372 ? 2.124 11.631 17.861 1.00 78.44 372 GLN A O 1
ATOM 2847 N N . VAL A 1 373 ? 1.738 13.341 16.469 1.00 81.56 373 VAL A N 1
ATOM 2848 C CA . VAL A 1 373 ? 3.128 13.440 16.059 1.00 81.56 373 VAL A CA 1
ATOM 2849 C C . VAL A 1 373 ? 3.618 14.873 16.104 1.00 81.56 373 VAL A C 1
ATOM 2851 O O . VAL A 1 373 ? 2.952 15.796 15.638 1.00 81.56 373 VAL A O 1
ATOM 2854 N N . ASP A 1 374 ? 4.828 15.036 16.624 1.00 79.31 374 ASP A N 1
ATOM 2855 C CA . ASP A 1 374 ? 5.564 16.289 16.575 1.00 79.31 374 ASP A CA 1
ATOM 2856 C C . ASP A 1 374 ? 6.471 16.263 15.337 1.00 79.31 374 ASP A C 1
ATOM 2858 O O . ASP A 1 374 ? 7.415 15.472 15.254 1.00 79.31 374 ASP A O 1
ATOM 2862 N N . GLY A 1 375 ? 6.179 17.092 14.331 1.00 77.44 375 GLY A N 1
ATOM 2863 C CA . GLY A 1 375 ? 6.973 17.132 13.101 1.00 77.44 375 GLY A CA 1
ATOM 2864 C C . GLY A 1 375 ? 6.306 17.840 11.925 1.00 77.44 375 GLY A C 1
ATOM 2865 O O . GLY A 1 375 ? 5.204 18.378 12.025 1.00 77.44 375 GLY A O 1
ATOM 2866 N N . LYS A 1 376 ? 6.996 17.843 10.778 1.00 74.00 376 LYS A N 1
ATOM 2867 C CA . LYS A 1 376 ? 6.413 18.296 9.510 1.00 74.00 376 LYS A CA 1
ATOM 2868 C C . LYS A 1 376 ? 5.533 17.186 8.953 1.00 74.00 376 LYS A C 1
ATOM 2870 O O . LYS A 1 376 ? 6.035 16.182 8.456 1.00 74.00 376 LYS A O 1
ATOM 2875 N N . ILE A 1 377 ? 4.229 17.398 9.009 1.00 75.56 377 ILE A N 1
ATOM 2876 C CA . ILE A 1 377 ? 3.227 16.506 8.435 1.00 75.56 377 ILE A CA 1
ATOM 2877 C C . ILE A 1 377 ? 2.276 17.300 7.548 1.00 75.56 377 ILE A C 1
ATOM 2879 O O . ILE A 1 377 ? 2.051 18.492 7.767 1.00 75.56 377 ILE A O 1
ATOM 2883 N N . ALA A 1 378 ? 1.720 16.638 6.536 1.00 69.38 378 ALA A N 1
ATOM 2884 C CA . ALA A 1 378 ? 0.588 17.191 5.815 1.00 69.38 378 ALA A CA 1
ATOM 2885 C C . ALA A 1 378 ? -0.606 17.257 6.777 1.00 69.38 378 ALA A C 1
ATOM 2887 O O . ALA A 1 378 ? -0.909 16.282 7.465 1.00 69.38 378 ALA A O 1
ATOM 2888 N N . SER A 1 379 ? -1.268 18.410 6.861 1.00 64.75 379 SER A N 1
ATOM 2889 C CA . SER A 1 379 ? -2.500 18.514 7.632 1.00 64.75 379 SER A CA 1
ATOM 2890 C C . SER A 1 379 ? -3.627 17.810 6.884 1.00 64.75 379 SER A C 1
ATOM 2892 O O . SER A 1 379 ? -3.869 18.070 5.705 1.00 64.75 379 SER A O 1
ATOM 2894 N N . THR A 1 380 ? -4.357 16.945 7.580 1.00 62.56 380 THR A N 1
ATOM 2895 C CA . THR A 1 380 ? -5.606 16.393 7.062 1.00 62.56 380 THR A CA 1
ATOM 2896 C C . THR A 1 380 ? -6.666 17.491 7.089 1.00 62.56 380 THR A C 1
ATOM 2898 O O . THR A 1 380 ? -7.159 17.866 8.154 1.00 62.56 380 THR A O 1
ATOM 2901 N N . SER A 1 381 ? -7.026 18.037 5.929 1.00 58.81 381 SER A N 1
ATOM 2902 C CA . SER A 1 381 ? -8.195 18.911 5.818 1.00 58.81 381 SER A CA 1
ATOM 2903 C C . SER A 1 381 ? -9.429 18.073 5.516 1.00 58.81 381 SER A C 1
ATOM 2905 O O . SER A 1 381 ? -9.481 17.385 4.499 1.00 58.81 381 SER A O 1
ATOM 2907 N N . GLN A 1 382 ? -10.443 18.150 6.375 1.00 57.06 382 GLN A N 1
ATOM 2908 C CA . GLN A 1 382 ? -11.724 17.515 6.102 1.00 57.06 382 GLN A CA 1
ATOM 2909 C C . GLN A 1 382 ? -12.386 18.201 4.903 1.00 57.06 382 GLN A C 1
ATOM 2911 O O . GLN A 1 382 ? -12.675 19.396 4.950 1.00 57.06 382 GLN A O 1
ATOM 2916 N N . SER A 1 383 ? -12.686 17.434 3.859 1.00 58.53 383 SER A N 1
ATOM 2917 C CA . SER A 1 383 ? -13.605 17.873 2.815 1.00 58.53 383 SER A CA 1
ATOM 2918 C C . SER A 1 383 ? -14.849 16.996 2.870 1.00 58.53 383 SER A C 1
ATOM 2920 O O . SER A 1 383 ? -14.784 15.787 2.669 1.00 58.53 383 SER A O 1
ATOM 2922 N N . SER A 1 384 ? -15.993 17.583 3.228 1.00 57.12 384 SER A N 1
ATOM 2923 C CA . SER A 1 384 ? -17.274 16.899 3.051 1.00 57.12 384 SER A CA 1
ATOM 2924 C C . SER A 1 384 ? -17.465 16.689 1.556 1.00 57.12 384 SER A C 1
ATOM 2926 O O . SER A 1 384 ? -17.475 17.663 0.803 1.00 57.12 384 SER A O 1
ATOM 2928 N N . TRP A 1 385 ? -17.585 15.438 1.113 1.00 65.12 385 TRP A N 1
ATOM 2929 C CA . TRP A 1 385 ? -17.848 15.196 -0.297 1.00 65.12 385 TRP A CA 1
ATOM 2930 C C . TRP A 1 385 ? -19.315 15.518 -0.581 1.00 65.12 385 TRP A C 1
ATOM 2932 O O . TRP A 1 385 ? -20.215 14.863 -0.047 1.00 65.12 385 TRP A O 1
ATOM 2942 N N . VAL A 1 386 ? -19.548 16.553 -1.385 1.00 61.25 386 VAL A N 1
ATOM 2943 C CA . VAL A 1 386 ? -20.865 16.887 -1.933 1.00 61.25 386 VAL A CA 1
ATOM 2944 C C . VAL A 1 386 ? -20.954 16.169 -3.272 1.00 61.25 386 VAL A C 1
ATOM 2946 O O . VAL A 1 386 ? -20.061 16.342 -4.101 1.00 61.25 386 VAL A O 1
ATOM 2949 N N . SER A 1 387 ? -21.978 15.333 -3.481 1.00 57.72 387 SER A N 1
ATOM 2950 C CA . SER A 1 387 ? -22.123 14.654 -4.772 1.00 57.72 387 SER A CA 1
ATOM 2951 C C . SER A 1 387 ? -22.210 15.655 -5.917 1.00 57.72 387 SER A C 1
ATOM 2953 O O . SER A 1 387 ? -22.587 16.814 -5.734 1.00 57.72 387 SER A O 1
ATOM 2955 N N . SER A 1 388 ? -21.926 15.185 -7.129 1.00 51.00 388 SER A N 1
ATOM 2956 C CA . SER A 1 388 ? -22.128 15.937 -8.373 1.00 51.00 388 SER A CA 1
ATOM 2957 C C . SER A 1 388 ? -23.557 16.493 -8.523 1.00 51.00 388 SER A C 1
ATOM 2959 O O . SER A 1 388 ? -23.762 17.471 -9.237 1.00 51.00 388 SER A O 1
ATOM 2961 N N . ALA A 1 389 ? -24.534 15.933 -7.799 1.00 52.97 389 ALA A N 1
ATOM 2962 C CA . ALA A 1 389 ? -25.910 16.419 -7.706 1.00 52.97 389 ALA A CA 1
ATOM 2963 C C . ALA A 1 389 ? -26.131 17.565 -6.689 1.00 52.97 389 ALA A C 1
ATOM 2965 O O . ALA A 1 389 ? -27.273 17.958 -6.454 1.00 52.97 389 ALA A O 1
ATOM 2966 N N . GLY A 1 390 ? -25.084 18.088 -6.038 1.00 49.12 390 GLY A N 1
ATOM 2967 C CA . GLY A 1 390 ? -25.187 19.196 -5.078 1.00 49.12 390 GLY A CA 1
ATOM 2968 C C . GLY A 1 390 ? -25.952 18.857 -3.794 1.00 49.12 390 GLY A C 1
ATOM 2969 O O . GLY A 1 390 ? -26.335 19.757 -3.050 1.00 49.12 390 GLY A O 1
ATOM 2970 N N . THR A 1 391 ? -26.208 17.573 -3.530 1.00 48.94 391 THR A N 1
ATOM 2971 C CA . THR A 1 391 ? -26.967 17.147 -2.352 1.00 48.94 391 THR A CA 1
ATOM 2972 C C . THR A 1 391 ? -25.997 16.840 -1.220 1.00 48.94 391 THR A C 1
ATOM 2974 O O . THR A 1 391 ? -25.247 15.865 -1.276 1.00 48.94 391 THR A O 1
ATOM 2977 N N . GLU A 1 392 ? -26.005 17.661 -0.169 1.00 50.47 392 GLU A N 1
ATOM 2978 C CA . GLU A 1 392 ? -25.375 17.276 1.091 1.00 50.47 392 GLU A CA 1
ATOM 2979 C C . GLU A 1 392 ? -26.127 16.074 1.676 1.00 50.47 392 GLU A C 1
ATOM 2981 O O . GLU A 1 392 ? -27.317 16.151 1.989 1.00 50.47 392 GLU A O 1
ATOM 2986 N N . TYR A 1 393 ? -25.437 14.946 1.846 1.00 47.31 393 TYR A N 1
ATOM 2987 C CA . TYR A 1 393 ? -26.002 13.730 2.433 1.00 47.31 393 TYR A CA 1
ATOM 2988 C C . TYR A 1 393 ? -26.161 13.866 3.959 1.00 47.31 393 TYR A C 1
ATOM 2990 O O . TYR A 1 393 ? -25.503 13.191 4.750 1.00 47.31 393 TYR A O 1
ATOM 2998 N N . THR A 1 394 ? -27.047 14.755 4.411 1.00 36.97 394 THR A N 1
ATOM 2999 C CA . THR A 1 394 ? -27.256 15.038 5.840 1.00 36.97 394 THR A CA 1
ATOM 3000 C C . THR A 1 394 ? -28.175 14.031 6.538 1.00 36.97 394 THR A C 1
ATOM 3002 O O . THR A 1 394 ? -28.067 13.874 7.752 1.00 36.97 394 THR A O 1
ATOM 3005 N N . ASN A 1 395 ? -28.961 13.207 5.826 1.00 32.00 395 ASN A N 1
ATOM 3006 C CA . ASN A 1 395 ? -30.065 12.436 6.435 1.00 32.00 395 ASN A CA 1
ATOM 3007 C C . ASN A 1 395 ? -30.097 10.919 6.131 1.00 32.00 395 ASN A C 1
ATOM 3009 O O . ASN A 1 395 ? -31.096 10.393 5.662 1.00 32.00 395 ASN A O 1
ATOM 3013 N N . ILE A 1 396 ? -29.034 10.175 6.451 1.00 39.06 396 ILE A N 1
ATOM 3014 C CA . ILE A 1 396 ? -29.131 8.728 6.747 1.00 39.06 396 ILE A CA 1
ATOM 3015 C C . ILE A 1 396 ? -29.010 8.532 8.265 1.00 39.06 396 ILE A C 1
ATOM 3017 O O . ILE A 1 396 ? -28.008 8.936 8.846 1.00 39.06 396 ILE A O 1
ATOM 3021 N N . THR A 1 397 ? -30.020 7.993 8.936 1.00 30.83 397 THR A N 1
ATOM 3022 C CA . THR A 1 397 ? -29.979 7.720 10.385 1.00 30.83 397 THR A CA 1
ATOM 3023 C C . THR A 1 397 ? -29.254 6.394 10.637 1.00 30.83 397 THR A C 1
ATOM 3025 O O . THR A 1 397 ? -29.375 5.470 9.829 1.00 30.83 397 THR A O 1
ATOM 3028 N N . LEU A 1 398 ? -28.477 6.293 11.722 1.00 32.69 398 LEU A N 1
ATOM 3029 C CA . LEU A 1 398 ? -27.980 4.997 12.200 1.00 32.69 398 LEU A CA 1
ATOM 3030 C C . LEU A 1 398 ? -29.196 4.179 12.653 1.00 32.69 398 LEU A C 1
ATOM 3032 O O . LEU A 1 398 ? -30.014 4.700 13.412 1.00 32.69 398 LEU A O 1
ATOM 3036 N N . ALA A 1 399 ? -29.336 2.966 12.121 1.00 32.47 399 ALA A N 1
ATOM 3037 C CA . ALA A 1 399 ? -30.299 1.981 12.603 1.00 32.47 399 ALA A CA 1
ATOM 3038 C C . ALA A 1 399 ? -29.644 1.137 13.694 1.00 32.47 399 ALA A C 1
ATOM 3040 O O . ALA A 1 399 ? -28.435 0.845 13.523 1.00 32.47 399 ALA A O 1
#

Secondary structure (DSSP, 8-state):
----TT-PPPSPPSSHHHHHHHHHHS-TTS-GGGSS-EEEEEEE-S--EEPPTTGGGTTT----S---TT-EEEEEEE--TTSHHHHHS--HHHHHT---HHHHHHHHTTEEEEEE-S--GGG---TT-EEEEEEPPPSSS-TT---EEEEEEEEE-----TT-TTTSHHHHHHHHSS----TTPPP-SSSTTS-TTPPPEEEE-GGGSTTTSGGGTTPEEETT--GGGT-EEEETTTTEEEEHHHHHHHHHHHHHHHHHSTT----EE----HHHHHHHHHHTS-TTS-TT--S-B-TTS-B---PPPTTT-TTTTT-EEEE-TTTTTPPP-STT-SHHHHHHHHHGGGGTEEE-STT-TTEEEETTHHHHEEE------------TT----------